Protein 7R0O (pdb70)

InterPro domains:
  IPR000863 Sulfotransferase domain [PF00685] (57-332)
  IPR027417 P-loop containing nucleoside triphosphate hydrolase [G3DSA:3.40.50.300] (1-339)
  IPR027417 P-loop containing nucleoside triphosphate hydrolase [SSF52540] (30-336)

Secondary structure (DSSP, 8-state):
---S-EEEPPHHHHHHHHHHBTT-SS-EEEETTTTEEEETHHHHHHHHHHT----TT-EEEEESTTSSHHHHHHHHHHHTTTT-HHHHHHS-HHHHS-BTTGGGG--HHHHHHHHHHTTT-HHHHHHHHHHTS-HHHHHHH--S--EEEE---GGGS-THHHHTT-EEEEEE--HHHHHHHHHHHHHHBTTT-B-S-HHHHHHHHHTT-STT--HHHHHHHHHTTTTSTTEEEEEHHHHHH-HHHHHHHHHHHTT----HHHHHHHHHHHSHHHHTT-TTT--TTTTT-B-GGGHHHHHH---TT--TT--HHHHHHHHHHHHHHHTTS-----/---S-EEE--HHHHHHHHHHBTT-SS-EEEETTTTEEEETHHHHHHHHHHT----TT-EEEEESTTSSHHHHHHHHHHHTTTT-HHHHHHS-HHHHS-BTTGGGG--HHHHHHHHHHTTT-HHHHHHHHHHTS-THHHHHH--S--EEEE---GGGS-THHHHTT-EEEEEE--HHHHHHHHHHHHHHBTTT-B-S-HHHHHHHHHTT-STT--HHHHHHHHHTTTTSTTEEEEEHHHHHH-HHHHHHHHHHHTT----HHHHHHHHHHHSHHHHTT-TT--HHHHHTT-B-GGGHHHHHH---TT--TT--HHHHHHHHHHHHHHHTTS------

B-factor: mean 28.05, std 10.21, range [8.68, 83.03]

Solvent-accessible surface area: 29909 Å² total; per-residue (Å²): 154,30,79,84,64,38,84,89,8,106,84,138,51,19,80,79,0,48,126,27,7,80,2,9,99,82,0,8,0,38,0,17,157,72,152,7,2,0,5,15,18,3,116,123,33,2,95,66,10,38,77,20,136,8,74,90,83,3,10,0,0,0,0,0,0,61,0,10,9,48,9,0,6,2,0,0,20,0,1,27,42,157,16,54,59,134,42,6,116,83,67,52,12,77,124,18,1,22,34,2,0,27,4,1,12,0,18,81,100,4,30,54,35,0,39,38,12,8,47,66,70,91,110,20,54,119,64,0,71,87,30,4,89,39,25,12,148,121,1,60,104,61,203,89,72,2,14,0,36,0,7,1,0,19,35,5,8,1,57,18,0,45,126,71,121,0,69,0,0,0,0,0,33,31,8,42,20,0,0,0,6,1,19,26,26,0,64,7,51,30,7,17,16,8,93,25,83,8,95,49,0,0,47,13,0,35,130,39,13,0,4,13,0,14,0,5,55,0,0,60,18,0,44,70,32,95,122,100,130,6,7,23,21,6,24,31,44,47,3,52,166,69,27,64,74,4,0,109,87,0,5,74,35,10,66,86,109,40,57,96,107,72,5,84,66,0,26,81,40,1,39,130,149,54,20,91,72,24,88,29,41,46,89,18,22,52,7,1,0,14,22,4,33,34,6,32,36,36,33,114,38,48,101,209,62,81,4,163,45,24,63,120,78,3,71,111,56,4,92,70,12,17,120,155,34,11,129,85,55,105,8,142,19,89,147,29,77,83,62,34,83,92,8,97,87,150,54,19,100,82,0,49,127,30,6,84,2,7,100,82,0,9,0,26,0,15,174,82,137,7,2,0,5,15,19,3,116,123,32,2,95,66,9,37,68,20,137,7,74,91,82,2,10,0,0,0,0,0,0,60,0,11,9,47,9,0,6,2,0,0,19,0,1,28,45,157,17,54,64,147,42,5,130,81,63,57,13,60,124,18,1,23,38,2,0,28,4,1,12,0,15,82,102,4,30,55,35,0,39,25,6,14,45,70,71,86,121,20,48,126,58,0,71,94,30,3,81,22,26,13,139,127,1,59,132,66,201,87,72,2,15,0,37,0,8,1,0,20,36,5,9,1,57,17,1,45,126,71,122,0,71,0,0,0,0,0,33,30,7,41,23,0,0,0,6,1,17,24,28,0,62,9,39,30,7,18,15,8,94,25,81,7,88,50,0,0,50,15,0,35,130,39,12,0,3,14,0,12,0,4,51,0,1,59,17,0,42,71,34,93,122,101,132,5,7,22,21,6,23,32,38,48,3,51,167,68,28,65,74,5,0,111,86,0,4,71,35,10,64,84,109,33,60,92,108,73,5,84,67,0,25,81,42,1,39,128,150,55,19,93,75,27,73,17,61,29,72,41,10,12,47,6,2,0,14,23,4,32,32,13,33,35,43,36,112,39,48,100,185,64,84,3,165,51,25,66,127,74,2,68,106,48,3,92,76,13,35,118,151,34,20,119,86,55,103,10,158,27,27,146

Radius of gyration: 28.56 Å; Cα contacts (8 Å, |Δi|>4): 1018; chains: 2; bounding box: 80×78×49 Å

Sequence (670 aa):
PFPYSIDFVESKQNEQLLKDFHGERTGFVQVGEKRWFFPSRFKQYAESLYSFEARPDDTWIVTYPRSGTTWSQEMVWLLCNELDFETAKSIPLTQRFPFLEFHLFVHDEVKAEFLKENEHDVESMKFIEQLSQPAGFMLAEMKTPRFIKTHLPISLLPPSVFEQKAKIIYVARNPSDVAVSYYHLNRLYRTQGYVGDFETFYNYFEKDLTPWSPYWEHIKEGWAERDRENVLFMYYEDMKRNLPDTIRKTAAFLGKSFSDDQIDTMCTHLDIRNFRHNKSVTELKAVGILNSGEQGFVRNGQVRGNAEEMTDDIKRRLNEWTERNLNGTDIRFPPFPYSIDFVESKQNEQLLKDFHGERTGFVQVGEKRWFFPSRFKQYAESLYSFEARPDDTWIVTYPRSGTTWSQEMVWLLCNELDFETAKSIPLTQRFPFLEFHLFVHDEVKAEFLKENEHDVESMKFIEQLSQPAGFMLAEMKTPRFIKTHLPISLLPPSVFEQKAKIIYVARNPSDVAVSYYHLNRLYRTQGYVGDFETFYNYFEKDLTPWSPYWEHIKEGWAERDRENVLFMYYEDMKRNLPDTIRKTAAFLGKSFSDDQIDTMCTHLDIRNFRHNKSVCEELKAVGILNSGEQGFVRNGQVRGNAEEMTDDIKRRLNEWTERNLNGTDIRFPD

Organism: Anopheles gambiae (NCBI:txid7165)

Foldseek 3Di:
DQPKDKAFDPDVVQVVLCVFFVLADPGWIFIHPQGFIAGPCCVVCLVVQQQQADALLAEEEEEAPPLCQLLVLLLLLCLVVVNPVVVPQPDASCVQAPEQCQLSLHYPVVLVVLCVLVVVPPVLNVLSVVSNDGPSVVVVVDPDHHHYYYNAAPVSHHPNCVVSLHAYEYEAEQVVQCLVVVVLVCVFAVSRPGDDASVVSLVCQLVQNDHRDPSLVRVVSLVVCCPPLRYPYYYSCVCLVDVLCNSVVSSVSSVGDDDPVSSVVSCVCSNPVNVLVRVNLPSCVVSCSTPPVSCVCSNPPADVPCRVSDDPVSVVVSVVSCCVSCPPHPDDHD/DQPKDKAFDDDVVQVVLCVFFVLADPTWIFIHPQGFIAGPCCVVCLVVQQQQADALLAEEEEEAPPLCQLLVLLLLLCLVVVNPVVVPQPDASCVQAPEQCQLRLRYPVVLVVLCVLVVPPVVLNVVSVVSNDGPSVVQVVDPDHHHYYYHAAPVSHRPNCVVSLHAYEYEYEQVVQCLVVVVLVCVFAVSRPGDDASVVSLVCQLVQNDHRDPSLVRVVSLVVCCPPLRYPYYYSCVCLVDVLCNSCVSSVSSVGDDDPVSSVVSCVCSNPVNVLVRPNLDVSCVVSPSTPPVSCVCSNPPADVPDGPSDDPVSVVVSVVSCCVSCPPHPDDHDD

Nearest PDB structures (foldseek):
  7r0o-assembly1_A  TM=1.003E+00  e=1.823E-62  Anopheles gambiae
  7r0o-assembly2_B  TM=1.002E+00  e=5.978E-62  Anopheles gambiae
  7r0u-assembly2_B  TM=9.869E-01  e=5.665E-56  Anopheles gambiae
  1aqy-assembly1_B  TM=9.182E-01  e=1.582E-19  Mus musculus
  5x2b-assembly8_H  TM=7.947E-01  e=2.227E-15  Mus musculus

Structure (mmCIF, N/CA/C/O backbone):
data_7R0O
#
_entry.id   7R0O
#
_cell.length_a   78.773
_cell.length_b   92.147
_cell.length_c   101.761
_cell.angle_alpha   90.000
_cell.angle_beta   90.000
_cell.angle_gamma   90.000
#
_symmetry.space_group_name_H-M   'P 21 21 21'
#
loop_
_entity.id
_entity.type
_entity.pdbx_description
1 polymer AGAP001425-PA
2 non-polymer GLYCEROL
3 non-polymer 'CHLORIDE ION'
4 water water
#
loop_
_atom_site.group_PDB
_atom_site.id
_atom_site.type_symbol
_atom_site.label_atom_id
_atom_site.label_alt_id
_atom_site.label_comp_id
_atom_site.label_asym_id
_atom_site.label_entity_id
_atom_site.label_seq_id
_atom_site.pdbx_PDB_ins_code
_atom_site.Cartn_x
_atom_site.Cartn_y
_atom_site.Cartn_z
_atom_site.occupancy
_atom_site.B_iso_or_equiv
_atom_site.auth_seq_id
_atom_site.auth_comp_id
_atom_site.auth_asym_id
_atom_site.auth_atom_id
_atom_site.pdbx_PDB_model_num
ATOM 1 N N . PRO A 1 23 ? -19.882 -7.365 29.133 1.00 55.76 2 PRO A N 1
ATOM 2 C CA . PRO A 1 23 ? -20.084 -7.980 27.792 1.00 54.51 2 PRO A CA 1
ATOM 3 C C . PRO A 1 23 ? -19.184 -7.327 26.716 1.00 50.20 2 PRO A C 1
ATOM 4 O O . PRO A 1 23 ? -19.419 -6.158 26.378 1.00 46.90 2 PRO A O 1
ATOM 8 N N . PHE A 1 24 ? -18.148 -8.040 26.234 1.00 44.72 3 PHE A N 1
ATOM 9 C CA . PHE A 1 24 ? -17.122 -7.471 25.309 1.00 37.67 3 PHE A CA 1
ATOM 10 C C . PHE A 1 24 ? -17.794 -7.152 23.976 1.00 33.81 3 PHE A C 1
ATOM 11 O O . PHE A 1 24 ? -18.228 -8.055 23.275 1.00 35.49 3 PHE A O 1
ATOM 19 N N . PRO A 1 25 ? -17.890 -5.871 23.569 1.00 32.23 4 PRO A N 1
ATOM 20 C CA . PRO A 1 25 ? -18.737 -5.491 22.433 1.00 33.56 4 PRO A CA 1
ATOM 21 C C . PRO A 1 25 ? -18.238 -5.781 21.012 1.00 31.15 4 PRO A C 1
ATOM 22 O O . PRO A 1 25 ? -19.013 -5.594 20.111 1.00 29.76 4 PRO A O 1
ATOM 26 N N . TYR A 1 26 ? -16.984 -6.205 20.825 1.00 28.36 5 TYR A N 1
ATOM 27 C CA . TYR A 1 26 ? -16.349 -6.278 19.486 1.00 28.35 5 TYR A CA 1
ATOM 28 C C . TYR A 1 26 ? -16.076 -7.731 19.105 1.00 27.26 5 TYR A C 1
ATOM 29 O O . TYR A 1 26 ? -15.783 -8.571 19.972 1.00 27.19 5 TYR A O 1
ATOM 38 N N . SER A 1 27 ? -16.154 -8.009 17.812 1.00 26.16 6 SER A N 1
ATOM 39 C CA . SER A 1 27 ? -15.795 -9.317 17.231 1.00 27.15 6 SER A CA 1
ATOM 40 C C . SER A 1 27 ? -14.323 -9.591 17.532 1.00 26.58 6 SER A C 1
ATOM 41 O O . SER A 1 27 ? -13.520 -8.638 17.512 1.00 23.54 6 SER A O 1
ATOM 44 N N . ILE A 1 28 ? -13.997 -10.854 17.786 1.00 26.20 7 ILE A N 1
ATOM 45 C CA . ILE A 1 28 ? -12.602 -11.357 17.895 1.00 27.55 7 ILE A CA 1
ATOM 46 C C . ILE A 1 28 ? -12.502 -12.521 16.922 1.00 27.32 7 ILE A C 1
ATOM 47 O O . ILE A 1 28 ? -13.198 -13.502 17.160 1.00 30.31 7 ILE A O 1
ATOM 52 N N . ASP A 1 29 ? -11.766 -12.366 15.833 1.00 25.79 8 ASP A N 1
ATOM 53 C CA . ASP A 1 29 ? -11.662 -13.383 14.754 1.00 26.43 8 ASP A CA 1
ATOM 54 C C . ASP A 1 29 ? -10.187 -13.717 14.556 1.00 27.05 8 ASP A C 1
ATOM 55 O O . ASP A 1 29 ? -9.354 -12.783 14.578 1.00 26.23 8 ASP A O 1
ATOM 60 N N . PHE A 1 30 ? -9.883 -15.000 14.405 1.00 25.92 9 PHE A N 1
ATOM 61 C CA . PHE A 1 30 ? -8.520 -15.484 14.071 1.00 25.42 9 PHE A CA 1
ATOM 62 C C . PHE A 1 30 ? -8.153 -14.904 12.712 1.00 25.00 9 PHE A C 1
ATOM 63 O O . PHE A 1 30 ? -9.051 -14.710 11.882 1.00 23.03 9 PHE A O 1
ATOM 71 N N . VAL A 1 31 ? -6.883 -14.528 12.569 1.00 22.93 10 VAL A N 1
ATOM 72 C CA . VAL A 1 31 ? -6.300 -14.037 11.297 1.00 23.94 10 VAL A CA 1
ATOM 73 C C . VAL A 1 31 ? -6.516 -15.153 10.277 1.00 26.70 10 VAL A C 1
ATOM 74 O O . VAL A 1 31 ? -6.374 -16.326 10.649 1.00 23.44 10 VAL A O 1
ATOM 78 N N . GLU A 1 32 ? -6.819 -14.782 9.039 1.00 26.82 11 GLU A N 1
ATOM 79 C CA . GLU A 1 32 ? -7.012 -15.734 7.921 1.00 28.35 11 GLU A CA 1
ATOM 80 C C . GLU A 1 32 ? -5.868 -16.760 7.923 1.00 30.98 11 GLU A C 1
ATOM 81 O O . GLU A 1 32 ? -4.692 -16.345 8.141 1.00 26.26 11 GLU A O 1
ATOM 87 N N . SER A 1 33 ? -6.217 -18.028 7.641 1.00 29.82 12 SER A N 1
ATOM 88 C CA . SER A 1 33 ? -5.445 -19.283 7.864 1.00 30.83 12 SER A CA 1
ATOM 89 C C . SER A 1 33 ? -3.998 -19.171 7.422 1.00 26.99 12 SER A C 1
ATOM 90 O O . SER A 1 33 ? -3.112 -19.571 8.183 1.00 27.53 12 SER A O 1
ATOM 93 N N . LYS A 1 34 ? -3.786 -18.749 6.185 1.00 28.05 13 LYS A N 1
ATOM 94 C CA . LYS A 1 34 ? -2.440 -18.764 5.551 1.00 29.17 13 LYS A CA 1
ATOM 95 C C . LYS A 1 34 ? -1.574 -17.633 6.134 1.00 28.73 13 LYS A C 1
ATOM 96 O O . LYS A 1 34 ? -0.388 -17.867 6.361 1.00 28.19 13 LYS A O 1
ATOM 102 N N . GLN A 1 35 ? -2.130 -16.435 6.321 1.00 26.24 14 GLN A N 1
ATOM 103 C CA . GLN A 1 35 ? -1.397 -15.304 6.951 1.00 25.54 14 GLN A CA 1
ATOM 104 C C . GLN A 1 35 ? -1.052 -15.701 8.387 1.00 24.39 14 GLN A C 1
ATOM 105 O O . GLN A 1 35 ? 0.080 -15.453 8.818 1.00 25.79 14 GLN A O 1
ATOM 111 N N . ASN A 1 36 ? -1.991 -16.349 9.075 1.00 24.84 15 ASN A N 1
ATOM 112 C CA . ASN A 1 36 ? -1.811 -16.825 10.467 1.00 26.00 15 ASN A CA 1
ATOM 113 C C . ASN A 1 36 ? -0.666 -17.837 10.503 1.00 27.06 15 ASN A C 1
ATOM 114 O O . ASN A 1 36 ? 0.198 -17.715 11.366 1.00 24.47 15 ASN A O 1
ATOM 119 N N . GLU A 1 37 ? -0.664 -18.798 9.583 1.00 28.15 16 GLU A N 1
ATOM 120 C CA . GLU A 1 37 ? 0.443 -19.786 9.446 1.00 30.57 16 GLU A CA 1
ATOM 121 C C . GLU A 1 37 ? 1.785 -19.062 9.263 1.00 27.24 16 GLU A C 1
ATOM 122 O O . GLU A 1 37 ? 2.750 -19.426 9.962 1.00 26.33 16 GLU A O 1
ATOM 128 N N . GLN A 1 38 ? 1.873 -18.084 8.361 1.00 25.43 17 GLN A N 1
ATOM 129 C CA . GLN A 1 38 ? 3.153 -17.359 8.112 1.00 28.76 17 GLN A CA 1
ATOM 130 C C . GLN A 1 38 ? 3.571 -16.584 9.382 1.00 27.16 17 GLN A C 1
ATOM 131 O O . GLN A 1 38 ? 4.761 -16.583 9.724 1.00 26.77 17 GLN A O 1
ATOM 137 N N . LEU A 1 39 ? 2.621 -15.979 10.088 1.00 24.19 18 LEU A N 1
ATOM 138 C CA . LEU A 1 39 ? 2.926 -15.172 11.300 1.00 24.18 18 LEU A CA 1
ATOM 139 C C . LEU A 1 39 ? 3.548 -16.097 12.357 1.00 21.84 18 LEU A C 1
ATOM 140 O O . LEU A 1 39 ? 4.542 -15.693 12.967 1.00 22.60 18 LEU A O 1
ATOM 145 N N . LEU A 1 40 ? 3.003 -17.299 12.540 1.00 20.58 19 LEU A N 1
ATOM 146 C CA . LEU A 1 40 ? 3.519 -18.315 13.496 1.00 21.68 19 LEU A CA 1
ATOM 147 C C . LEU A 1 40 ? 4.940 -18.759 13.107 1.00 23.92 19 LEU A C 1
ATOM 148 O O . LEU A 1 40 ? 5.721 -19.063 14.024 1.00 24.31 19 LEU A O 1
ATOM 153 N N . LYS A 1 41 ? 5.296 -18.776 11.817 1.00 24.09 20 LYS A N 1
ATOM 154 C CA . LYS A 1 41 ? 6.680 -19.088 11.378 1.00 24.45 20 LYS A CA 1
ATOM 155 C C . LYS A 1 41 ? 7.640 -18.002 11.838 1.00 24.23 20 LYS A C 1
ATOM 156 O O . LYS A 1 41 ? 8.756 -18.363 12.251 1.00 21.23 20 LYS A O 1
ATOM 162 N N . ASP A 1 42 ? 7.201 -16.739 11.847 1.00 21.65 21 ASP A N 1
ATOM 163 C CA . ASP A 1 42 ? 8.095 -15.578 12.090 1.00 22.60 21 ASP A CA 1
ATOM 164 C C . ASP A 1 42 ? 8.024 -15.106 13.551 1.00 21.43 21 ASP A C 1
ATOM 165 O O . ASP A 1 42 ? 8.974 -14.472 13.977 1.00 20.45 21 ASP A O 1
ATOM 170 N N . PHE A 1 43 ? 6.955 -15.433 14.285 1.00 20.87 22 PHE A N 1
ATOM 171 C CA . PHE A 1 43 ? 6.714 -14.959 15.670 1.00 20.34 22 PHE A CA 1
ATOM 172 C C . PHE A 1 43 ? 6.595 -16.182 16.586 1.00 20.93 22 PHE A C 1
ATOM 173 O O . PHE A 1 43 ? 5.480 -16.678 16.793 1.00 22.37 22 PHE A O 1
ATOM 181 N N . HIS A 1 44 ? 7.729 -16.647 17.125 1.00 22.45 23 HIS A N 1
ATOM 182 C CA . HIS A 1 44 ? 7.845 -17.892 17.935 1.00 24.34 23 HIS A CA 1
ATOM 183 C C . HIS A 1 44 ? 7.305 -17.697 19.354 1.00 23.54 23 HIS A C 1
ATOM 184 O O . HIS A 1 44 ? 7.160 -18.715 20.072 1.00 27.01 23 HIS A O 1
ATOM 191 N N . GLY A 1 45 ? 6.984 -16.465 19.757 1.00 22.03 24 GLY A N 1
ATOM 192 C CA . GLY A 1 45 ? 6.382 -16.182 21.072 1.00 20.95 24 GLY A CA 1
ATOM 193 C C . GLY A 1 45 ? 4.912 -16.592 21.154 1.00 19.37 24 GLY A C 1
ATOM 194 O O . GLY A 1 45 ? 4.372 -16.618 22.258 1.00 20.40 24 GLY A O 1
ATOM 195 N N . GLU A 1 46 ? 4.275 -16.835 20.015 1.00 18.37 25 GLU A N 1
ATOM 196 C CA . GLU A 1 46 ? 2.874 -17.285 19.944 1.00 20.54 25 GLU A CA 1
ATOM 197 C C . GLU A 1 46 ? 2.840 -18.669 19.292 1.00 22.11 25 GLU A C 1
ATOM 198 O O . GLU A 1 46 ? 3.583 -18.860 18.334 1.00 23.41 25 GLU A O 1
ATOM 204 N N . ARG A 1 47 ? 1.990 -19.582 19.773 1.00 24.27 26 ARG A N 1
ATOM 205 C CA . ARG A 1 47 ? 1.991 -20.989 19.284 1.00 25.61 26 ARG A CA 1
ATOM 206 C C . ARG A 1 47 ? 0.589 -21.450 18.885 1.00 27.63 26 ARG A C 1
ATOM 207 O O . ARG A 1 47 ? 0.498 -22.583 18.403 1.00 33.25 26 ARG A O 1
ATOM 215 N N . THR A 1 48 ? -0.456 -20.633 19.037 1.00 26.27 27 THR A N 1
ATOM 216 C CA . THR A 1 48 ? -1.824 -21.002 18.591 1.00 23.24 27 THR A CA 1
ATOM 217 C C . THR A 1 48 ? -2.223 -20.148 17.391 1.00 25.11 27 THR A C 1
ATOM 218 O O . THR A 1 48 ? -2.620 -20.740 16.389 1.00 25.00 27 THR A O 1
ATOM 222 N N . GLY A 1 49 ? -2.137 -18.817 17.501 1.00 22.70 28 GLY A N 1
ATOM 223 C CA . GLY A 1 49 ? -2.416 -17.902 16.387 1.00 20.35 28 GLY A CA 1
ATOM 224 C C . GLY A 1 49 ? -2.705 -16.472 16.826 1.00 21.35 28 GLY A C 1
ATOM 225 O O . GLY A 1 49 ? -2.582 -16.137 18.026 1.00 21.59 28 GLY A O 1
ATOM 226 N N . PHE A 1 50 ? -3.132 -15.647 15.877 1.00 19.73 29 PHE A N 1
ATOM 227 C CA . PHE A 1 50 ? -3.348 -14.193 16.081 1.00 19.71 29 PHE A CA 1
ATOM 228 C C . PHE A 1 50 ? -4.793 -13.854 15.744 1.00 20.49 29 PHE A C 1
ATOM 229 O O . PHE A 1 50 ? -5.402 -14.555 14.903 1.00 18.50 29 PHE A O 1
ATOM 237 N N . VAL A 1 51 ? -5.310 -12.820 16.404 1.00 19.32 30 VAL A N 1
ATOM 238 C CA . VAL A 1 51 ? -6.728 -12.390 16.282 1.00 20.29 30 VAL A CA 1
ATOM 239 C C . VAL A 1 51 ? -6.745 -10.918 15.858 1.00 22.70 30 VAL A C 1
ATOM 240 O O . VAL A 1 51 ? -5.762 -10.167 16.164 1.00 20.22 30 VAL A O 1
ATOM 244 N N . GLN A 1 52 ? -7.818 -10.555 15.156 1.00 21.73 31 GLN A N 1
ATOM 245 C CA . GLN A 1 52 ? -8.182 -9.167 14.798 1.00 24.35 31 GLN A CA 1
ATOM 246 C C . GLN A 1 52 ? -9.513 -8.806 15.473 1.00 24.93 31 GLN A C 1
ATOM 247 O O . GLN A 1 52 ? -10.456 -9.616 15.433 1.00 22.85 31 GLN A O 1
ATOM 253 N N . VAL A 1 53 ? -9.555 -7.626 16.090 1.00 23.17 32 VAL A N 1
ATOM 254 C CA . VAL A 1 53 ? -10.648 -7.205 17.005 1.00 25.45 32 VAL A CA 1
ATOM 255 C C . VAL A 1 53 ? -11.434 -6.085 16.342 1.00 23.57 32 VAL A C 1
ATOM 256 O O . VAL A 1 53 ? -10.837 -5.058 16.044 1.00 21.15 32 VAL A O 1
ATOM 260 N N . GLY A 1 54 ? -12.725 -6.323 16.106 1.00 26.97 33 GLY A N 1
ATOM 261 C CA . GLY A 1 54 ? -13.688 -5.299 15.655 1.00 26.25 33 GLY A CA 1
ATOM 262 C C . GLY A 1 54 ? -13.363 -4.792 14.262 1.00 25.14 33 GLY A C 1
ATOM 263 O O . GLY A 1 54 ? -12.540 -5.397 13.581 1.00 25.21 33 GLY A O 1
ATOM 264 N N . GLU A 1 55 ? -13.994 -3.688 13.868 1.00 28.25 34 GLU A N 1
ATOM 265 C CA . GLU A 1 55 ? -13.955 -3.127 12.498 1.00 30.90 34 GLU A CA 1
ATOM 266 C C . GLU A 1 55 ? -12.528 -2.668 12.173 1.00 27.76 34 GLU A C 1
ATOM 267 O O . GLU A 1 55 ? -12.079 -2.842 11.052 1.00 27.04 34 GLU A O 1
ATOM 273 N N . LYS A 1 56 ? -11.798 -2.145 13.150 1.00 24.87 35 LYS A N 1
ATOM 274 C CA . LYS A 1 56 ? -10.424 -1.620 12.932 1.00 25.45 35 LYS A CA 1
ATOM 275 C C . LYS A 1 56 ? -9.388 -2.743 12.937 1.00 23.94 35 LYS A C 1
ATOM 276 O O . LYS A 1 56 ? -8.227 -2.439 12.616 1.00 22.43 35 LYS A O 1
ATOM 282 N N . ARG A 1 57 ? -9.768 -3.969 13.310 1.00 23.38 36 ARG A N 1
ATOM 283 C CA . ARG A 1 57 ? -8.890 -5.165 13.186 1.00 26.26 36 ARG A CA 1
ATOM 284 C C . ARG A 1 57 ? -7.639 -5.000 14.061 1.00 22.20 36 ARG A C 1
ATOM 285 O O . ARG A 1 57 ? -6.532 -5.303 13.616 1.00 18.52 36 ARG A O 1
ATOM 293 N N . TRP A 1 58 ? -7.836 -4.551 15.298 1.00 20.79 37 TRP A N 1
ATOM 294 C CA . TRP A 1 58 ? -6.753 -4.494 16.297 1.00 19.29 37 TRP A CA 1
ATOM 295 C C . TRP A 1 58 ? -6.156 -5.890 16.429 1.00 20.25 37 TRP A C 1
ATOM 296 O O . TRP A 1 58 ? -6.910 -6.882 16.584 1.00 19.01 37 TRP A O 1
ATOM 307 N N . PHE A 1 59 ? -4.838 -5.964 16.320 1.00 18.01 38 PHE A N 1
ATOM 308 C CA . PHE A 1 59 ? -4.091 -7.230 16.197 1.00 17.92 38 PHE A CA 1
ATOM 309 C C . PHE A 1 59 ? -3.547 -7.656 17.566 1.00 17.83 38 PHE A C 1
ATOM 310 O O . PHE A 1 59 ? -2.876 -6.849 18.252 1.00 18.30 38 PHE A O 1
ATOM 318 N N . PHE A 1 60 ? -3.780 -8.913 17.939 1.00 17.88 39 PHE A N 1
ATOM 319 C CA . PHE A 1 60 ? -3.294 -9.488 19.219 1.00 18.71 39 PHE A CA 1
ATOM 320 C C . PHE A 1 60 ? -2.963 -10.960 19.072 1.00 19.08 39 PHE A C 1
ATOM 321 O O . PHE A 1 60 ? -3.477 -11.647 18.194 1.00 22.83 39 PHE A O 1
ATOM 329 N N . PRO A 1 61 ? -2.144 -11.534 19.967 1.00 19.74 40 PRO A N 1
ATOM 330 C CA . PRO A 1 61 ? -2.017 -12.992 19.999 1.00 20.43 40 PRO A CA 1
ATOM 331 C C . PRO A 1 61 ? -3.275 -13.611 20.646 1.00 21.44 40 PRO A C 1
ATOM 332 O O . PRO A 1 61 ? -4.042 -12.910 21.309 1.00 21.19 40 PRO A O 1
ATOM 336 N N . SER A 1 62 ? -3.373 -14.936 20.557 1.00 19.78 41 SER A N 1
ATOM 337 C CA . SER A 1 62 ? -4.591 -15.734 20.802 1.00 19.62 41 SER A CA 1
ATOM 338 C C . SER A 1 62 ? -5.183 -15.451 22.177 1.00 19.48 41 SER A C 1
ATOM 339 O O . SER A 1 62 ? -6.393 -15.563 22.326 1.00 19.60 41 SER A O 1
ATOM 342 N N . ARG A 1 63 ? -4.368 -15.181 23.185 1.00 18.47 42 ARG A N 1
ATOM 343 C CA . ARG A 1 63 ? -4.863 -15.049 24.573 1.00 19.26 42 ARG A CA 1
ATOM 344 C C . ARG A 1 63 ? -5.778 -13.832 24.701 1.00 19.55 42 ARG A C 1
ATOM 345 O O . ARG A 1 63 ? -6.529 -13.779 25.687 1.00 20.48 42 ARG A O 1
ATOM 353 N N . PHE A 1 64 ? -5.747 -12.885 23.770 1.00 20.17 43 PHE A N 1
ATOM 354 C CA . PHE A 1 64 ? -6.687 -11.743 23.827 1.00 22.78 43 PHE A CA 1
ATOM 355 C C . PHE A 1 64 ? -8.112 -12.310 23.909 1.00 23.85 43 PHE A C 1
ATOM 356 O O . PHE A 1 64 ? -8.917 -11.856 24.733 1.00 22.33 43 PHE A O 1
ATOM 364 N N . LYS A 1 65 ? -8.404 -13.315 23.093 1.00 25.14 44 LYS A N 1
ATOM 365 C CA . LYS A 1 65 ? -9.729 -13.979 23.067 1.00 25.40 44 LYS A CA 1
ATOM 366 C C . LYS A 1 65 ? -10.075 -14.506 24.463 1.00 25.23 44 LYS A C 1
ATOM 367 O O . LYS A 1 65 ? -11.193 -14.323 24.902 1.00 26.55 44 LYS A O 1
ATOM 373 N N . GLN A 1 66 ? -9.115 -15.042 25.197 1.00 23.95 45 GLN A N 1
ATOM 374 C CA . GLN A 1 66 ? -9.339 -15.626 26.542 1.00 22.95 45 GLN A CA 1
ATOM 375 C C . GLN A 1 66 ? -9.583 -14.493 27.535 1.00 23.29 45 GLN A C 1
ATOM 376 O O . GLN A 1 66 ? -10.407 -14.685 28.443 1.00 22.79 45 GLN A O 1
ATOM 382 N N . TYR A 1 67 ? -8.899 -13.358 27.411 1.00 22.85 46 TYR A N 1
ATOM 383 C CA . TYR A 1 67 ? -8.906 -12.331 28.485 1.00 23.69 46 TYR A CA 1
ATOM 384 C C . TYR A 1 67 ? -9.677 -11.072 28.075 1.00 24.69 46 TYR A C 1
ATOM 385 O O . TYR A 1 67 ? -9.743 -10.177 28.918 1.00 24.13 46 TYR A O 1
ATOM 394 N N . ALA A 1 68 ? -10.253 -10.998 26.872 1.00 24.73 47 ALA A N 1
ATOM 395 C CA . ALA A 1 68 ? -10.944 -9.778 26.371 1.00 25.91 47 ALA A CA 1
ATOM 396 C C . ALA A 1 68 ? -11.947 -9.260 27.409 1.00 26.66 47 ALA A C 1
ATOM 397 O O . ALA A 1 68 ? -11.890 -8.052 27.737 1.00 26.14 47 ALA A O 1
ATOM 399 N N . GLU A 1 69 ? -12.797 -10.129 27.970 1.00 29.74 48 GLU A N 1
ATOM 400 C CA . GLU A 1 69 ? -13.895 -9.701 28.894 1.00 31.40 48 GLU A CA 1
ATOM 401 C C . GLU A 1 69 ? -13.298 -9.107 30.172 1.00 28.53 48 GLU A C 1
ATOM 402 O O . GLU A 1 69 ? -13.777 -8.050 30.599 1.00 26.16 48 GLU A O 1
ATOM 408 N N . SER A 1 70 ? -12.320 -9.780 30.781 1.00 27.14 49 SER A N 1
ATOM 409 C CA . SER A 1 70 ? -11.725 -9.366 32.079 1.00 27.97 49 SER A CA 1
ATOM 410 C C . SER A 1 70 ? -10.903 -8.086 31.872 1.00 29.86 49 SER A C 1
ATOM 411 O O . SER A 1 70 ? -10.834 -7.278 32.802 1.00 31.79 49 SER A O 1
ATOM 414 N N . LEU A 1 71 ? -10.308 -7.890 30.693 1.00 27.86 50 LEU A N 1
ATOM 415 C CA . LEU A 1 71 ? -9.542 -6.653 30.390 1.00 26.81 50 LEU A CA 1
ATOM 416 C C . LEU A 1 71 ? -10.527 -5.487 30.323 1.00 28.61 50 LEU A C 1
ATOM 417 O O . LEU A 1 71 ? -10.292 -4.468 30.999 1.00 25.29 50 LEU A O 1
ATOM 422 N N . TYR A 1 72 ? -11.581 -5.659 29.521 1.00 25.97 51 TYR A N 1
ATOM 423 C CA . TYR A 1 72 ? -12.588 -4.620 29.231 1.00 27.96 51 TYR A CA 1
ATOM 424 C C . TYR A 1 72 ? -13.373 -4.255 30.493 1.00 26.29 51 TYR A C 1
ATOM 425 O O . TYR A 1 72 ? -13.676 -3.077 30.660 1.00 27.30 51 TYR A O 1
ATOM 434 N N . SER A 1 73 ? -13.668 -5.205 31.372 1.00 26.51 52 SER A N 1
ATOM 435 C CA . SER A 1 73 ? -14.457 -4.915 32.594 1.00 29.64 52 SER A CA 1
ATOM 436 C C . SER A 1 73 ? -13.534 -4.561 33.766 1.00 27.56 52 SER A C 1
ATOM 437 O O . SER A 1 73 ? -14.051 -4.352 34.849 1.00 28.52 52 SER A O 1
ATOM 440 N N . PHE A 1 74 ? -12.218 -4.418 33.560 1.00 26.14 53 PHE A N 1
ATOM 441 C CA . PHE A 1 74 ? -11.304 -3.864 34.594 1.00 24.49 53 PHE A CA 1
ATOM 442 C C . PHE A 1 74 ? -11.856 -2.514 35.091 1.00 22.80 53 PHE A C 1
ATOM 443 O O . PHE A 1 74 ? -12.251 -1.692 34.266 1.00 21.48 53 PHE A O 1
ATOM 451 N N . GLU A 1 75 ? -11.867 -2.295 36.406 1.00 24.23 54 GLU A N 1
ATOM 452 C CA . GLU A 1 75 ? -12.464 -1.100 37.049 1.00 26.77 54 GLU A CA 1
ATOM 453 C C . GLU A 1 75 ? -11.381 -0.077 37.360 1.00 22.54 54 GLU A C 1
ATOM 454 O O . GLU A 1 75 ? -10.644 -0.254 38.350 1.00 21.82 54 GLU A O 1
ATOM 460 N N . ALA A 1 76 ? -11.343 0.987 36.566 1.00 22.87 55 ALA A N 1
ATOM 461 C CA . ALA A 1 76 ? -10.484 2.169 36.778 1.00 23.11 55 ALA A CA 1
ATOM 462 C C . ALA A 1 76 ? -10.974 2.915 38.010 1.00 23.14 55 ALA A C 1
ATOM 463 O O . ALA A 1 76 ? -12.151 2.748 38.388 1.00 24.52 55 ALA A O 1
ATOM 465 N N . ARG A 1 77 ? -10.100 3.713 38.594 1.00 22.35 56 ARG A N 1
ATOM 466 C CA . ARG A 1 77 ? -10.439 4.617 39.706 1.00 26.75 56 ARG A CA 1
ATOM 467 C C . ARG A 1 77 ? -10.148 6.048 39.292 1.00 27.98 56 ARG A C 1
ATOM 468 O O . ARG A 1 77 ? -9.258 6.275 38.466 1.00 24.82 56 ARG A O 1
ATOM 476 N N . PRO A 1 78 ? -10.910 7.031 39.840 1.00 28.00 57 PRO A N 1
ATOM 477 C CA . PRO A 1 78 ? -10.728 8.433 39.470 1.00 28.20 57 PRO A CA 1
ATOM 478 C C . PRO A 1 78 ? -9.316 8.949 39.788 1.00 26.32 57 PRO A C 1
ATOM 479 O O . PRO A 1 78 ? -8.903 9.876 39.137 1.00 23.83 57 PRO A O 1
ATOM 483 N N . ASP A 1 79 ? -8.573 8.326 40.713 1.00 25.43 58 ASP A N 1
ATOM 484 C CA . ASP A 1 79 ? -7.195 8.789 41.025 1.00 24.26 58 ASP A CA 1
ATOM 485 C C . ASP A 1 79 ? -6.125 7.898 40.364 1.00 23.67 58 ASP A C 1
ATOM 486 O O . ASP A 1 79 ? -4.968 8.006 40.766 1.00 25.94 58 ASP A O 1
ATOM 491 N N . ASP A 1 80 ? -6.485 7.049 39.397 1.00 22.75 59 ASP A N 1
ATOM 492 C CA . ASP A 1 80 ? -5.505 6.268 38.602 1.00 21.86 59 ASP A CA 1
ATOM 493 C C . ASP A 1 80 ? -4.751 7.226 37.693 1.00 22.37 59 ASP A C 1
ATOM 494 O O . ASP A 1 80 ? -5.379 8.179 37.233 1.00 22.98 59 ASP A O 1
ATOM 499 N N . THR A 1 81 ? -3.473 6.954 37.402 1.00 21.87 60 THR A N 1
ATOM 500 C CA . THR A 1 81 ? -2.751 7.615 36.286 1.00 20.24 60 THR A CA 1
ATOM 501 C C . THR A 1 81 ? -2.442 6.532 35.250 1.00 19.56 60 THR A C 1
ATOM 502 O O . THR A 1 81 ? -1.733 5.580 35.625 1.00 16.80 60 THR A O 1
ATOM 506 N N . TRP A 1 82 ? -3.002 6.667 34.040 1.00 17.70 61 TRP A N 1
ATOM 507 C CA . TRP A 1 82 ? -2.807 5.742 32.896 1.00 18.44 61 TRP A CA 1
ATOM 508 C C . TRP A 1 82 ? -1.830 6.356 31.897 1.00 17.67 61 TRP A C 1
ATOM 509 O O . TRP A 1 82 ? -1.986 7.546 31.532 1.00 18.40 61 TRP A O 1
ATOM 520 N N . ILE A 1 83 ? -0.851 5.583 31.456 1.00 16.29 62 ILE A N 1
ATOM 521 C CA . ILE A 1 83 ? -0.058 5.966 30.259 1.00 17.65 62 ILE A CA 1
ATOM 522 C C . ILE A 1 83 ? -0.465 5.026 29.138 1.00 16.82 62 ILE A C 1
ATOM 523 O O . ILE A 1 83 ? -0.349 3.789 29.298 1.00 18.28 62 ILE A O 1
ATOM 528 N N . VAL A 1 84 ? -0.907 5.610 28.035 1.00 18.01 63 VAL A N 1
ATOM 529 C CA . VAL A 1 84 ? -1.416 4.878 26.851 1.00 18.90 63 VAL A CA 1
ATOM 530 C C . VAL A 1 84 ? -0.533 5.283 25.674 1.00 19.25 63 VAL A C 1
ATOM 531 O O . VAL A 1 84 ? -0.471 6.492 25.378 1.00 18.95 63 VAL A O 1
ATOM 535 N N . THR A 1 85 ? 0.155 4.320 25.073 1.00 20.36 64 THR A N 1
ATOM 536 C CA . THR A 1 85 ? 1.045 4.547 23.903 1.00 20.68 64 THR A CA 1
ATOM 537 C C . THR A 1 85 ? 0.971 3.382 22.933 1.00 18.99 64 THR A C 1
ATOM 538 O O . THR A 1 85 ? 0.660 2.264 23.359 1.00 17.18 64 THR A O 1
ATOM 542 N N . TYR A 1 86 ? 1.283 3.629 21.671 1.00 17.97 65 TYR A N 1
ATOM 543 C CA . TYR A 1 86 ? 1.725 2.534 20.796 1.00 17.16 65 TYR A CA 1
ATOM 544 C C . TYR A 1 86 ? 3.059 2.071 21.371 1.00 17.29 65 TYR A C 1
ATOM 545 O O . TYR A 1 86 ? 3.781 2.859 21.967 1.00 17.38 65 TYR A O 1
ATOM 554 N N . PRO A 1 87 ? 3.435 0.783 21.272 1.00 18.24 66 PRO A N 1
ATOM 555 C CA . PRO A 1 87 ? 4.747 0.355 21.760 1.00 18.69 66 PRO A CA 1
ATOM 556 C C . PRO A 1 87 ? 5.941 1.166 21.224 1.00 19.76 66 PRO A C 1
ATOM 557 O O . PRO A 1 87 ? 5.905 1.639 20.091 1.00 17.20 66 PRO A O 1
ATOM 561 N N . ARG A 1 88 ? 6.953 1.339 22.088 1.00 19.61 67 ARG A N 1
ATOM 562 C CA . ARG A 1 88 ? 8.233 2.042 21.818 1.00 20.79 67 ARG A CA 1
ATOM 563 C C . ARG A 1 88 ? 7.960 3.468 21.356 1.00 20.82 67 ARG A C 1
ATOM 564 O O . ARG A 1 88 ? 8.648 3.959 20.424 1.00 24.57 67 ARG A O 1
ATOM 572 N N . SER A 1 89 ? 7.027 4.120 22.031 1.00 20.44 68 SER A N 1
ATOM 573 C CA . SER A 1 89 ? 6.627 5.531 21.825 1.00 21.31 68 SER A CA 1
ATOM 574 C C . SER A 1 89 ? 6.911 6.328 23.108 1.00 22.14 68 SER A C 1
ATOM 575 O O . SER A 1 89 ? 6.214 7.273 23.374 1.00 23.11 68 SER A O 1
ATOM 578 N N . GLY A 1 90 ? 7.971 5.969 23.828 1.00 21.36 69 GLY A N 1
ATOM 579 C CA . GLY A 1 90 ? 8.514 6.748 24.960 1.00 22.12 69 GLY A CA 1
ATOM 580 C C . GLY A 1 90 ? 7.883 6.339 26.272 1.00 21.60 69 GLY A C 1
ATOM 581 O O . GLY A 1 90 ? 7.875 7.126 27.205 1.00 20.91 69 GLY A O 1
ATOM 582 N N . THR A 1 91 ? 7.383 5.112 26.320 1.00 24.66 70 THR A N 1
ATOM 583 C CA . THR A 1 91 ? 6.538 4.588 27.412 1.00 25.23 70 THR A CA 1
ATOM 584 C C . THR A 1 91 ? 7.340 4.543 28.729 1.00 23.42 70 THR A C 1
ATOM 585 O O . THR A 1 91 ? 6.868 5.114 29.740 1.00 22.13 70 THR A O 1
ATOM 589 N N . THR A 1 92 ? 8.507 3.903 28.732 1.00 22.67 71 THR A N 1
ATOM 590 C CA . THR A 1 92 ? 9.321 3.651 29.961 1.00 23.46 71 THR A CA 1
ATOM 591 C C . THR A 1 92 ? 9.789 4.983 30.556 1.00 22.89 71 THR A C 1
ATOM 592 O O . THR A 1 92 ? 9.662 5.185 31.807 1.00 19.68 71 THR A O 1
ATOM 596 N N . TRP A 1 93 ? 10.303 5.858 29.692 1.00 22.39 72 TRP A N 1
ATOM 597 C CA . TRP A 1 93 ? 10.811 7.186 30.100 1.00 22.82 72 TRP A CA 1
ATOM 598 C C . TRP A 1 93 ? 9.658 7.990 30.709 1.00 20.81 72 TRP A C 1
ATOM 599 O O . TRP A 1 93 ? 9.857 8.579 31.807 1.00 18.51 72 TRP A O 1
ATOM 610 N N . SER A 1 94 ? 8.485 7.985 30.058 1.00 18.02 73 SER A N 1
ATOM 611 C CA . SER A 1 94 ? 7.274 8.707 30.546 1.00 18.58 73 SER A CA 1
ATOM 612 C C . SER A 1 94 ? 6.829 8.147 31.897 1.00 17.97 73 SER A C 1
ATOM 613 O O . SER A 1 94 ? 6.384 8.954 32.759 1.00 17.50 73 SER A O 1
ATOM 616 N N . GLN A 1 95 ? 6.875 6.821 32.056 1.00 18.10 74 GLN A N 1
ATOM 617 C CA . GLN A 1 95 ? 6.397 6.138 33.286 1.00 19.22 74 GLN A CA 1
ATOM 618 C C . GLN A 1 95 ? 7.279 6.594 34.423 1.00 19.27 74 GLN A C 1
ATOM 619 O O . GLN A 1 95 ? 6.752 6.869 35.499 1.00 19.99 74 GLN A O 1
ATOM 625 N N . GLU A 1 96 ? 8.582 6.626 34.171 1.00 20.50 75 GLU A N 1
ATOM 626 C CA . GLU A 1 96 ? 9.573 7.025 35.196 1.00 23.02 75 GLU A CA 1
ATOM 627 C C . GLU A 1 96 ? 9.285 8.480 35.561 1.00 21.18 75 GLU A C 1
ATOM 628 O O . GLU A 1 96 ? 9.153 8.761 36.733 1.00 21.06 75 GLU A O 1
ATOM 634 N N . MET A 1 97 ? 9.156 9.364 34.571 1.00 18.85 76 MET A N 1
ATOM 635 C CA . MET A 1 97 ? 8.850 10.801 34.823 1.00 20.92 76 MET A CA 1
ATOM 636 C C . MET A 1 97 ? 7.554 10.904 35.648 1.00 20.49 76 MET A C 1
ATOM 637 O O . MET A 1 97 ? 7.581 11.572 36.705 1.00 21.74 76 MET A O 1
ATOM 642 N N . VAL A 1 98 ? 6.481 10.236 35.221 1.00 20.05 77 VAL A N 1
ATOM 643 C CA . VAL A 1 98 ? 5.132 10.380 35.845 1.00 21.23 77 VAL A CA 1
ATOM 644 C C . VAL A 1 98 ? 5.136 9.824 37.282 1.00 22.54 77 VAL A C 1
ATOM 645 O O . VAL A 1 98 ? 4.590 10.522 38.201 1.00 21.93 77 VAL A O 1
ATOM 649 N N . TRP A 1 99 ? 5.741 8.656 37.499 1.00 21.84 78 TRP A N 1
ATOM 650 C CA . TRP A 1 99 ? 5.741 8.013 38.839 1.00 21.77 78 TRP A CA 1
ATOM 651 C C . TRP A 1 99 ? 6.389 8.985 39.824 1.00 21.68 78 TRP A C 1
ATOM 652 O O . TRP A 1 99 ? 5.772 9.293 40.883 1.00 21.90 78 TRP A O 1
ATOM 663 N N . LEU A 1 100 ? 7.553 9.526 39.457 1.00 22.30 79 LEU A N 1
ATOM 664 C CA . LEU A 1 100 ? 8.285 10.493 40.310 1.00 21.85 79 LEU A CA 1
ATOM 665 C C . LEU A 1 100 ? 7.430 11.755 40.560 1.00 20.81 79 LEU A C 1
ATOM 666 O O . LEU A 1 100 ? 7.314 12.134 41.712 1.00 21.99 79 LEU A O 1
ATOM 671 N N . LEU A 1 101 ? 6.812 12.367 39.547 1.00 21.14 80 LEU A N 1
ATOM 672 C CA . LEU A 1 101 ? 5.989 13.595 39.737 1.00 22.82 80 LEU A CA 1
ATOM 673 C C . LEU A 1 101 ? 4.837 13.304 40.709 1.00 23.94 80 LEU A C 1
ATOM 674 O O . LEU A 1 101 ? 4.430 14.230 41.401 1.00 21.92 80 LEU A O 1
ATOM 679 N N . CYS A 1 102 ? 4.335 12.066 40.772 1.00 24.30 81 CYS A N 1
ATOM 680 C CA . CYS A 1 102 ? 3.122 11.756 41.563 1.00 25.39 81 CYS A CA 1
ATOM 681 C C . CYS A 1 102 ? 3.502 11.188 42.928 1.00 25.86 81 CYS A C 1
ATOM 682 O O . CYS A 1 102 ? 2.585 10.791 43.646 1.00 22.55 81 CYS A O 1
ATOM 685 N N . ASN A 1 103 ? 4.797 11.134 43.249 1.00 27.51 82 ASN A N 1
ATOM 686 C CA . ASN A 1 103 ? 5.312 10.463 44.476 1.00 27.85 82 ASN A CA 1
ATOM 687 C C . ASN A 1 103 ? 6.404 11.345 45.090 1.00 29.29 82 ASN A C 1
ATOM 688 O O . ASN A 1 103 ? 7.405 10.783 45.576 1.00 26.37 82 ASN A O 1
ATOM 693 N N . GLU A 1 104 ? 6.226 12.672 45.023 1.00 32.77 83 GLU A N 1
ATOM 694 C CA . GLU A 1 104 ? 7.115 13.704 45.636 1.00 35.00 83 GLU A CA 1
ATOM 695 C C . GLU A 1 104 ? 8.580 13.448 45.278 1.00 31.98 83 GLU A C 1
ATOM 696 O O . GLU A 1 104 ? 9.429 13.617 46.149 1.00 28.87 83 GLU A O 1
ATOM 702 N N . LEU A 1 105 ? 8.866 13.080 44.026 1.00 30.76 84 LEU A N 1
ATOM 703 C CA . LEU A 1 105 ? 10.242 12.946 43.484 1.00 30.56 84 LEU A CA 1
ATOM 704 C C . LEU A 1 105 ? 11.032 11.989 44.375 1.00 30.70 84 LEU A C 1
ATOM 705 O O . LEU A 1 105 ? 12.214 12.259 44.631 1.00 30.28 84 LEU A O 1
ATOM 710 N N . ASP A 1 106 ? 10.405 10.900 44.812 1.00 29.25 85 ASP A N 1
ATOM 711 C CA . ASP A 1 106 ? 11.051 9.908 45.706 1.00 29.47 85 ASP A CA 1
ATOM 712 C C . ASP A 1 106 ? 11.982 9.009 44.876 1.00 28.34 85 ASP A C 1
ATOM 713 O O . ASP A 1 106 ? 11.599 7.853 44.562 1.00 29.80 85 ASP A O 1
ATOM 718 N N . PHE A 1 107 ? 13.167 9.524 44.550 1.00 29.76 86 PHE A N 1
ATOM 719 C CA . PHE A 1 107 ? 14.222 8.846 43.750 1.00 31.19 86 PHE A CA 1
ATOM 720 C C . PHE A 1 107 ? 14.609 7.534 44.418 1.00 31.37 86 PHE A C 1
ATOM 721 O O . PHE A 1 107 ? 14.832 6.528 43.700 1.00 27.17 86 PHE A O 1
ATOM 729 N N . GLU A 1 108 ? 14.664 7.527 45.752 1.00 34.81 87 GLU A N 1
ATOM 730 C CA . GLU A 1 108 ? 15.141 6.350 46.521 1.00 35.85 87 GLU A CA 1
ATOM 731 C C . GLU A 1 108 ? 14.155 5.197 46.330 1.00 33.84 87 GLU A C 1
ATOM 732 O O . GLU A 1 108 ? 14.605 4.082 46.015 1.00 32.84 87 GLU A O 1
ATOM 738 N N . THR A 1 109 ? 12.851 5.444 46.479 1.00 30.36 88 THR A N 1
ATOM 739 C CA . THR A 1 109 ? 11.833 4.391 46.248 1.00 29.23 88 THR A CA 1
ATOM 740 C C . THR A 1 109 ? 11.842 3.986 44.771 1.00 28.11 88 THR A C 1
ATOM 741 O O . THR A 1 109 ? 11.775 2.768 44.514 1.00 26.21 88 THR A O 1
ATOM 745 N N . ALA A 1 110 ? 11.910 4.941 43.832 1.00 27.85 89 ALA A N 1
ATOM 746 C CA . ALA A 1 110 ? 11.922 4.624 42.385 1.00 29.54 89 ALA A CA 1
ATOM 747 C C . ALA A 1 110 ? 13.080 3.658 42.073 1.00 29.74 89 ALA A C 1
ATOM 748 O O . ALA A 1 110 ? 12.898 2.720 41.291 1.00 31.55 89 ALA A O 1
ATOM 750 N N . LYS A 1 111 ? 14.235 3.847 42.696 1.00 33.32 90 LYS A N 1
ATOM 751 C CA . LYS A 1 111 ? 15.462 3.040 42.445 1.00 37.08 90 LYS A CA 1
ATOM 752 C C . LYS A 1 111 ? 15.283 1.619 43.007 1.00 35.31 90 LYS A C 1
ATOM 753 O O . LYS A 1 111 ? 15.739 0.665 42.360 1.00 36.22 90 LYS A O 1
ATOM 759 N N . SER A 1 112 ? 14.663 1.476 44.183 1.00 34.68 91 SER A N 1
ATOM 760 C CA . SER A 1 112 ? 14.655 0.210 44.957 1.00 35.01 91 SER A CA 1
ATOM 761 C C . SER A 1 112 ? 13.524 -0.708 44.488 1.00 32.29 91 SER A C 1
ATOM 762 O O . SER A 1 112 ? 13.665 -1.910 44.655 1.00 33.83 91 SER A O 1
ATOM 765 N N . ILE A 1 113 ? 12.443 -0.171 43.934 1.00 29.28 92 ILE A N 1
ATOM 766 C CA . ILE A 1 113 ? 11.289 -0.989 43.468 1.00 28.32 92 ILE A CA 1
ATOM 767 C C . ILE A 1 113 ? 11.292 -0.945 41.945 1.00 27.33 92 ILE A C 1
ATOM 768 O O . ILE A 1 113 ? 11.289 0.129 41.349 1.00 28.52 92 ILE A O 1
ATOM 773 N N . PRO A 1 114 ? 11.275 -2.099 41.257 1.00 26.72 93 PRO A N 1
ATOM 774 C CA . PRO A 1 114 ? 11.207 -2.096 39.799 1.00 26.61 93 PRO A CA 1
ATOM 775 C C . PRO A 1 114 ? 9.966 -1.365 39.278 1.00 26.81 93 PRO A C 1
ATOM 776 O O . PRO A 1 114 ? 8.878 -1.485 39.867 1.00 23.11 93 PRO A O 1
ATOM 780 N N . LEU A 1 115 ? 10.158 -0.645 38.174 1.00 26.56 94 LEU A N 1
ATOM 781 C CA . LEU A 1 115 ? 9.094 0.097 37.461 1.00 26.59 94 LEU A CA 1
ATOM 782 C C . LEU A 1 115 ? 7.910 -0.825 37.140 1.00 26.44 94 LEU A C 1
ATOM 783 O O . LEU A 1 115 ? 6.754 -0.347 37.201 1.00 24.97 94 LEU A O 1
ATOM 788 N N . THR A 1 116 ? 8.162 -2.089 36.795 1.00 29.53 95 THR A N 1
ATOM 789 C CA . THR A 1 116 ? 7.080 -3.047 36.444 1.00 30.27 95 THR A CA 1
ATOM 790 C C . THR A 1 116 ? 6.202 -3.326 37.668 1.00 29.55 95 THR A C 1
ATOM 791 O O . THR A 1 116 ? 5.038 -3.720 37.465 1.00 29.16 95 THR A O 1
ATOM 795 N N . GLN A 1 117 ? 6.717 -3.159 38.892 1.00 30.50 96 GLN A N 1
ATOM 796 C CA . GLN A 1 117 ? 5.889 -3.279 40.125 1.00 30.88 96 GLN A CA 1
ATOM 797 C C . GLN A 1 117 ? 5.249 -1.924 40.444 1.00 27.28 96 GLN A C 1
ATOM 798 O O . GLN A 1 117 ? 4.089 -1.900 40.865 1.00 25.74 96 GLN A O 1
ATOM 804 N N . ARG A 1 118 ? 5.980 -0.821 40.275 1.00 28.11 97 ARG A N 1
ATOM 805 C CA . ARG A 1 118 ? 5.454 0.532 40.597 1.00 24.72 97 ARG A CA 1
ATOM 806 C C . ARG A 1 118 ? 4.391 0.937 39.575 1.00 22.50 97 ARG A C 1
ATOM 807 O O . ARG A 1 118 ? 3.541 1.773 39.924 1.00 21.96 97 ARG A O 1
ATOM 815 N N . PHE A 1 119 ? 4.487 0.423 38.347 1.00 21.33 98 PHE A N 1
ATOM 816 C CA . PHE A 1 119 ? 3.723 0.933 37.174 1.00 22.32 98 PHE A CA 1
ATOM 817 C C . PHE A 1 119 ? 3.291 -0.245 36.307 1.00 22.45 98 PHE A C 1
ATOM 818 O O . PHE A 1 119 ? 3.720 -0.364 35.154 1.00 20.81 98 PHE A O 1
ATOM 826 N N . PRO A 1 120 ? 2.413 -1.142 36.819 1.00 22.21 99 PRO A N 1
ATOM 827 C CA . PRO A 1 120 ? 2.177 -2.418 36.149 1.00 20.84 99 PRO A CA 1
ATOM 828 C C . PRO A 1 120 ? 1.556 -2.281 34.744 1.00 20.65 99 PRO A C 1
ATOM 829 O O . PRO A 1 120 ? 0.851 -1.334 34.444 1.00 19.35 99 PRO A O 1
ATOM 833 N N . PHE A 1 121 ? 1.845 -3.272 33.917 1.00 19.87 100 PHE A N 1
ATOM 834 C CA . PHE A 1 121 ? 1.477 -3.338 32.480 1.00 19.85 100 PHE A CA 1
ATOM 835 C C . PHE A 1 121 ? 0.216 -4.188 32.387 1.00 17.97 100 PHE A C 1
ATOM 836 O O . PHE A 1 121 ? 0.283 -5.404 32.527 1.00 17.98 100 PHE A O 1
ATOM 844 N N . LEU A 1 122 ? -0.920 -3.540 32.194 1.00 17.26 101 LEU A N 1
ATOM 845 C CA . LEU A 1 122 ? -2.256 -4.178 32.287 1.00 17.45 101 LEU A CA 1
ATOM 846 C C . LEU A 1 122 ? -2.331 -5.487 31.491 1.00 20.22 101 LEU A C 1
ATOM 847 O O . LEU A 1 122 ? -2.838 -6.482 32.056 1.00 18.34 101 LEU A O 1
ATOM 852 N N . GLU A 1 123 ? -1.898 -5.499 30.225 1.00 19.64 102 GLU A N 1
ATOM 853 C CA . GLU A 1 123 ? -2.207 -6.625 29.309 1.00 19.39 102 GLU A CA 1
ATOM 854 C C . GLU A 1 123 ? -0.940 -7.440 28.979 1.00 19.94 102 GLU A C 1
ATOM 855 O O . GLU A 1 123 ? -0.996 -8.224 28.021 1.00 18.64 102 GLU A O 1
ATOM 861 N N . PHE A 1 124 ? 0.135 -7.367 29.771 1.00 20.05 103 PHE A N 1
ATOM 862 C CA . PHE A 1 124 ? 1.371 -8.137 29.456 1.00 21.94 103 PHE A CA 1
ATOM 863 C C . PHE A 1 124 ? 1.059 -9.641 29.370 1.00 20.66 103 PHE A C 1
ATOM 864 O O . PHE A 1 124 ? 1.625 -10.330 28.533 1.00 19.76 103 PHE A O 1
ATOM 872 N N . HIS A 1 125 ? 0.199 -10.137 30.252 1.00 20.39 104 HIS A N 1
ATOM 873 C CA . HIS A 1 125 ? -0.160 -11.571 30.383 1.00 20.07 104 HIS A CA 1
ATOM 874 C C . HIS A 1 125 ? -0.685 -12.136 29.062 1.00 20.86 104 HIS A C 1
ATOM 875 O O . HIS A 1 125 ? -0.580 -13.336 28.907 1.00 22.10 104 HIS A O 1
ATOM 882 N N . LEU A 1 126 ? -1.197 -11.317 28.142 1.00 20.00 105 LEU A N 1
ATOM 883 C CA . LEU A 1 126 ? -1.631 -11.778 26.798 1.00 20.78 105 LEU A CA 1
ATOM 884 C C . LEU A 1 126 ? -0.470 -12.443 26.067 1.00 20.22 105 LEU A C 1
ATOM 885 O O . LEU A 1 126 ? -0.729 -13.232 25.158 1.00 22.49 105 LEU A O 1
ATOM 890 N N . PHE A 1 127 ? 0.767 -12.069 26.373 1.00 20.66 106 PHE A N 1
ATOM 891 C CA . PHE A 1 127 ? 1.940 -12.382 25.518 1.00 21.06 106 PHE A CA 1
ATOM 892 C C . PHE A 1 127 ? 2.762 -13.511 26.135 1.00 19.81 106 PHE A C 1
ATOM 893 O O . PHE A 1 127 ? 3.892 -13.802 25.632 1.00 18.84 106 PHE A O 1
ATOM 901 N N . VAL A 1 128 ? 2.205 -14.160 27.158 1.00 19.11 107 VAL A N 1
ATOM 902 C CA . VAL A 1 128 ? 2.825 -15.372 27.763 1.00 19.08 107 VAL A CA 1
ATOM 903 C C . VAL A 1 128 ? 1.986 -16.600 27.406 1.00 19.42 107 VAL A C 1
ATOM 904 O O . VAL A 1 128 ? 1.057 -16.993 28.174 1.00 18.72 107 VAL A O 1
ATOM 908 N N . HIS A 1 129 ? 2.354 -17.227 26.293 1.00 18.52 108 HIS A N 1
ATOM 909 C CA . HIS A 1 129 ? 1.667 -18.431 25.767 1.00 21.64 108 HIS A CA 1
ATOM 910 C C . HIS A 1 129 ? 2.054 -19.632 26.643 1.00 21.22 108 HIS A C 1
ATOM 911 O O . HIS A 1 129 ? 3.207 -19.702 27.054 1.00 17.34 108 HIS A O 1
ATOM 918 N N . ASP A 1 130 ? 1.111 -20.527 26.942 1.00 23.41 109 ASP A N 1
ATOM 919 C CA . ASP A 1 130 ? 1.351 -21.678 27.860 1.00 22.71 109 ASP A CA 1
ATOM 920 C C . ASP A 1 130 ? 2.555 -22.486 27.365 1.00 22.45 109 ASP A C 1
ATOM 921 O O . ASP A 1 130 ? 3.354 -22.923 28.209 1.00 20.58 109 ASP A O 1
ATOM 926 N N . GLU A 1 131 ? 2.670 -22.729 26.061 1.00 21.36 110 GLU A N 1
ATOM 927 C CA . GLU A 1 131 ? 3.760 -23.583 25.522 1.00 25.21 110 GLU A CA 1
ATOM 928 C C . GLU A 1 131 ? 5.118 -22.855 25.631 1.00 23.55 110 GLU A C 1
ATOM 929 O O . GLU A 1 131 ? 6.144 -23.537 25.822 1.00 23.27 110 GLU A O 1
ATOM 935 N N . VAL A 1 132 ? 5.148 -21.518 25.493 1.00 21.70 111 VAL A N 1
ATOM 936 C CA . VAL A 1 132 ? 6.410 -20.733 25.645 1.00 19.01 111 VAL A CA 1
ATOM 937 C C . VAL A 1 132 ? 6.731 -20.665 27.136 1.00 20.66 111 VAL A C 1
ATOM 938 O O . VAL A 1 132 ? 7.920 -20.896 27.507 1.00 19.82 111 VAL A O 1
ATOM 942 N N . LYS A 1 133 ? 5.711 -20.457 27.976 1.00 19.30 112 LYS A N 1
ATOM 943 C CA . LYS A 1 133 ? 5.929 -20.415 29.446 1.00 20.40 112 LYS A CA 1
ATOM 944 C C . LYS A 1 133 ? 6.654 -21.701 29.895 1.00 21.31 112 LYS A C 1
ATOM 945 O O . LYS A 1 133 ? 7.531 -21.620 30.810 1.00 21.34 112 LYS A O 1
ATOM 951 N N . ALA A 1 134 ? 6.267 -22.853 29.329 1.00 22.29 113 ALA A N 1
ATOM 952 C CA . ALA A 1 134 ? 6.837 -24.177 29.677 1.00 20.88 113 ALA A CA 1
ATOM 953 C C . ALA A 1 134 ? 8.355 -24.212 29.392 1.00 19.76 113 ALA A C 1
ATOM 954 O O . ALA A 1 134 ? 9.121 -24.769 30.213 1.00 19.66 113 ALA A O 1
ATOM 956 N N . GLU A 1 135 ? 8.784 -23.645 28.261 1.00 20.09 114 GLU A N 1
ATOM 957 C CA . GLU A 1 135 ? 10.215 -23.452 27.903 1.00 21.22 114 GLU A CA 1
ATOM 958 C C . GLU A 1 135 ? 10.903 -22.587 28.975 1.00 21.54 114 GLU A C 1
ATOM 959 O O . GLU A 1 135 ? 11.966 -23.017 29.497 1.00 20.02 114 GLU A O 1
ATOM 965 N N . PHE A 1 136 ? 10.316 -21.444 29.343 1.00 20.40 115 PHE A N 1
ATOM 966 C CA . PHE A 1 136 ? 10.908 -20.547 30.363 1.00 19.58 115 PHE A CA 1
ATOM 967 C C . PHE A 1 136 ? 11.083 -21.318 31.673 1.00 20.03 115 PHE A C 1
ATOM 968 O O . PHE A 1 136 ? 12.099 -21.156 32.354 1.00 20.28 115 PHE A O 1
ATOM 976 N N . LEU A 1 137 ? 10.093 -22.117 32.047 1.00 21.15 116 LEU A N 1
ATOM 977 C CA . LEU A 1 137 ? 10.098 -22.859 33.326 1.00 21.82 116 LEU A CA 1
ATOM 978 C C . LEU A 1 137 ? 11.196 -23.928 33.237 1.00 21.64 116 LEU A C 1
ATOM 979 O O . LEU A 1 137 ? 11.980 -24.071 34.191 1.00 20.99 116 LEU A O 1
ATOM 984 N N . LYS A 1 138 ? 11.284 -24.650 32.129 1.00 22.38 117 LYS A N 1
ATOM 985 C CA . LYS A 1 138 ? 12.343 -25.676 31.949 1.00 23.60 117 LYS A CA 1
ATOM 986 C C . LYS A 1 138 ? 13.710 -24.995 32.175 1.00 24.95 117 LYS A C 1
ATOM 987 O O . LYS A 1 138 ? 14.557 -25.580 32.886 1.00 23.00 117 LYS A O 1
ATOM 993 N N . GLU A 1 139 ? 13.920 -23.811 31.595 1.00 22.17 118 GLU A N 1
ATOM 994 C CA . GLU A 1 139 ? 15.236 -23.123 31.618 1.00 23.65 118 GLU A CA 1
ATOM 995 C C . GLU A 1 139 ? 15.510 -22.589 33.025 1.00 22.38 118 GLU A C 1
ATOM 996 O O . GLU A 1 139 ? 16.631 -22.169 33.274 1.00 23.10 118 GLU A O 1
ATOM 1002 N N . ASN A 1 140 ? 14.495 -22.527 33.882 1.00 20.63 119 ASN A N 1
ATOM 1003 C CA . ASN A 1 140 ? 14.653 -21.988 35.250 1.00 21.25 119 ASN A CA 1
ATOM 1004 C C . ASN A 1 140 ? 14.215 -23.051 36.261 1.00 20.40 119 ASN A C 1
ATOM 1005 O O . ASN A 1 140 ? 13.890 -22.662 37.361 1.00 23.36 119 ASN A O 1
ATOM 1010 N N . GLU A 1 141 ? 14.181 -24.333 35.895 1.00 21.23 120 GLU A N 1
ATOM 1011 C CA . GLU A 1 141 ? 13.533 -25.398 36.710 1.00 24.03 120 GLU A CA 1
ATOM 1012 C C . GLU A 1 141 ? 14.219 -25.571 38.077 1.00 27.53 120 GLU A C 1
ATOM 1013 O O . GLU A 1 141 ? 13.559 -26.118 38.971 1.00 28.54 120 GLU A O 1
ATOM 1019 N N . HIS A 1 142 ? 15.465 -25.137 38.263 1.00 27.87 121 HIS A N 1
ATOM 1020 C CA . HIS A 1 142 ? 16.190 -25.352 39.547 1.00 32.63 121 HIS A CA 1
ATOM 1021 C C . HIS A 1 142 ? 16.038 -24.169 40.511 1.00 35.76 121 HIS A C 1
ATOM 1022 O O . HIS A 1 142 ? 16.676 -24.225 41.560 1.00 38.23 121 HIS A O 1
ATOM 1029 N N . ASP A 1 143 ? 15.243 -23.145 40.187 1.00 34.70 122 ASP A N 1
ATOM 1030 C CA . ASP A 1 143 ? 15.053 -21.958 41.064 1.00 36.12 122 ASP A CA 1
ATOM 1031 C C . ASP A 1 143 ? 13.556 -21.689 41.239 1.00 37.01 122 ASP A C 1
ATOM 1032 O O . ASP A 1 143 ? 12.936 -21.093 40.317 1.00 33.05 122 ASP A O 1
ATOM 1037 N N . VAL A 1 144 ? 13.004 -22.091 42.386 1.00 37.48 123 VAL A N 1
ATOM 1038 C CA . VAL A 1 144 ? 11.550 -21.955 42.716 1.00 41.54 123 VAL A CA 1
ATOM 1039 C C . VAL A 1 144 ? 11.112 -20.487 42.578 1.00 36.03 123 VAL A C 1
ATOM 1040 O O . VAL A 1 144 ? 9.988 -20.274 42.116 1.00 34.55 123 VAL A O 1
ATOM 1044 N N . GLU A 1 145 ? 11.948 -19.518 42.957 1.00 36.80 124 GLU A N 1
ATOM 1045 C CA . GLU A 1 145 ? 11.540 -18.090 42.957 1.00 37.77 124 GLU A CA 1
ATOM 1046 C C . GLU A 1 145 ? 11.411 -17.629 41.503 1.00 34.96 124 GLU A C 1
ATOM 1047 O O . GLU A 1 145 ? 10.411 -16.986 41.185 1.00 30.10 124 GLU A O 1
ATOM 1053 N N . SER A 1 146 ? 12.361 -17.996 40.644 1.00 31.26 125 SER A N 1
ATOM 1054 C CA . SER A 1 146 ? 12.283 -17.729 39.187 1.00 29.32 125 SER A CA 1
ATOM 1055 C C . SER A 1 146 ? 10.975 -18.294 38.625 1.00 29.41 125 SER A C 1
ATOM 1056 O O . SER A 1 146 ? 10.326 -17.605 37.804 1.00 25.98 125 SER A O 1
ATOM 1059 N N . MET A 1 147 ? 10.610 -19.512 39.036 1.00 28.48 126 MET A N 1
ATOM 1060 C CA . MET A 1 147 ? 9.436 -20.224 38.483 1.00 29.77 126 MET A CA 1
ATOM 1061 C C . MET A 1 147 ? 8.151 -19.520 38.928 1.00 27.80 126 MET A C 1
ATOM 1062 O O . MET A 1 147 ? 7.271 -19.362 38.055 1.00 23.47 126 MET A O 1
ATOM 1067 N N . LYS A 1 148 ? 8.060 -19.070 40.191 1.00 30.15 127 LYS A N 1
ATOM 1068 C CA . LYS A 1 148 ? 6.898 -18.277 40.697 1.00 33.18 127 LYS A CA 1
ATOM 1069 C C . LYS A 1 148 ? 6.780 -16.980 39.891 1.00 32.47 127 LYS A C 1
ATOM 1070 O O . LYS A 1 148 ? 5.667 -16.647 39.482 1.00 33.60 127 LYS A O 1
ATOM 1076 N N . PHE A 1 149 ? 7.897 -16.278 39.694 1.00 28.24 128 PHE A N 1
ATOM 1077 C CA . PHE A 1 149 ? 7.962 -15.030 38.901 1.00 28.64 128 PHE A CA 1
ATOM 1078 C C . PHE A 1 149 ? 7.361 -15.273 37.508 1.00 28.85 128 PHE A C 1
ATOM 1079 O O . PHE A 1 149 ? 6.471 -14.508 37.058 1.00 29.96 128 PHE A O 1
ATOM 1087 N N . ILE A 1 150 ? 7.800 -16.330 36.834 1.00 27.29 129 ILE A N 1
ATOM 1088 C CA . ILE A 1 150 ? 7.351 -16.643 35.447 1.00 26.19 129 ILE A CA 1
ATOM 1089 C C . ILE A 1 150 ? 5.849 -16.903 35.462 1.00 25.11 129 ILE A C 1
ATOM 1090 O O . ILE A 1 150 ? 5.164 -16.337 34.602 1.00 24.38 129 ILE A O 1
ATOM 1095 N N . GLU A 1 151 ? 5.356 -17.705 36.420 1.00 27.68 130 GLU A N 1
ATOM 1096 C CA . GLU A 1 151 ? 3.911 -18.038 36.564 1.00 29.84 130 GLU A CA 1
ATOM 1097 C C . GLU A 1 151 ? 3.100 -16.739 36.727 1.00 30.82 130 GLU A C 1
ATOM 1098 O O . GLU A 1 151 ? 2.045 -16.608 36.055 1.00 27.72 130 GLU A O 1
ATOM 1104 N N . GLN A 1 152 ? 3.580 -15.817 37.564 1.00 31.28 131 GLN A N 1
ATOM 1105 C CA . GLN A 1 152 ? 2.924 -14.502 37.836 1.00 35.49 131 GLN A CA 1
ATOM 1106 C C . GLN A 1 152 ? 2.842 -13.660 36.551 1.00 31.54 131 GLN A C 1
ATOM 1107 O O . GLN A 1 152 ? 1.833 -12.957 36.361 1.00 31.20 131 GLN A O 1
ATOM 1113 N N . LEU A 1 153 ? 3.851 -13.722 35.694 1.00 31.09 132 LEU A N 1
ATOM 1114 C CA . LEU A 1 153 ? 3.830 -12.989 34.397 1.00 32.36 132 LEU A CA 1
ATOM 1115 C C . LEU A 1 153 ? 2.571 -13.368 33.625 1.00 28.69 132 LEU A C 1
ATOM 1116 O O . LEU A 1 153 ? 2.009 -12.484 32.971 1.00 28.13 132 LEU A O 1
ATOM 1121 N N . SER A 1 154 ? 2.144 -14.628 33.705 1.00 28.83 133 SER A N 1
ATOM 1122 C CA . SER A 1 154 ? 0.990 -15.156 32.938 1.00 29.17 133 SER A CA 1
ATOM 1123 C C . SER A 1 154 ? -0.343 -14.782 33.608 1.00 27.93 133 SER A C 1
ATOM 1124 O O . SER A 1 154 ? -1.374 -15.012 32.982 1.00 29.35 133 SER A O 1
ATOM 1127 N N . GLN A 1 155 ? -0.332 -14.218 34.819 1.00 27.93 134 GLN A N 1
ATOM 1128 C CA . GLN A 1 155 ? -1.563 -13.791 35.542 1.00 28.27 134 GLN A CA 1
ATOM 1129 C C . GLN A 1 155 ? -1.857 -12.319 35.241 1.00 26.87 134 GLN A C 1
ATOM 1130 O O . GLN A 1 155 ? -0.956 -11.485 35.220 1.00 23.38 134 GLN A O 1
ATOM 1136 N N . PRO A 1 156 ? -3.139 -11.932 35.088 1.00 26.71 135 PRO A N 1
ATOM 1137 C CA . PRO A 1 156 ? -3.499 -10.525 34.918 1.00 25.62 135 PRO A CA 1
ATOM 1138 C C . PRO A 1 156 ? -2.981 -9.613 36.038 1.00 25.11 135 PRO A C 1
ATOM 1139 O O . PRO A 1 156 ? -3.223 -9.918 37.190 1.00 22.36 135 PRO A O 1
ATOM 1143 N N . ALA A 1 157 ? -2.261 -8.542 35.677 1.00 24.84 136 ALA A N 1
ATOM 1144 C CA . ALA A 1 157 ? -1.871 -7.456 36.613 1.00 25.25 136 ALA A CA 1
ATOM 1145 C C . ALA A 1 157 ? -3.127 -6.906 37.330 1.00 24.60 136 ALA A C 1
ATOM 1146 O O . ALA A 1 157 ? -3.003 -6.381 38.476 1.00 22.11 136 ALA A O 1
ATOM 1148 N N . GLY A 1 158 ? -4.284 -6.978 36.669 1.00 25.09 137 GLY A N 1
ATOM 1149 C CA . GLY A 1 158 ? -5.568 -6.458 37.195 1.00 27.05 137 GLY A CA 1
ATOM 1150 C C . GLY A 1 158 ? -5.900 -6.971 38.593 1.00 29.08 137 GLY A C 1
ATOM 1151 O O . GLY A 1 158 ? -6.480 -6.204 39.380 1.00 28.79 137 GLY A O 1
ATOM 1152 N N . PHE A 1 159 ? -5.583 -8.234 38.903 1.00 31.20 138 PHE A N 1
ATOM 1153 C CA . PHE A 1 159 ? -5.859 -8.848 40.225 1.00 32.70 138 PHE A CA 1
ATOM 1154 C C . PHE A 1 159 ? -5.103 -8.046 41.299 1.00 31.05 138 PHE A C 1
ATOM 1155 O O . PHE A 1 159 ? -5.744 -7.576 42.231 1.00 31.64 138 PHE A O 1
ATOM 1163 N N . MET A 1 160 ? -3.788 -7.856 41.178 1.00 29.49 139 MET A N 1
ATOM 1164 C CA . MET A 1 160 ? -3.010 -7.118 42.199 1.00 33.38 139 MET A CA 1
ATOM 1165 C C . MET A 1 160 ? -3.394 -5.633 42.155 1.00 30.33 139 MET A C 1
ATOM 1166 O O . MET A 1 160 ? -3.394 -4.972 43.224 1.00 28.33 139 MET A O 1
ATOM 1171 N N . LEU A 1 161 ? -3.720 -5.092 40.981 1.00 26.66 140 LEU A N 1
ATOM 1172 C CA . LEU A 1 161 ? -4.150 -3.661 40.875 1.00 24.53 140 LEU A CA 1
ATOM 1173 C C . LEU A 1 161 ? -5.439 -3.438 41.684 1.00 22.63 140 LEU A C 1
ATOM 1174 O O . LEU A 1 161 ? -5.500 -2.447 42.425 1.00 23.54 140 LEU A O 1
ATOM 1179 N N . ALA A 1 162 ? -6.422 -4.320 41.534 1.00 23.87 141 ALA A N 1
ATOM 1180 C CA . ALA A 1 162 ? -7.715 -4.285 42.248 1.00 24.96 141 ALA A CA 1
ATOM 1181 C C . ALA A 1 162 ? -7.471 -4.304 43.761 1.00 30.24 141 ALA A C 1
ATOM 1182 O O . ALA A 1 162 ? -8.204 -3.639 44.471 1.00 31.50 141 ALA A O 1
ATOM 1184 N N . GLU A 1 163 ? -6.422 -4.964 44.239 1.00 33.92 142 GLU A N 1
ATOM 1185 C CA . GLU A 1 163 ? -6.131 -5.080 45.692 1.00 39.94 142 GLU A CA 1
ATOM 1186 C C . GLU A 1 163 ? -5.474 -3.810 46.236 1.00 37.24 142 GLU A C 1
ATOM 1187 O O . GLU A 1 163 ? -5.453 -3.690 47.449 1.00 41.24 142 GLU A O 1
ATOM 1193 N N . MET A 1 164 ? -4.945 -2.910 45.398 1.00 33.78 143 MET A N 1
ATOM 1194 C CA . MET A 1 164 ? -4.199 -1.727 45.893 1.00 32.80 143 MET A CA 1
ATOM 1195 C C . MET A 1 164 ? -5.178 -0.795 46.599 1.00 34.62 143 MET A C 1
ATOM 1196 O O . MET A 1 164 ? -6.317 -0.669 46.157 1.00 32.23 143 MET A O 1
ATOM 1201 N N . LYS A 1 165 ? -4.717 -0.153 47.661 1.00 37.46 144 LYS A N 1
ATOM 1202 C CA . LYS A 1 165 ? -5.533 0.798 48.447 1.00 41.88 144 LYS A CA 1
ATOM 1203 C C . LYS A 1 165 ? -4.892 2.183 48.325 1.00 41.83 144 LYS A C 1
ATOM 1204 O O . LYS A 1 165 ? -5.361 3.090 49.003 1.00 43.33 144 LYS A O 1
ATOM 1210 N N . THR A 1 166 ? -3.873 2.334 47.472 1.00 37.54 145 THR A N 1
ATOM 1211 C CA . THR A 1 166 ? -3.185 3.625 47.213 1.00 37.58 145 THR A CA 1
ATOM 1212 C C . THR A 1 166 ? -3.378 3.972 45.744 1.00 34.34 145 THR A C 1
ATOM 1213 O O . THR A 1 166 ? -3.881 3.142 44.992 1.00 31.83 145 THR A O 1
ATOM 1217 N N . PRO A 1 167 ? -3.096 5.226 45.320 1.00 32.57 146 PRO A N 1
ATOM 1218 C CA . PRO A 1 167 ? -3.241 5.608 43.915 1.00 30.92 146 PRO A CA 1
ATOM 1219 C C . PRO A 1 167 ? -2.390 4.722 42.987 1.00 26.72 146 PRO A C 1
ATOM 1220 O O . PRO A 1 167 ? -1.294 4.377 43.330 1.00 23.85 146 PRO A O 1
ATOM 1224 N N . ARG A 1 168 ? -2.962 4.351 41.852 1.00 21.58 147 ARG A N 1
ATOM 1225 C CA . ARG A 1 168 ? -2.407 3.335 40.929 1.00 23.03 147 ARG A CA 1
ATOM 1226 C C . ARG A 1 168 ? -1.787 4.011 39.710 1.00 21.44 147 ARG A C 1
ATOM 1227 O O . ARG A 1 168 ? -2.234 5.094 39.312 1.00 20.90 147 ARG A O 1
ATOM 1235 N N . PHE A 1 169 ? -0.808 3.336 39.120 1.00 20.80 148 PHE A N 1
ATOM 1236 C CA . PHE A 1 169 ? -0.067 3.801 37.925 1.00 21.45 148 PHE A CA 1
ATOM 1237 C C . PHE A 1 169 ? -0.147 2.654 36.939 1.00 20.11 148 PHE A C 1
ATOM 1238 O O . PHE A 1 169 ? 0.368 1.586 37.278 1.00 21.18 148 PHE A O 1
ATOM 1246 N N . ILE A 1 170 ? -0.878 2.834 35.838 1.00 19.44 149 ILE A N 1
ATOM 1247 C CA . ILE A 1 170 ? -1.169 1.707 34.910 1.00 19.50 149 ILE A CA 1
ATOM 1248 C C . ILE A 1 170 ? -0.620 2.056 33.527 1.00 19.95 149 ILE A C 1
ATOM 1249 O O . ILE A 1 170 ? -0.941 3.151 33.017 1.00 18.66 149 ILE A O 1
ATOM 1254 N N . LYS A 1 171 ? 0.221 1.173 32.990 1.00 18.58 150 LYS A N 1
ATOM 1255 C CA . LYS A 1 171 ? 0.729 1.241 31.592 1.00 20.01 150 LYS A CA 1
ATOM 1256 C C . LYS A 1 171 ? -0.154 0.352 30.725 1.00 17.73 150 LYS A C 1
ATOM 1257 O O . LYS A 1 171 ? -0.422 -0.797 31.115 1.00 16.50 150 LYS A O 1
ATOM 1263 N N . THR A 1 172 ? -0.497 0.817 29.528 1.00 17.66 151 THR A N 1
ATOM 1264 C CA . THR A 1 172 ? -1.186 -0.016 28.515 1.00 16.83 151 THR A CA 1
ATOM 1265 C C . THR A 1 172 ? -0.779 0.457 27.128 1.00 16.09 151 THR A C 1
ATOM 1266 O O . THR A 1 172 ? -0.431 1.634 26.978 1.00 14.69 151 THR A O 1
ATOM 1270 N N . HIS A 1 173 ? -0.794 -0.454 26.167 1.00 16.02 152 HIS A N 1
ATOM 1271 C CA . HIS A 1 173 ? -0.748 -0.111 24.722 1.00 15.51 152 HIS A CA 1
ATOM 1272 C C . HIS A 1 173 ? -2.136 -0.288 24.097 1.00 15.85 152 HIS A C 1
ATOM 1273 O O . HIS A 1 173 ? -2.255 -0.109 22.866 1.00 16.07 152 HIS A O 1
ATOM 1280 N N . LEU A 1 174 ? -3.152 -0.636 24.883 1.00 16.79 153 LEU A N 1
ATOM 1281 C CA . LEU A 1 174 ? -4.529 -0.759 24.336 1.00 18.64 153 LEU A CA 1
ATOM 1282 C C . LEU A 1 174 ? -4.930 0.598 23.764 1.00 18.39 153 LEU A C 1
ATOM 1283 O O . LEU A 1 174 ? -4.768 1.619 24.434 1.00 18.16 153 LEU A O 1
ATOM 1288 N N . PRO A 1 175 ? -5.478 0.653 22.531 1.00 18.05 154 PRO A N 1
ATOM 1289 C CA . PRO A 1 175 ? -5.963 1.907 21.978 1.00 18.76 154 PRO A CA 1
ATOM 1290 C C . PRO A 1 175 ? -7.182 2.409 22.772 1.00 19.65 154 PRO A C 1
ATOM 1291 O O . PRO A 1 175 ? -7.771 1.644 23.513 1.00 17.44 154 PRO A O 1
ATOM 1295 N N . ILE A 1 176 ? -7.521 3.683 22.598 1.00 19.05 155 ILE A N 1
ATOM 1296 C CA . ILE A 1 176 ? -8.662 4.344 23.293 1.00 21.57 155 ILE A CA 1
ATOM 1297 C C . ILE A 1 176 ? -9.884 3.429 23.213 1.00 21.77 155 ILE A C 1
ATOM 1298 O O . ILE A 1 176 ? -10.486 3.189 24.259 1.00 23.39 155 ILE A O 1
ATOM 1303 N N . SER A 1 177 ? -10.217 2.925 22.026 1.00 21.37 156 SER A N 1
ATOM 1304 C CA . SER A 1 177 ? -11.481 2.189 21.793 1.00 23.71 156 SER A CA 1
ATOM 1305 C C . SER A 1 177 ? -11.470 0.818 22.486 1.00 23.47 156 SER A C 1
ATOM 1306 O O . SER A 1 177 ? -12.542 0.218 22.518 1.00 24.69 156 SER A O 1
ATOM 1309 N N . LEU A 1 178 ? -10.326 0.328 22.992 1.00 21.21 157 LEU A N 1
ATOM 1310 C CA . LEU A 1 178 ? -10.256 -0.968 23.721 1.00 20.84 157 LEU A CA 1
ATOM 1311 C C . LEU A 1 178 ? -9.930 -0.768 25.203 1.00 20.80 157 LEU A C 1
ATOM 1312 O O . LEU A 1 178 ? -9.768 -1.799 25.874 1.00 20.17 157 LEU A O 1
ATOM 1317 N N . LEU A 1 179 ? -9.783 0.470 25.674 1.00 19.46 158 LEU A N 1
ATOM 1318 C CA . LEU A 1 179 ? -9.578 0.752 27.112 1.00 23.02 158 LEU A CA 1
ATOM 1319 C C . LEU A 1 179 ? -10.818 0.269 27.856 1.00 24.15 158 LEU A C 1
ATOM 1320 O O . LEU A 1 179 ? -11.915 0.350 27.325 1.00 22.08 158 LEU A O 1
ATOM 1325 N N . PRO A 1 180 ? -10.714 -0.166 29.126 1.00 25.05 159 PRO A N 1
ATOM 1326 C CA . PRO A 1 180 ? -11.910 -0.321 29.952 1.00 25.80 159 PRO A CA 1
ATOM 1327 C C . PRO A 1 180 ? -12.718 0.980 29.923 1.00 23.84 159 PRO A C 1
ATOM 1328 O O . PRO A 1 180 ? -12.180 2.055 30.149 1.00 24.46 159 PRO A O 1
ATOM 1332 N N . PRO A 1 181 ? -14.020 0.943 29.588 1.00 22.49 160 PRO A N 1
ATOM 1333 C CA . PRO A 1 181 ? -14.849 2.141 29.614 1.00 23.13 160 PRO A CA 1
ATOM 1334 C C . PRO A 1 181 ? -14.793 2.883 30.957 1.00 21.04 160 PRO A C 1
ATOM 1335 O O . PRO A 1 181 ? -14.990 4.069 30.958 1.00 22.66 160 PRO A O 1
ATOM 1339 N N . SER A 1 182 ? -14.491 2.185 32.047 1.00 20.56 161 SER A N 1
ATOM 1340 C CA . SER A 1 182 ? -14.358 2.773 33.397 1.00 24.21 161 SER A CA 1
ATOM 1341 C C . SER A 1 182 ? -13.262 3.859 33.426 1.00 23.10 161 SER A C 1
ATOM 1342 O O . SER A 1 182 ? -13.349 4.759 34.269 1.00 24.07 161 SER A O 1
ATOM 1345 N N . VAL A 1 183 ? -12.269 3.823 32.533 1.00 23.67 162 VAL A N 1
ATOM 1346 C CA . VAL A 1 183 ? -11.197 4.867 32.509 1.00 23.17 162 VAL A CA 1
ATOM 1347 C C . VAL A 1 183 ? -11.825 6.248 32.241 1.00 22.47 162 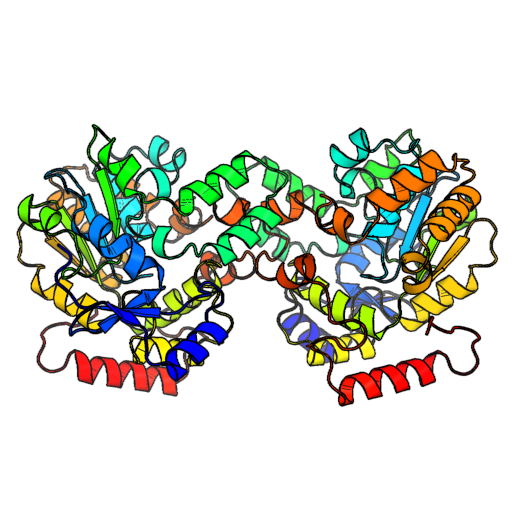VAL A C 1
ATOM 1348 O O . VAL A 1 183 ? -11.618 7.150 33.064 1.00 22.83 162 VAL A O 1
ATOM 1352 N N . PHE A 1 184 ? -12.572 6.424 31.151 1.00 22.69 163 PHE A N 1
ATOM 1353 C CA . PHE A 1 184 ? -13.255 7.710 30.807 1.00 24.87 163 PHE A CA 1
ATOM 1354 C C . PHE A 1 184 ? -14.444 7.981 31.750 1.00 23.83 163 PHE A C 1
ATOM 1355 O O . PHE A 1 184 ? -14.600 9.129 32.172 1.00 26.47 163 PHE A O 1
ATOM 1363 N N . GLU A 1 185 ? -15.203 6.963 32.140 1.00 22.59 164 GLU A N 1
ATOM 1364 C CA . GLU A 1 185 ? -16.310 7.109 33.122 1.00 25.62 164 GLU A CA 1
ATOM 1365 C C . GLU A 1 185 ? -15.809 7.749 34.415 1.00 24.54 164 GLU A C 1
ATOM 1366 O O . GLU A 1 185 ? -16.555 8.500 35.002 1.00 25.43 164 GLU A O 1
ATOM 1372 N N . GLN A 1 186 ? -14.621 7.375 34.890 1.00 27.08 165 GLN A N 1
ATOM 1373 C CA . GLN A 1 186 ? -14.076 7.825 36.206 1.00 25.98 165 GLN A CA 1
ATOM 1374 C C . GLN A 1 186 ? -13.227 9.079 35.971 1.00 24.50 165 GLN A C 1
ATOM 1375 O O . GLN A 1 186 ? -12.762 9.667 36.952 1.00 26.48 165 GLN A O 1
ATOM 1381 N N . LYS A 1 187 ? -13.068 9.483 34.713 1.00 23.96 166 LYS A N 1
ATOM 1382 C CA . LYS A 1 187 ? -12.155 10.581 34.293 1.00 29.99 166 LYS A CA 1
ATOM 1383 C C . LYS A 1 187 ? -10.752 10.393 34.898 1.00 26.13 166 LYS A C 1
ATOM 1384 O O . LYS A 1 187 ? -10.137 11.375 35.312 1.00 25.55 166 LYS A O 1
ATOM 1390 N N . ALA A 1 188 ? -10.237 9.166 34.902 1.00 25.12 167 ALA A N 1
ATOM 1391 C CA . ALA A 1 188 ? -8.831 8.879 35.244 1.00 25.73 167 ALA A CA 1
ATOM 1392 C C . ALA A 1 188 ? -7.947 9.676 34.282 1.00 24.41 167 ALA A C 1
ATOM 1393 O O . ALA A 1 188 ? -8.327 9.872 33.093 1.00 25.50 167 ALA A O 1
ATOM 1395 N N . LYS A 1 189 ? -6.844 10.204 34.789 1.00 23.94 168 LYS A N 1
ATOM 1396 C CA . LYS A 1 189 ? -5.911 10.989 33.958 1.00 23.54 168 LYS A CA 1
ATOM 1397 C C . LYS A 1 189 ? -5.166 10.042 33.028 1.00 24.45 168 LYS A C 1
ATOM 1398 O O . LYS A 1 189 ? -4.667 8.990 33.508 1.00 24.84 168 LYS A O 1
ATOM 1404 N N . ILE A 1 190 ? -5.108 10.406 31.744 1.00 23.17 169 ILE A N 1
ATOM 1405 C CA . ILE A 1 190 ? -4.426 9.633 30.672 1.00 22.18 169 ILE A CA 1
ATOM 1406 C C . ILE A 1 190 ? -3.313 10.490 30.081 1.00 20.34 169 ILE A C 1
ATOM 1407 O O . ILE A 1 190 ? -3.608 11.601 29.634 1.00 20.70 169 ILE A O 1
ATOM 1412 N N . ILE A 1 191 ? -2.100 9.965 30.015 1.00 18.70 170 ILE A N 1
ATOM 1413 C CA . ILE A 1 191 ? -1.033 10.577 29.179 1.00 18.56 170 ILE A CA 1
ATOM 1414 C C . ILE A 1 191 ? -0.881 9.715 27.929 1.00 16.90 170 ILE A C 1
ATOM 1415 O O . ILE A 1 191 ? -0.608 8.510 28.079 1.00 19.65 170 ILE A O 1
ATOM 1420 N N . TYR A 1 192 ? -1.159 10.289 26.769 1.00 17.17 171 TYR A N 1
ATOM 1421 C CA . TYR A 1 192 ? -1.013 9.654 25.439 1.00 16.68 171 TYR A CA 1
ATOM 1422 C C . TYR A 1 192 ? 0.245 10.222 24.772 1.00 16.63 171 TYR A C 1
ATOM 1423 O O . TYR A 1 192 ? 0.336 11.443 24.563 1.00 15.51 171 TYR A O 1
ATOM 1432 N N . VAL A 1 193 ? 1.184 9.341 24.419 1.00 15.88 172 VAL A N 1
ATOM 1433 C CA . VAL A 1 193 ? 2.412 9.744 23.702 1.00 15.74 172 VAL A CA 1
ATOM 1434 C C . VAL A 1 193 ? 2.401 9.122 22.313 1.00 16.36 172 VAL A C 1
ATOM 1435 O O . VAL A 1 193 ? 2.206 7.902 22.202 1.00 19.34 172 VAL A O 1
ATOM 1439 N N . ALA A 1 194 ? 2.595 9.972 21.311 1.00 17.21 173 ALA A N 1
ATOM 1440 C CA . ALA A 1 194 ? 2.698 9.614 19.889 1.00 17.82 173 ALA A CA 1
ATOM 1441 C C . ALA A 1 194 ? 4.153 9.750 19.485 1.00 18.68 173 ALA A C 1
ATOM 1442 O O . ALA A 1 194 ? 4.788 10.763 19.895 1.00 20.26 173 ALA A O 1
ATOM 1444 N N . ARG A 1 195 ? 4.647 8.819 18.670 1.00 18.50 174 ARG A N 1
ATOM 1445 C CA . ARG A 1 195 ? 6.029 8.875 18.129 1.00 18.63 174 ARG A CA 1
ATOM 1446 C C . ARG A 1 195 ? 5.973 8.588 16.630 1.00 18.39 174 ARG A C 1
ATOM 1447 O O . ARG A 1 195 ? 5.104 7.770 16.196 1.00 18.26 174 ARG A O 1
ATOM 1455 N N . ASN A 1 196 ? 6.829 9.278 15.867 1.00 18.87 175 ASN A N 1
ATOM 1456 C CA . ASN A 1 196 ? 6.885 9.201 14.382 1.00 18.17 175 ASN A CA 1
ATOM 1457 C C . ASN A 1 196 ? 7.083 7.742 13.963 1.00 18.57 175 ASN A C 1
ATOM 1458 O O . ASN A 1 196 ? 7.824 6.994 14.592 1.00 16.42 175 ASN A O 1
ATOM 1463 N N . PRO A 1 197 ? 6.438 7.299 12.863 1.00 19.55 176 PRO A N 1
ATOM 1464 C CA . PRO A 1 197 ? 6.458 5.894 12.479 1.00 19.90 176 PRO A CA 1
ATOM 1465 C C . PRO A 1 197 ? 7.839 5.336 12.086 1.00 19.91 176 PRO A C 1
ATOM 1466 O O . PRO A 1 197 ? 8.009 4.134 12.239 1.00 19.53 176 PRO A O 1
ATOM 1470 N N . SER A 1 198 ? 8.780 6.163 11.610 1.00 20.06 177 SER A N 1
ATOM 1471 C CA . SER A 1 198 ? 10.153 5.697 11.261 1.00 21.92 177 SER A CA 1
ATOM 1472 C C . SER A 1 198 ? 10.874 5.173 12.505 1.00 19.26 177 SER A C 1
ATOM 1473 O O . SER A 1 198 ? 11.418 4.050 12.462 1.00 18.89 177 SER A O 1
ATOM 1476 N N . ASP A 1 199 ? 10.845 5.964 13.563 1.00 18.56 178 ASP A N 1
ATOM 1477 C CA . ASP A 1 199 ? 11.537 5.612 14.824 1.00 19.57 178 ASP A CA 1
ATOM 1478 C C . ASP A 1 199 ? 10.776 4.477 15.507 1.00 18.29 178 ASP A C 1
ATOM 1479 O O . ASP A 1 199 ? 11.448 3.589 16.048 1.00 17.80 178 ASP A O 1
ATOM 1484 N N . VAL A 1 200 ? 9.441 4.477 15.444 1.00 18.92 179 VAL A N 1
ATOM 1485 C CA . VAL A 1 200 ? 8.624 3.380 16.029 1.00 17.72 179 VAL A CA 1
ATOM 1486 C C . VAL A 1 200 ? 8.951 2.061 15.311 1.00 17.42 179 VAL A C 1
ATOM 1487 O O . VAL A 1 200 ? 9.205 1.075 15.993 1.00 16.67 179 VAL A O 1
ATOM 1491 N N . ALA A 1 201 ? 8.935 2.040 13.987 1.00 17.10 180 ALA A N 1
ATOM 1492 C CA . ALA A 1 201 ? 9.207 0.829 13.184 1.00 18.75 180 ALA A CA 1
ATOM 1493 C C . ALA A 1 201 ? 10.514 0.190 13.655 1.00 17.49 180 ALA A C 1
ATOM 1494 O O . ALA A 1 201 ? 10.524 -1.041 13.927 1.00 16.88 180 ALA A O 1
ATOM 1496 N N . VAL A 1 202 ? 11.579 0.980 13.743 1.00 18.37 181 VAL A N 1
ATOM 1497 C CA . VAL A 1 202 ? 12.937 0.439 14.044 1.00 20.73 181 VAL A CA 1
ATOM 1498 C C . VAL A 1 202 ? 12.977 -0.019 15.515 1.00 19.50 181 VAL A C 1
ATOM 1499 O O . VAL A 1 202 ? 13.444 -1.128 15.776 1.00 17.60 181 VAL A O 1
ATOM 1503 N N . SER A 1 203 ? 12.458 0.788 16.435 1.00 19.95 182 SER A N 1
ATOM 1504 C CA . SER A 1 203 ? 12.472 0.449 17.882 1.00 19.75 182 SER A CA 1
ATOM 1505 C C . SER A 1 203 ? 11.588 -0.777 18.146 1.00 19.30 182 SER A C 1
ATOM 1506 O O . SER A 1 203 ? 11.974 -1.643 18.963 1.00 18.90 182 SER A O 1
ATOM 1509 N N . TYR A 1 204 ? 10.412 -0.833 17.520 1.00 17.85 183 TYR A N 1
ATOM 1510 C CA . TYR A 1 204 ? 9.449 -1.931 17.729 1.00 17.78 183 TYR A CA 1
ATOM 1511 C C . TYR A 1 204 ? 10.034 -3.225 17.143 1.00 17.42 183 TYR A C 1
ATOM 1512 O O . TYR A 1 204 ? 9.837 -4.291 17.710 1.00 16.03 183 TYR A O 1
ATOM 1521 N N . TYR A 1 205 ? 10.714 -3.144 15.994 1.00 20.36 184 TYR A N 1
ATOM 1522 C CA . TYR A 1 205 ? 11.519 -4.269 15.440 1.00 19.36 184 TYR A CA 1
ATOM 1523 C C . TYR A 1 205 ? 12.485 -4.823 16.509 1.00 18.81 184 TYR A C 1
ATOM 1524 O O . TYR A 1 205 ? 12.547 -6.068 16.781 1.00 18.59 184 TYR A O 1
ATOM 1533 N N . HIS A 1 206 ? 13.250 -3.943 17.146 1.00 19.42 185 HIS A N 1
ATOM 1534 C CA . HIS A 1 206 ? 14.216 -4.345 18.209 1.00 19.53 185 HIS A CA 1
ATOM 1535 C C . HIS A 1 206 ? 13.455 -4.907 19.413 1.00 20.45 185 HIS A C 1
ATOM 1536 O O . HIS A 1 206 ? 13.899 -5.944 19.962 1.00 20.12 185 HIS A O 1
ATOM 1543 N N . LEU A 1 207 ? 12.322 -4.310 19.793 1.00 21.38 186 LEU A N 1
ATOM 1544 C CA . LEU A 1 207 ? 11.494 -4.873 20.899 1.00 21.93 186 LEU A CA 1
ATOM 1545 C C . LEU A 1 207 ? 11.120 -6.326 20.559 1.00 21.14 186 LEU A C 1
ATOM 1546 O O . LEU A 1 207 ? 11.176 -7.197 21.444 1.00 19.58 186 LEU A O 1
ATOM 1551 N N . ASN A 1 208 ? 10.750 -6.594 19.315 1.00 19.83 187 ASN A N 1
ATOM 1552 C CA . ASN A 1 208 ? 10.240 -7.919 18.897 1.00 20.21 187 ASN A CA 1
ATOM 1553 C C . ASN A 1 208 ? 11.377 -8.950 18.956 1.00 22.03 187 ASN A C 1
ATOM 1554 O O . ASN A 1 208 ? 11.097 -10.144 19.203 1.00 20.39 187 ASN A O 1
ATOM 1559 N N . ARG A 1 209 ? 12.620 -8.510 18.764 1.00 23.58 188 ARG A N 1
ATOM 1560 C CA . ARG A 1 209 ? 13.817 -9.378 18.849 1.00 22.40 188 ARG A CA 1
ATOM 1561 C C . ARG A 1 209 ? 14.237 -9.533 20.314 1.00 23.55 188 ARG A C 1
ATOM 1562 O O . ARG A 1 209 ? 14.736 -10.594 20.638 1.00 21.81 188 ARG A O 1
ATOM 1570 N N . LEU A 1 210 ? 14.056 -8.503 21.150 1.00 22.71 189 LEU A N 1
ATOM 1571 C CA . LEU A 1 210 ? 14.507 -8.498 22.566 1.00 20.60 189 LEU A CA 1
ATOM 1572 C C . LEU A 1 210 ? 13.611 -9.390 23.428 1.00 21.48 189 LEU A C 1
ATOM 1573 O O . LEU A 1 210 ? 14.123 -10.076 24.336 1.00 21.31 189 LEU A O 1
ATOM 1578 N N . TYR A 1 211 ? 12.305 -9.347 23.224 1.00 21.48 190 TYR A N 1
ATOM 1579 C CA . TYR A 1 211 ? 11.328 -10.075 24.057 1.00 21.38 190 TYR A CA 1
ATOM 1580 C C . TYR A 1 211 ? 11.041 -11.452 23.464 1.00 20.32 190 TYR A C 1
ATOM 1581 O O . TYR A 1 211 ? 10.475 -11.546 22.381 1.00 18.88 190 TYR A O 1
ATOM 1590 N N . ARG A 1 212 ? 11.386 -12.517 24.168 1.00 19.22 191 ARG A N 1
ATOM 1591 C CA . ARG A 1 212 ? 11.120 -13.895 23.683 1.00 19.61 191 ARG A CA 1
ATOM 1592 C C . ARG A 1 212 ? 9.611 -14.177 23.724 1.00 20.81 191 ARG A C 1
ATOM 1593 O O . ARG A 1 212 ? 9.188 -15.099 23.015 1.00 22.74 191 ARG A O 1
ATOM 1601 N N . THR A 1 213 ? 8.824 -13.407 24.471 1.00 18.68 192 THR A N 1
ATOM 1602 C CA . THR A 1 213 ? 7.333 -13.418 24.434 1.00 19.56 192 THR A CA 1
ATOM 1603 C C . THR A 1 213 ? 6.826 -13.011 23.043 1.00 20.18 192 THR A C 1
ATOM 1604 O O . THR A 1 213 ? 5.696 -13.419 22.672 1.00 22.46 192 THR A O 1
ATOM 1608 N N . GLN A 1 214 ? 7.600 -12.227 22.303 1.00 20.21 193 GLN A N 1
ATOM 1609 C CA . GLN A 1 214 ? 7.331 -11.914 20.874 1.00 20.88 193 GLN A CA 1
ATOM 1610 C C . GLN A 1 214 ? 7.996 -12.982 20.016 1.00 21.50 193 GLN A C 1
ATOM 1611 O O . GLN A 1 214 ? 7.298 -13.553 19.151 1.00 21.24 193 GLN A O 1
ATOM 1617 N N . GLY A 1 215 ? 9.309 -13.195 20.213 1.00 21.37 194 GLY A N 1
ATOM 1618 C CA . GLY A 1 215 ? 10.083 -14.275 19.565 1.00 20.65 194 GLY A CA 1
ATOM 1619 C C . GLY A 1 215 ? 10.230 -14.066 18.062 1.00 21.42 194 GLY A C 1
ATOM 1620 O O . GLY A 1 215 ? 10.211 -15.069 17.333 1.00 21.26 194 GLY A O 1
ATOM 1621 N N . TYR A 1 216 ? 10.372 -12.821 17.609 1.00 21.58 195 TYR A N 1
ATOM 1622 C CA . TYR A 1 216 ? 10.559 -12.490 16.176 1.00 22.42 195 TYR A CA 1
ATOM 1623 C C . TYR A 1 216 ? 11.998 -12.818 15.762 1.00 24.83 195 TYR A C 1
ATOM 1624 O O . TYR A 1 216 ? 12.915 -12.373 16.459 1.00 25.02 195 TYR A O 1
ATOM 1633 N N . VAL A 1 217 ? 12.175 -13.533 14.657 1.00 27.22 196 VAL A N 1
ATOM 1634 C CA . VAL A 1 217 ? 13.478 -14.115 14.214 1.00 32.56 196 VAL A CA 1
ATOM 1635 C C . VAL A 1 217 ? 14.025 -13.383 12.973 1.00 35.39 196 VAL A C 1
ATOM 1636 O O . VAL A 1 217 ? 15.253 -13.452 12.752 1.00 39.46 196 VAL A O 1
ATOM 1640 N N . GLY A 1 218 ? 13.186 -12.656 12.227 1.00 33.98 197 GLY A N 1
ATOM 1641 C CA . GLY A 1 218 ? 13.542 -12.144 10.889 1.00 32.72 197 GLY A CA 1
ATOM 1642 C C . GLY A 1 218 ? 14.327 -10.845 10.903 1.00 28.93 197 GLY A C 1
ATOM 1643 O O . GLY A 1 218 ? 14.793 -10.404 11.960 1.00 26.74 197 GLY A O 1
ATOM 1644 N N . ASP A 1 219 ? 14.432 -10.220 9.738 1.00 26.46 198 ASP A N 1
ATOM 1645 C CA . ASP A 1 219 ? 15.193 -8.962 9.556 1.00 26.89 198 ASP A CA 1
ATOM 1646 C C . ASP A 1 219 ? 14.236 -7.767 9.644 1.00 26.41 198 ASP A C 1
ATOM 1647 O O . ASP A 1 219 ? 13.008 -7.963 9.800 1.00 26.42 198 ASP A O 1
ATOM 1652 N N . PHE A 1 220 ? 14.773 -6.555 9.538 1.00 25.88 199 PHE A N 1
ATOM 1653 C CA . PHE A 1 220 ? 13.978 -5.315 9.686 1.00 26.04 199 PHE A CA 1
ATOM 1654 C C . PHE A 1 220 ? 12.951 -5.205 8.551 1.00 25.73 199 PHE A C 1
ATOM 1655 O O . PHE A 1 220 ? 11.790 -4.876 8.815 1.00 22.47 199 PHE A O 1
ATOM 1663 N N . GLU A 1 221 ? 13.364 -5.464 7.312 1.00 26.42 200 GLU A N 1
ATOM 1664 C CA . GLU A 1 221 ? 12.466 -5.312 6.145 1.00 27.21 200 GLU A CA 1
ATOM 1665 C C . GLU A 1 221 ? 11.240 -6.224 6.293 1.00 23.77 200 GLU A C 1
ATOM 1666 O O . GLU A 1 221 ? 10.120 -5.752 5.988 1.00 22.54 200 GLU A O 1
ATOM 1672 N N . THR A 1 222 ? 11.409 -7.484 6.705 1.00 22.69 201 THR A N 1
ATOM 1673 C CA . THR A 1 222 ? 10.253 -8.400 6.871 1.00 23.86 201 THR A CA 1
ATOM 1674 C C . THR A 1 222 ? 9.348 -7.850 7.981 1.00 24.10 201 THR A C 1
ATOM 1675 O O . THR A 1 222 ? 8.096 -7.956 7.867 1.00 21.51 201 THR A O 1
ATOM 1679 N N . PHE A 1 223 ? 9.949 -7.274 9.023 1.00 22.07 202 PHE A N 1
ATOM 1680 C CA . PHE A 1 223 ? 9.167 -6.742 10.158 1.00 21.98 202 PHE A CA 1
ATOM 1681 C C . PHE A 1 223 ? 8.363 -5.529 9.673 1.00 21.88 202 PHE A C 1
ATOM 1682 O O . PHE A 1 223 ? 7.151 -5.452 9.947 1.00 19.79 202 PHE A O 1
ATOM 1690 N N . TYR A 1 224 ? 9.013 -4.606 8.967 1.00 20.91 203 TYR A N 1
ATOM 1691 C CA . TYR A 1 224 ? 8.349 -3.400 8.416 1.00 21.61 203 TYR A CA 1
ATOM 1692 C C . TYR A 1 224 ? 7.143 -3.837 7.580 1.00 21.26 203 TYR A C 1
ATOM 1693 O O . TYR A 1 224 ? 6.105 -3.157 7.668 1.00 22.37 203 TYR A O 1
ATOM 1702 N N . ASN A 1 225 ? 7.256 -4.939 6.836 1.00 21.84 204 ASN A N 1
ATOM 1703 C CA . ASN A 1 225 ? 6.169 -5.427 5.942 1.00 23.55 204 ASN A CA 1
ATOM 1704 C C . ASN A 1 225 ? 4.953 -5.783 6.804 1.00 22.92 204 ASN A C 1
ATOM 1705 O O . ASN A 1 225 ? 3.807 -5.424 6.427 1.00 21.26 204 ASN A O 1
ATOM 1710 N N . TYR A 1 226 ? 5.194 -6.461 7.930 1.00 21.96 205 TYR A N 1
ATOM 1711 C CA . TYR A 1 226 ? 4.142 -6.844 8.901 1.00 21.12 205 TYR A CA 1
ATOM 1712 C C . TYR A 1 226 ? 3.518 -5.583 9.503 1.00 20.31 205 TYR A C 1
ATOM 1713 O O . TYR A 1 226 ? 2.281 -5.454 9.518 1.00 20.96 205 TYR A O 1
ATOM 1722 N N . PHE A 1 227 ? 4.371 -4.671 9.975 1.00 20.68 206 PHE A N 1
ATOM 1723 C CA . PHE A 1 227 ? 3.992 -3.397 10.638 1.00 20.20 206 PHE A CA 1
ATOM 1724 C C . PHE A 1 227 ? 3.122 -2.559 9.689 1.00 20.92 206 PHE A C 1
ATOM 1725 O O . PHE A 1 227 ? 2.063 -2.079 10.111 1.00 19.41 206 PHE A O 1
ATOM 1733 N N . GLU A 1 228 ? 3.541 -2.416 8.428 1.00 20.87 207 GLU A N 1
ATOM 1734 C CA . GLU A 1 228 ? 2.801 -1.600 7.434 1.00 23.12 207 GLU A CA 1
ATOM 1735 C C . GLU A 1 228 ? 1.431 -2.243 7.154 1.00 23.18 207 GLU A C 1
ATOM 1736 O O . GLU A 1 228 ? 0.487 -1.488 6.816 1.00 22.70 207 GLU A O 1
ATOM 1742 N N . LYS A 1 229 ? 1.299 -3.562 7.321 1.00 22.53 208 LYS A N 1
ATOM 1743 C CA . LYS A 1 229 ? 0.024 -4.286 7.081 1.00 24.83 208 LYS A CA 1
ATOM 1744 C C . LYS A 1 229 ? -0.803 -4.385 8.365 1.00 23.67 208 LYS A C 1
ATOM 1745 O O . LYS A 1 229 ? -1.860 -5.077 8.352 1.00 21.50 208 LYS A O 1
ATOM 1751 N N . ASP A 1 230 ? -0.352 -3.766 9.454 1.00 19.82 209 ASP A N 1
ATOM 1752 C CA . ASP A 1 230 ? -1.105 -3.794 10.722 1.00 20.86 209 ASP A CA 1
ATOM 1753 C C . ASP A 1 230 ? -1.203 -5.241 11.250 1.00 20.30 209 ASP A C 1
ATOM 1754 O O . ASP A 1 230 ? -2.208 -5.552 11.953 1.00 19.08 209 ASP A O 1
ATOM 1759 N N . LEU A 1 231 ? -0.164 -6.048 11.016 1.00 19.47 210 LEU A N 1
ATOM 1760 C CA . LEU A 1 231 ? -0.047 -7.446 11.504 1.00 19.71 210 LEU A CA 1
ATOM 1761 C C . LEU A 1 231 ? 1.034 -7.520 12.598 1.00 19.80 210 LEU A C 1
ATOM 1762 O O . LEU A 1 231 ? 1.777 -8.520 12.663 1.00 18.76 210 LEU A O 1
ATOM 1767 N N . THR A 1 232 ? 1.083 -6.494 13.447 1.00 19.76 211 THR A N 1
ATOM 1768 C CA . THR A 1 232 ? 1.913 -6.459 14.677 1.00 19.90 211 THR A CA 1
ATOM 1769 C C . THR A 1 232 ? 1.008 -6.075 15.838 1.00 19.12 211 THR A C 1
ATOM 1770 O O . THR A 1 232 ? 0.031 -5.339 15.674 1.00 18.33 211 THR A O 1
ATOM 1774 N N . PRO A 1 233 ? 1.289 -6.553 17.069 1.00 18.45 212 PRO A N 1
ATOM 1775 C CA . PRO A 1 233 ? 0.411 -6.236 18.191 1.00 17.19 212 PRO A CA 1
ATOM 1776 C C . PRO A 1 233 ? 0.158 -4.742 18.370 1.00 17.55 212 PRO A C 1
ATOM 1777 O O . PRO A 1 233 ? 1.082 -3.918 18.237 1.00 17.36 212 PRO A O 1
ATOM 1781 N N . TRP A 1 234 ? -1.121 -4.447 18.664 1.00 17.23 213 TRP A N 1
ATOM 1782 C CA . TRP A 1 234 ? -1.707 -3.125 18.976 1.00 16.42 213 TRP A CA 1
ATOM 1783 C C . TRP A 1 234 ? -1.842 -2.280 17.712 1.00 16.32 213 TRP A C 1
ATOM 1784 O O . TRP A 1 234 ? -2.289 -1.131 17.839 1.00 16.43 213 TRP A O 1
ATOM 1795 N N . SER A 1 235 ? -1.463 -2.798 16.539 1.00 16.75 214 SER A N 1
ATOM 1796 C CA . SER A 1 235 ? -1.780 -2.149 15.239 1.00 17.35 214 SER A CA 1
ATOM 1797 C C . SER A 1 235 ? -3.287 -2.290 15.023 1.00 18.72 214 SER A C 1
ATOM 1798 O O . SER A 1 235 ? -3.902 -3.196 15.604 1.00 18.58 214 SER A O 1
ATOM 1801 N N . PRO A 1 236 ? -3.946 -1.471 14.164 1.00 19.89 215 PRO A N 1
ATOM 1802 C CA . PRO A 1 236 ? -3.297 -0.449 13.339 1.00 20.48 215 PRO A CA 1
ATOM 1803 C C . PRO A 1 236 ? -2.676 0.748 14.072 1.00 19.87 215 PRO A C 1
ATOM 1804 O O . PRO A 1 236 ? -3.353 1.443 14.770 1.00 17.09 215 PRO A O 1
ATOM 1808 N N . TYR A 1 237 ? -1.394 0.973 13.819 1.00 18.60 216 TYR A N 1
ATOM 1809 C CA . TYR A 1 237 ? -0.621 2.128 14.313 1.00 19.47 216 TYR A CA 1
ATOM 1810 C C . TYR A 1 237 ? -1.385 3.432 14.049 1.00 19.91 216 TYR A C 1
ATOM 1811 O O . TYR A 1 237 ? -1.526 4.243 14.974 1.00 19.36 216 TYR A O 1
ATOM 1820 N N . TRP A 1 238 ? -1.814 3.687 12.815 1.00 19.42 217 TRP A N 1
ATOM 1821 C CA . TRP A 1 238 ? -2.391 5.011 12.471 1.00 19.78 217 TRP A CA 1
ATOM 1822 C C . TRP A 1 238 ? -3.720 5.195 13.216 1.00 19.40 217 TRP A C 1
ATOM 1823 O O . TRP A 1 238 ? -3.977 6.338 13.678 1.00 19.96 217 TRP A O 1
ATOM 1834 N N . GLU A 1 239 ? -4.502 4.136 13.394 1.00 18.49 218 GLU A N 1
ATOM 1835 C CA . GLU A 1 239 ? -5.786 4.253 14.136 1.00 20.31 218 GLU A CA 1
ATOM 1836 C C . GLU A 1 239 ? -5.484 4.550 15.613 1.00 20.06 218 GLU A C 1
ATOM 1837 O O . GLU A 1 239 ? -6.227 5.354 16.232 1.00 21.26 218 GLU A O 1
ATOM 1843 N N . HIS A 1 240 ? -4.410 3.969 16.155 1.00 17.81 219 HIS A N 1
ATOM 1844 C CA . HIS A 1 240 ? -3.952 4.209 17.546 1.00 18.00 219 HIS A CA 1
ATOM 1845 C C . HIS A 1 240 ? -3.711 5.717 17.736 1.00 18.90 219 HIS A C 1
ATOM 1846 O O . HIS A 1 240 ? -4.282 6.318 18.678 1.00 19.29 219 HIS A O 1
ATOM 1853 N N . ILE A 1 241 ? -2.896 6.299 16.866 1.00 19.61 220 ILE A N 1
ATOM 1854 C CA . ILE A 1 241 ? -2.515 7.739 16.891 1.00 21.61 220 ILE A CA 1
ATOM 1855 C C . ILE A 1 241 ? -3.773 8.595 16.742 1.00 20.27 220 ILE A C 1
ATOM 1856 O O . ILE A 1 241 ? -3.956 9.518 17.528 1.00 22.79 220 ILE A O 1
ATOM 1861 N N . LYS A 1 242 ? -4.596 8.339 15.740 1.00 21.45 221 LYS A N 1
ATOM 1862 C CA . LYS A 1 242 ? -5.814 9.166 15.473 1.00 21.88 221 LYS A CA 1
ATOM 1863 C C . LYS A 1 242 ? -6.783 9.133 16.651 1.00 19.98 221 LYS A C 1
ATOM 1864 O O . LYS A 1 242 ? -7.343 10.224 16.951 1.00 21.41 221 LYS A O 1
ATOM 1870 N N . GLU A 1 243 ? -6.962 7.980 17.300 1.00 19.14 222 GLU A N 1
ATOM 1871 C CA . GLU A 1 243 ? -7.842 7.878 18.497 1.00 21.15 222 GLU A CA 1
ATOM 1872 C C . GLU A 1 243 ? -7.286 8.749 19.631 1.00 20.60 222 GLU A C 1
ATOM 1873 O O . GLU A 1 243 ? -8.079 9.497 20.221 1.00 21.93 222 GLU A O 1
ATOM 1879 N N . GLY A 1 244 ? -5.975 8.677 19.897 1.00 21.36 223 GLY A N 1
ATOM 1880 C CA . GLY A 1 244 ? -5.271 9.526 20.886 1.00 20.14 223 GLY A CA 1
ATOM 1881 C C . GLY A 1 244 ? -5.470 11.011 20.564 1.00 20.30 223 GLY A C 1
ATOM 1882 O O . GLY A 1 244 ? -5.872 11.791 21.448 1.00 19.11 223 GLY A O 1
ATOM 1883 N N . TRP A 1 245 ? -5.272 11.395 19.299 1.00 20.16 224 TRP A N 1
ATOM 1884 C CA . TRP A 1 245 ? -5.445 12.790 18.834 1.00 20.54 224 TRP A CA 1
ATOM 1885 C C . TRP A 1 245 ? -6.905 13.229 19.037 1.00 21.38 224 TRP A C 1
ATOM 1886 O O . TRP A 1 245 ? -7.107 14.364 19.497 1.00 19.65 224 TRP A O 1
ATOM 1897 N N . ALA A 1 246 ? -7.881 12.345 18.776 1.00 22.52 225 ALA A N 1
ATOM 1898 C CA . ALA A 1 246 ? -9.329 12.638 18.880 1.00 21.97 225 ALA A CA 1
ATOM 1899 C C . ALA A 1 246 ? -9.777 12.759 20.352 1.00 23.65 225 ALA A C 1
ATOM 1900 O O . ALA A 1 246 ? -10.943 13.137 20.582 1.00 27.11 225 ALA A O 1
ATOM 1902 N N . GLU A 1 247 ? -8.923 12.490 21.332 1.00 21.09 226 GLU A N 1
ATOM 1903 C CA . GLU A 1 247 ? -9.318 12.678 22.749 1.00 21.22 226 GLU A CA 1
ATOM 1904 C C . GLU A 1 247 ? -8.512 13.783 23.436 1.00 19.85 226 GLU A C 1
ATOM 1905 O O . GLU A 1 247 ? -8.775 14.009 24.631 1.00 18.18 226 GLU A O 1
ATOM 1911 N N . ARG A 1 248 ? -7.509 14.384 22.785 1.00 20.16 227 ARG A N 1
ATOM 1912 C CA . ARG A 1 248 ? -6.512 15.253 23.500 1.00 19.23 227 ARG A CA 1
ATOM 1913 C C . ARG A 1 248 ? -7.149 16.490 24.162 1.00 20.33 227 ARG A C 1
ATOM 1914 O O . ARG A 1 248 ? -6.558 17.033 25.142 1.00 19.79 227 ARG A O 1
ATOM 1922 N N . ASP A 1 249 ? -8.325 16.912 23.689 1.00 21.32 228 ASP A N 1
ATOM 1923 C CA . ASP A 1 249 ? -9.085 18.086 24.209 1.00 23.35 228 ASP A CA 1
ATOM 1924 C C . ASP A 1 249 ? -9.778 17.752 25.533 1.00 22.67 228 ASP A C 1
ATOM 1925 O O . ASP A 1 249 ? -10.223 18.678 26.228 1.00 22.22 228 ASP A O 1
ATOM 1930 N N . ARG A 1 250 ? -9.918 16.485 25.890 1.00 21.94 229 ARG A N 1
ATOM 1931 C CA . ARG A 1 250 ? -10.589 16.149 27.172 1.00 23.83 229 ARG A CA 1
ATOM 1932 C C . ARG A 1 250 ? -9.696 16.660 28.308 1.00 24.24 229 ARG A C 1
ATOM 1933 O O . ARG A 1 250 ? -8.462 16.750 28.128 1.00 23.88 229 ARG A O 1
ATOM 1941 N N . GLU A 1 251 ? -10.308 16.996 29.439 1.00 23.44 230 GLU A N 1
ATOM 1942 C CA . GLU A 1 251 ? -9.610 17.629 30.581 1.00 25.15 230 GLU A CA 1
ATOM 1943 C C . GLU A 1 251 ? -8.683 16.596 31.239 1.00 21.53 230 GLU A C 1
ATOM 1944 O O . GLU A 1 251 ? -7.701 17.025 31.832 1.00 22.15 230 GLU A O 1
ATOM 1950 N N . ASN A 1 252 ? -8.988 15.305 31.120 1.00 21.40 231 ASN A N 1
ATOM 1951 C CA . ASN A 1 252 ? -8.245 14.175 31.737 1.00 20.79 231 ASN A CA 1
ATOM 1952 C C . ASN A 1 252 ? -7.318 13.497 30.707 1.00 20.90 231 ASN A C 1
ATOM 1953 O O . ASN A 1 252 ? -6.793 12.401 31.012 1.00 20.10 231 ASN A O 1
ATOM 1958 N N . VAL A 1 253 ? -7.078 14.100 29.530 1.00 19.96 232 VAL A N 1
ATOM 1959 C CA . VAL A 1 253 ? -6.100 13.558 28.541 1.00 19.91 232 VAL A CA 1
ATOM 1960 C C . VAL A 1 253 ? -5.001 14.591 28.250 1.00 19.36 232 VAL A C 1
ATOM 1961 O O . VAL A 1 253 ? -5.332 15.734 27.937 1.00 17.83 232 VAL A O 1
ATOM 1965 N N . LEU A 1 254 ? -3.732 14.179 28.346 1.00 18.48 233 LEU A N 1
ATOM 1966 C CA . LEU A 1 254 ? -2.583 14.991 27.893 1.00 17.88 233 LEU A CA 1
ATOM 1967 C C . LEU A 1 254 ? -1.914 14.249 26.748 1.00 18.47 233 LEU A C 1
ATOM 1968 O O . LEU A 1 254 ? -1.355 13.163 26.998 1.00 19.41 233 LEU A O 1
ATOM 1973 N N . PHE A 1 255 ? -1.971 14.798 25.538 1.00 18.74 234 PHE A N 1
ATOM 1974 C CA . PHE A 1 255 ? -1.339 14.214 24.335 1.00 18.21 234 PHE A CA 1
ATOM 1975 C C . PHE A 1 255 ? 0.001 14.908 24.097 1.00 19.15 234 PHE A C 1
ATOM 1976 O O . PHE A 1 255 ? 0.015 16.117 24.052 1.00 18.03 234 PHE A O 1
ATOM 1984 N N . MET A 1 256 ? 1.095 14.169 23.953 1.00 18.01 235 MET A N 1
ATOM 1985 C CA . MET A 1 256 ? 2.392 14.767 23.555 1.00 20.20 235 MET A CA 1
ATOM 1986 C C . MET A 1 256 ? 3.052 13.902 22.475 1.00 19.79 235 MET A C 1
ATOM 1987 O O . MET A 1 256 ? 2.876 12.657 22.471 1.00 17.28 235 MET A O 1
ATOM 1992 N N . TYR A 1 257 ? 3.823 14.563 21.618 1.00 18.31 236 TYR A N 1
ATOM 1993 C CA . TYR A 1 257 ? 4.741 13.941 20.635 1.00 19.93 236 TYR A CA 1
ATOM 1994 C C . TYR A 1 257 ? 6.089 13.690 21.318 1.00 19.86 236 TYR A C 1
ATOM 1995 O O . TYR A 1 257 ? 6.612 14.583 22.012 1.00 19.99 236 TYR A O 1
ATOM 2004 N N . TYR A 1 258 ? 6.599 12.479 21.150 1.00 19.39 237 TYR A N 1
ATOM 2005 C CA . TYR A 1 258 ? 7.856 11.966 21.744 1.00 21.15 237 TYR A CA 1
ATOM 2006 C C . TYR A 1 258 ? 8.991 12.965 21.513 1.00 20.23 237 TYR A C 1
ATOM 2007 O O . TYR A 1 258 ? 9.703 13.345 22.485 1.00 20.09 237 TYR A O 1
ATOM 2016 N N . GLU A 1 259 ? 9.156 13.412 20.268 1.00 22.10 238 GLU A N 1
ATOM 2017 C CA . GLU A 1 259 ? 10.291 14.301 19.908 1.00 23.54 238 GLU A CA 1
ATOM 2018 C C . GLU A 1 259 ? 10.125 15.663 20.618 1.00 25.88 238 GLU A C 1
ATOM 2019 O O . GLU A 1 259 ? 11.162 16.219 21.013 1.00 24.97 238 GLU A O 1
ATOM 2025 N N . ASP A 1 260 ? 8.899 16.161 20.844 1.00 24.24 239 ASP A N 1
ATOM 2026 C CA . ASP A 1 260 ? 8.688 17.422 21.606 1.00 25.56 239 ASP A CA 1
ATOM 2027 C C . ASP A 1 260 ? 9.105 17.183 23.061 1.00 26.05 239 ASP A C 1
ATOM 2028 O O . ASP A 1 260 ? 9.795 18.035 23.643 1.00 25.60 239 ASP A O 1
ATOM 2033 N N . MET A 1 261 ? 8.735 16.050 23.635 1.00 25.49 240 MET A N 1
ATOM 2034 C CA . MET A 1 261 ? 9.024 15.793 25.066 1.00 26.60 240 MET A CA 1
ATOM 2035 C C . MET A 1 261 ? 10.529 15.776 25.298 1.00 28.27 240 MET A C 1
ATOM 2036 O O . MET A 1 261 ? 10.967 16.337 26.314 1.00 28.92 240 MET A O 1
ATOM 2041 N N . LYS A 1 262 ? 11.265 15.093 24.419 1.00 27.42 241 LYS A N 1
ATOM 2042 C CA . LYS A 1 262 ? 12.721 14.889 24.563 1.00 31.25 241 LYS A CA 1
ATO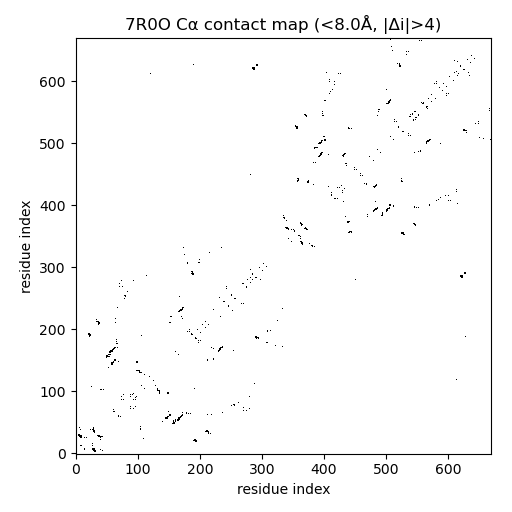M 2043 C C . LYS A 1 262 ? 13.460 16.199 24.244 1.00 30.94 241 LYS A C 1
ATOM 2044 O O . LYS A 1 262 ? 14.561 16.350 24.774 1.00 28.72 241 LYS A O 1
ATOM 2050 N N . ARG A 1 263 ? 12.892 17.089 23.419 1.00 29.71 242 ARG A N 1
ATOM 2051 C CA . ARG A 1 263 ? 13.583 18.324 22.965 1.00 33.65 242 ARG A CA 1
ATOM 2052 C C . ARG A 1 263 ? 13.630 19.355 24.098 1.00 32.19 242 ARG A C 1
ATOM 2053 O O . ARG A 1 263 ? 14.486 20.216 24.066 1.00 30.37 242 ARG A O 1
ATOM 2061 N N . ASN A 1 264 ? 12.716 19.326 25.056 1.00 29.13 243 ASN A N 1
ATOM 2062 C CA . ASN A 1 264 ? 12.660 20.397 26.089 1.00 28.32 243 ASN A CA 1
ATOM 2063 C C . ASN A 1 264 ? 12.190 19.769 27.391 1.00 25.29 243 ASN A C 1
ATOM 2064 O O . ASN A 1 264 ? 10.987 19.844 27.679 1.00 23.94 243 ASN A O 1
ATOM 2069 N N . LEU A 1 265 ? 13.104 19.146 28.126 1.00 26.12 244 LEU A N 1
ATOM 2070 C CA . LEU A 1 265 ? 12.748 18.443 29.380 1.00 27.10 244 LEU A CA 1
ATOM 2071 C C . LEU A 1 265 ? 12.081 19.399 30.357 1.00 24.55 244 LEU A C 1
ATOM 2072 O O . LEU A 1 265 ? 11.093 18.999 30.948 1.00 24.68 244 LEU A O 1
ATOM 2077 N N . PRO A 1 266 ? 12.600 20.628 30.623 1.00 24.23 245 PRO A N 1
ATOM 2078 C CA . PRO A 1 266 ? 11.985 21.508 31.618 1.00 22.76 245 PRO A CA 1
ATOM 2079 C C . PRO A 1 266 ? 10.511 21.772 31.300 1.00 21.31 245 PRO A C 1
ATOM 2080 O O . PRO A 1 266 ? 9.703 21.674 32.202 1.00 19.20 245 PRO A O 1
ATOM 2084 N N . ASP A 1 267 ? 10.188 22.081 30.050 1.00 21.10 246 ASP A N 1
ATOM 2085 C CA . ASP A 1 267 ? 8.785 22.334 29.641 1.00 21.83 246 ASP A CA 1
ATOM 2086 C C . ASP A 1 267 ? 7.974 21.034 29.795 1.00 22.91 246 ASP A C 1
ATOM 2087 O O . ASP A 1 267 ? 6.849 21.063 30.356 1.00 21.96 246 ASP A O 1
ATOM 2092 N N . THR A 1 268 ? 8.532 19.903 29.371 1.00 22.95 247 THR A N 1
ATOM 2093 C CA . THR A 1 268 ? 7.823 18.604 29.433 1.00 21.22 247 THR A CA 1
ATOM 2094 C C . THR A 1 268 ? 7.469 18.320 30.889 1.00 20.22 247 THR A C 1
ATOM 2095 O O . THR A 1 268 ? 6.293 17.980 31.192 1.00 20.32 247 THR A O 1
ATOM 2099 N N . ILE A 1 269 ? 8.439 18.466 31.771 1.00 20.33 248 ILE A N 1
ATOM 2100 C CA . ILE A 1 269 ? 8.256 18.112 33.203 1.00 19.79 248 ILE A CA 1
ATOM 2101 C C . ILE A 1 269 ? 7.193 19.042 33.808 1.00 20.60 248 ILE A C 1
ATOM 2102 O O . ILE A 1 269 ? 6.304 18.515 34.513 1.00 20.96 248 ILE A O 1
ATOM 2107 N N . ARG A 1 270 ? 7.262 20.356 33.548 1.00 20.03 249 ARG A N 1
ATOM 2108 C CA . ARG A 1 270 ? 6.352 21.350 34.156 1.00 22.45 249 ARG A CA 1
ATOM 2109 C C . ARG A 1 270 ? 4.933 21.099 33.672 1.00 21.34 249 ARG A C 1
ATOM 2110 O O . ARG A 1 270 ? 3.994 21.111 34.482 1.00 20.86 249 ARG A O 1
ATOM 2118 N N . LYS A 1 271 ? 4.805 20.923 32.371 1.00 21.59 250 LYS A N 1
ATOM 2119 C CA . LYS A 1 271 ? 3.511 20.724 31.681 1.00 23.54 250 LYS A CA 1
ATOM 2120 C C . LYS A 1 271 ? 2.842 19.451 32.232 1.00 22.19 250 LYS A C 1
ATOM 2121 O O . LYS A 1 271 ? 1.617 19.476 32.518 1.00 20.17 250 LYS A O 1
ATOM 2127 N N . THR A 1 272 ? 3.618 18.372 32.367 1.00 19.97 251 THR A N 1
ATOM 2128 C CA . THR A 1 272 ? 3.110 17.070 32.829 1.00 19.42 251 THR A CA 1
ATOM 2129 C C . THR A 1 272 ? 2.689 17.243 34.289 1.00 18.37 251 THR A C 1
ATOM 2130 O O . THR A 1 272 ? 1.588 16.825 34.631 1.00 15.58 251 THR A O 1
ATOM 2134 N N . ALA A 1 273 ? 3.546 17.870 35.090 1.00 18.24 252 ALA A N 1
ATOM 2135 C CA . ALA A 1 273 ? 3.302 18.130 36.531 1.00 21.58 252 ALA A CA 1
ATOM 2136 C C . ALA A 1 273 ? 1.983 18.896 36.689 1.00 22.88 252 ALA A C 1
ATOM 2137 O O . ALA A 1 273 ? 1.148 18.489 37.525 1.00 22.76 252 ALA A O 1
ATOM 2139 N N . ALA A 1 274 ? 1.803 19.964 35.897 1.00 21.99 253 ALA A N 1
ATOM 2140 C CA . ALA A 1 274 ? 0.600 20.822 35.930 1.00 22.40 253 ALA A CA 1
ATOM 2141 C C . ALA A 1 274 ? -0.612 19.982 35.552 1.00 20.54 253 ALA A C 1
ATOM 2142 O O . ALA A 1 274 ? -1.632 20.077 36.227 1.00 19.75 253 ALA A O 1
ATOM 2144 N N . PHE A 1 275 ? -0.507 19.148 34.521 1.00 21.20 254 PHE A N 1
ATOM 2145 C CA . PHE A 1 275 ? -1.653 18.301 34.107 1.00 22.07 254 PHE A CA 1
ATOM 2146 C C . PHE A 1 275 ? -2.048 17.388 35.266 1.00 21.63 254 PHE A C 1
ATOM 2147 O O . PHE A 1 275 ? -3.251 17.117 35.455 1.00 19.46 254 PHE A O 1
ATOM 2155 N N . LEU A 1 276 ? -1.062 16.895 36.011 1.00 22.66 255 LEU A N 1
ATOM 2156 C CA . LEU A 1 276 ? -1.297 15.922 37.111 1.00 24.95 255 LEU A CA 1
ATOM 2157 C C . LEU A 1 276 ? -1.682 16.625 38.428 1.00 27.35 255 LEU A C 1
ATOM 2158 O O . LEU A 1 276 ? -1.887 15.911 39.423 1.00 30.72 255 LEU A O 1
ATOM 2163 N N . GLY A 1 277 ? -1.757 17.954 38.464 1.00 29.09 256 GLY A N 1
ATOM 2164 C CA . GLY A 1 277 ? -2.129 18.693 39.689 1.00 28.97 256 GLY A CA 1
ATOM 2165 C C . GLY A 1 277 ? -0.987 18.679 40.702 1.00 31.73 256 GLY A C 1
ATOM 2166 O O . GLY A 1 277 ? -1.262 18.615 41.926 1.00 29.63 256 GLY A O 1
ATOM 2167 N N . LYS A 1 278 ? 0.256 18.683 40.218 1.00 30.71 257 LYS A N 1
ATOM 2168 C CA . LYS A 1 278 ? 1.448 18.727 41.094 1.00 32.53 257 LYS A CA 1
ATOM 2169 C C . LYS A 1 278 ? 2.223 20.008 40.802 1.00 32.56 257 LYS A C 1
ATOM 2170 O O . LYS A 1 278 ? 2.184 20.515 39.650 1.00 31.78 257 LYS A O 1
ATOM 2176 N N . SER A 1 279 ? 2.955 20.437 41.824 1.00 35.10 258 SER A N 1
ATOM 2177 C CA . SER A 1 279 ? 3.621 21.754 41.949 1.00 34.52 258 SER A CA 1
ATOM 2178 C C . SER A 1 279 ? 5.064 21.566 42.448 1.00 33.17 258 SER A C 1
ATOM 2179 O O . SER A 1 279 ? 5.204 21.082 43.593 1.00 32.07 258 SER A O 1
ATOM 2182 N N . PHE A 1 280 ? 6.088 21.925 41.664 1.00 30.24 259 PHE A N 1
ATOM 2183 C CA . PHE A 1 280 ? 7.519 21.712 42.029 1.00 33.44 259 PHE A CA 1
ATOM 2184 C C . PHE A 1 280 ? 8.360 22.974 41.800 1.00 32.74 259 PHE A C 1
ATOM 2185 O O . PHE A 1 280 ? 8.070 23.715 40.894 1.00 35.38 259 PHE A O 1
ATOM 2193 N N . SER A 1 281 ? 9.418 23.161 42.596 1.00 35.82 260 SER A N 1
ATOM 2194 C CA . SER A 1 281 ? 10.367 24.304 42.503 1.00 36.82 260 SER A CA 1
ATOM 2195 C C . SER A 1 281 ? 11.236 24.146 41.261 1.00 40.29 260 SER A C 1
ATOM 2196 O O . SER A 1 281 ? 11.250 23.029 40.690 1.00 33.99 260 SER A O 1
ATOM 2199 N N . ASP A 1 282 ? 11.945 25.215 40.886 1.00 36.78 261 ASP A N 1
ATOM 2200 C CA . ASP A 1 282 ? 12.981 25.192 39.829 1.00 38.67 261 ASP A CA 1
ATOM 2201 C C . ASP A 1 282 ? 14.036 24.142 40.165 1.00 36.93 261 ASP A C 1
ATOM 2202 O O . ASP A 1 282 ? 14.427 23.394 39.265 1.00 32.74 261 ASP A O 1
ATOM 2207 N N . ASP A 1 283 ? 14.488 24.110 41.412 1.00 35.51 262 ASP A N 1
ATOM 2208 C CA . ASP A 1 283 ? 15.527 23.155 41.868 1.00 38.12 262 ASP A CA 1
ATOM 2209 C C . ASP A 1 283 ? 15.020 21.730 41.658 1.00 33.72 262 ASP A C 1
ATOM 2210 O O . ASP A 1 283 ? 15.790 20.905 41.175 1.00 35.72 262 ASP A O 1
ATOM 2215 N N . GLN A 1 284 ? 13.775 21.456 42.025 1.00 30.64 263 GLN A N 1
ATOM 2216 C CA . GLN A 1 284 ? 13.185 20.109 41.854 1.00 29.57 263 GLN A CA 1
ATOM 2217 C C . GLN A 1 284 ? 13.093 19.768 40.364 1.00 30.09 263 GLN A C 1
ATOM 2218 O O . GLN A 1 284 ? 13.497 18.662 39.990 1.00 32.02 263 GLN A O 1
ATOM 2224 N N . ILE A 1 285 ? 12.647 20.707 39.536 1.00 27.66 264 ILE A N 1
ATOM 2225 C CA . ILE A 1 285 ? 12.538 20.492 38.068 1.00 27.71 264 ILE A CA 1
ATOM 2226 C C . ILE A 1 285 ? 13.922 20.139 37.528 1.00 27.86 264 ILE A C 1
ATOM 2227 O O . ILE A 1 285 ? 13.996 19.216 36.694 1.00 25.73 264 ILE A O 1
ATOM 2232 N N . ASP A 1 286 ? 14.967 20.827 38.000 1.00 26.85 265 ASP A N 1
ATOM 2233 C CA . ASP A 1 286 ? 16.378 20.580 37.584 1.00 28.48 265 ASP A CA 1
ATOM 2234 C C . ASP A 1 286 ? 16.799 19.141 37.927 1.00 25.48 265 ASP A C 1
ATOM 2235 O O . ASP A 1 286 ? 17.375 18.492 37.072 1.00 26.15 265 ASP A O 1
ATOM 2240 N N . THR A 1 287 ? 16.557 18.644 39.136 1.00 27.39 266 THR A N 1
ATOM 2241 C CA . THR A 1 287 ? 16.910 17.242 39.493 1.00 27.08 266 THR A CA 1
ATOM 2242 C C . THR A 1 287 ? 16.171 16.285 38.547 1.00 26.82 266 THR A C 1
ATOM 2243 O O . THR A 1 287 ? 16.768 15.275 38.158 1.00 25.32 266 THR A O 1
ATOM 2247 N N . MET A 1 288 ? 14.935 16.599 38.155 1.00 23.30 267 MET A N 1
ATOM 2248 C CA . MET A 1 288 ? 14.160 15.708 37.269 1.00 22.08 267 MET A CA 1
ATOM 2249 C C . MET A 1 288 ? 14.757 15.767 35.863 1.00 22.33 267 MET A C 1
ATOM 2250 O O . MET A 1 288 ? 14.812 14.708 35.225 1.00 22.37 267 MET A O 1
ATOM 2255 N N . CYS A 1 289 ? 15.239 16.924 35.406 1.00 22.91 268 CYS A N 1
ATOM 2256 C CA . CYS A 1 289 ? 15.958 17.057 34.105 1.00 24.47 268 CYS A CA 1
ATOM 2257 C C . CYS A 1 289 ? 17.201 16.164 34.091 1.00 24.09 268 CYS A C 1
ATOM 2258 O O . CYS A 1 289 ? 17.421 15.477 33.077 1.00 22.24 268 CYS A O 1
ATOM 2261 N N . THR A 1 290 ? 17.975 16.159 35.179 1.00 25.81 269 THR A N 1
ATOM 2262 C CA . THR A 1 290 ? 19.217 15.335 35.328 1.00 27.60 269 THR A CA 1
ATOM 2263 C C . THR A 1 290 ? 18.856 13.844 35.259 1.00 25.55 269 THR A C 1
ATOM 2264 O O . THR A 1 290 ? 19.498 13.106 34.489 1.00 21.89 269 THR A O 1
ATOM 2268 N N . HIS A 1 291 ? 17.834 13.443 36.015 1.00 24.72 270 HIS A N 1
ATOM 2269 C CA . HIS A 1 291 ? 17.374 12.042 36.126 1.00 24.33 270 HIS A CA 1
ATOM 2270 C C . HIS A 1 291 ? 16.953 11.548 34.747 1.00 24.69 270 HIS A C 1
ATOM 2271 O O . HIS A 1 291 ? 17.192 10.357 34.439 1.00 25.19 270 HIS A O 1
ATOM 2278 N N . LEU A 1 292 ? 16.337 12.417 33.950 1.00 22.15 271 LEU A N 1
ATOM 2279 C CA . LEU A 1 292 ? 15.662 11.992 32.704 1.00 21.19 271 LEU A CA 1
ATOM 2280 C C . LEU A 1 292 ? 16.552 12.293 31.512 1.00 22.31 271 LEU A C 1
ATOM 2281 O O . LEU A 1 292 ? 16.167 11.926 30.419 1.00 22.32 271 LEU A O 1
ATOM 2286 N N . ASP A 1 293 ? 17.715 12.885 31.729 1.00 25.28 272 ASP A N 1
ATOM 2287 C CA . ASP A 1 293 ? 18.708 13.146 30.662 1.00 28.43 272 ASP A CA 1
ATOM 2288 C C . ASP A 1 293 ? 19.069 11.799 30.024 1.00 28.99 272 ASP A C 1
ATOM 2289 O O . ASP A 1 293 ? 19.208 10.824 30.774 1.00 25.92 272 ASP A O 1
ATOM 2294 N N . ILE A 1 294 ? 19.259 11.752 28.701 1.00 32.46 273 ILE A N 1
ATOM 2295 C CA . ILE A 1 294 ? 19.590 10.497 27.947 1.00 37.25 273 ILE A CA 1
ATOM 2296 C C . ILE A 1 294 ? 20.839 9.837 28.561 1.00 35.70 273 ILE A C 1
ATOM 2297 O O . ILE A 1 294 ? 20.841 8.606 28.723 1.00 40.95 273 ILE A O 1
ATOM 2302 N N . ARG A 1 295 ? 21.837 10.633 28.955 1.00 33.48 274 ARG A N 1
ATOM 2303 C CA . ARG A 1 295 ? 23.119 10.165 29.539 1.00 35.60 274 ARG A CA 1
ATOM 2304 C C . ARG A 1 295 ? 22.850 9.381 30.837 1.00 33.71 274 ARG A C 1
ATOM 2305 O O . ARG A 1 295 ? 23.427 8.305 31.002 1.00 34.81 274 ARG A O 1
ATOM 2313 N N . ASN A 1 296 ? 22.021 9.889 31.745 1.00 29.60 275 ASN A N 1
ATOM 2314 C CA . ASN A 1 296 ? 21.772 9.225 33.056 1.00 28.85 275 ASN A CA 1
ATOM 2315 C C . ASN A 1 296 ? 20.735 8.109 32.896 1.00 26.95 275 ASN A C 1
ATOM 2316 O O . ASN A 1 296 ? 20.906 7.025 33.499 1.00 24.11 275 ASN A O 1
ATOM 2321 N N . PHE A 1 297 ? 19.703 8.351 32.088 1.00 25.71 276 PHE A N 1
ATOM 2322 C CA . PHE A 1 297 ? 18.588 7.397 31.879 1.00 25.28 276 PHE A CA 1
ATOM 2323 C C . PHE A 1 297 ? 19.120 6.077 31.269 1.00 25.71 276 PHE A C 1
ATOM 2324 O O . PHE A 1 297 ? 18.544 5.024 31.524 1.00 21.88 276 PHE A O 1
ATOM 2332 N N . ARG A 1 298 ? 20.177 6.130 30.452 1.00 23.76 277 ARG A N 1
ATOM 2333 C CA . ARG A 1 298 ? 20.797 4.909 29.876 1.00 24.78 277 ARG A CA 1
ATOM 2334 C C . ARG A 1 298 ? 21.261 3.978 31.012 1.00 22.65 277 ARG A C 1
ATOM 2335 O O . ARG A 1 298 ? 21.353 2.794 30.797 1.00 23.31 277 ARG A O 1
ATOM 2343 N N . HIS A 1 299 ? 21.574 4.489 32.191 1.00 23.02 278 HIS A N 1
ATOM 2344 C CA . HIS A 1 299 ? 22.029 3.666 33.332 1.00 22.51 278 HIS A CA 1
ATOM 2345 C C . HIS A 1 299 ? 20.888 3.446 34.321 1.00 27.59 278 HIS A C 1
ATOM 2346 O O . HIS A 1 299 ? 21.169 2.944 35.421 1.00 27.26 278 HIS A O 1
ATOM 2353 N N . ASN A 1 300 ? 19.654 3.828 33.979 1.00 30.37 279 ASN A N 1
ATOM 2354 C CA . ASN A 1 300 ? 18.489 3.638 34.892 1.00 32.08 279 ASN A CA 1
ATOM 2355 C C . ASN A 1 300 ? 18.069 2.159 34.856 1.00 29.47 279 ASN A C 1
ATOM 2356 O O . ASN A 1 300 ? 18.006 1.585 33.743 1.00 27.97 279 ASN A O 1
ATOM 2361 N N . LYS A 1 301 ? 17.788 1.569 36.023 1.00 28.64 280 LYS A N 1
ATOM 2362 C CA . LYS A 1 301 ? 17.298 0.163 36.181 1.00 30.48 280 LYS A CA 1
ATOM 2363 C C . LYS A 1 301 ? 16.098 -0.123 35.270 1.00 28.98 280 LYS A C 1
ATOM 2364 O O . LYS A 1 301 ? 16.005 -1.241 34.802 1.00 28.36 280 LYS A O 1
ATOM 2370 N N . SER A 1 302 ? 15.215 0.851 35.017 1.00 29.56 281 SER A N 1
ATOM 2371 C CA . SER A 1 302 ? 13.968 0.633 34.243 1.00 33.44 281 SER A CA 1
ATOM 2372 C C . SER A 1 302 ? 14.305 0.388 32.771 1.00 37.42 281 SER A C 1
ATOM 2373 O O . SER A 1 302 ? 13.386 -0.002 32.036 1.00 37.35 281 SER A O 1
ATOM 2376 N N . VAL A 1 303 ? 15.540 0.674 32.345 1.00 40.95 282 VAL A N 1
ATOM 2377 C CA . VAL A 1 303 ? 16.061 0.410 30.968 1.00 45.49 282 VAL A CA 1
ATOM 2378 C C . VAL A 1 303 ? 16.597 -1.038 30.862 1.00 58.86 282 VAL A C 1
ATOM 2379 O O . VAL A 1 303 ? 16.304 -1.669 29.828 1.00 62.67 282 VAL A O 1
ATOM 2383 N N . THR A 1 304 ? 17.362 -1.539 31.853 1.00 68.52 283 THR A N 1
ATOM 2384 C CA . THR A 1 304 ? 17.973 -2.912 31.895 1.00 70.54 283 THR A CA 1
ATOM 2385 C C . THR A 1 304 ? 16.985 -3.928 32.501 1.00 70.22 283 THR A C 1
ATOM 2386 O O . THR A 1 304 ? 16.030 -4.335 31.796 1.00 65.37 283 THR A O 1
ATOM 2390 N N . GLU A 1 307 ? 15.178 -8.463 36.093 1.00 48.23 286 GLU A N 1
ATOM 2391 C CA . GLU A 1 307 ? 14.144 -9.455 36.513 1.00 51.06 286 GLU A CA 1
ATOM 2392 C C . GLU A 1 307 ? 13.787 -10.317 35.294 1.00 49.22 286 GLU A C 1
ATOM 2393 O O . GLU A 1 307 ? 14.127 -11.524 35.324 1.00 45.94 286 GLU A O 1
ATOM 2399 N N . LEU A 1 308 ? 13.234 -9.716 34.227 1.00 39.04 287 LEU A N 1
ATOM 2400 C CA . LEU A 1 308 ? 13.012 -10.399 32.928 1.00 38.31 287 LEU A CA 1
ATOM 2401 C C . LEU A 1 308 ? 14.353 -10.891 32.358 1.00 34.40 287 LEU A C 1
ATOM 2402 O O . LEU A 1 308 ? 14.369 -11.972 31.727 1.00 32.51 287 LEU A O 1
ATOM 2407 N N . LYS A 1 309 ? 15.436 -10.141 32.569 1.00 32.60 288 LYS A N 1
ATOM 2408 C CA . LYS A 1 309 ? 16.790 -10.487 32.059 1.00 36.48 288 LYS A CA 1
ATOM 2409 C C . LYS A 1 309 ? 17.285 -11.738 32.805 1.00 32.73 288 LYS A C 1
ATOM 2410 O O . LYS A 1 309 ? 17.734 -12.663 32.143 1.00 26.82 288 LYS A O 1
ATOM 2416 N N . ALA A 1 310 ? 17.087 -11.781 34.126 1.00 33.54 289 ALA A N 1
ATOM 2417 C CA . ALA A 1 310 ? 17.627 -12.794 35.059 1.00 35.37 289 ALA A CA 1
ATOM 2418 C C . ALA A 1 310 ? 17.045 -14.178 34.746 1.00 31.25 289 ALA A C 1
ATOM 2419 O O . ALA A 1 310 ? 17.814 -15.128 34.862 1.00 33.17 289 ALA A O 1
ATOM 2421 N N . VAL A 1 311 ? 15.767 -14.277 34.362 1.00 28.17 290 VAL A N 1
ATOM 2422 C CA . VAL A 1 311 ? 15.101 -15.575 34.005 1.00 26.52 290 VAL A CA 1
ATOM 2423 C C . VAL A 1 311 ? 15.201 -15.817 32.493 1.00 22.81 290 VAL A C 1
ATOM 2424 O O . VAL A 1 311 ? 14.628 -16.781 32.030 1.00 24.82 290 VAL A O 1
ATOM 2428 N N . GLY A 1 312 ? 15.898 -14.956 31.748 1.00 22.84 291 GLY A N 1
ATOM 2429 C CA . GLY A 1 312 ? 16.211 -15.162 30.320 1.00 22.72 291 GLY A CA 1
ATOM 2430 C C . GLY A 1 312 ? 15.008 -14.987 29.400 1.00 22.95 291 GLY A C 1
ATOM 2431 O O . GLY A 1 312 ? 15.068 -15.454 28.264 1.00 26.00 291 GLY A O 1
ATOM 2432 N N . ILE A 1 313 ? 13.968 -14.268 29.818 1.00 23.43 292 ILE A N 1
ATOM 2433 C CA . ILE A 1 313 ? 12.812 -13.917 28.936 1.00 23.92 292 ILE A CA 1
ATOM 2434 C C . ILE A 1 313 ? 13.195 -12.777 27.987 1.00 24.44 292 ILE A C 1
ATOM 2435 O O . ILE A 1 313 ? 12.664 -12.749 26.864 1.00 23.59 292 ILE A O 1
ATOM 2440 N N . LEU A 1 314 ? 14.062 -11.848 28.406 1.00 27.37 293 LEU A N 1
ATOM 2441 C CA . LEU A 1 314 ? 14.753 -10.934 27.461 1.00 25.97 293 LEU A CA 1
ATOM 2442 C C . LEU A 1 314 ? 15.864 -11.745 26.809 1.00 26.79 293 LEU A C 1
ATOM 2443 O O . LEU A 1 314 ? 16.497 -12.574 27.491 1.00 25.07 293 LEU A O 1
ATOM 2448 N N . ASN A 1 315 ? 16.030 -11.527 25.519 1.00 26.96 294 ASN A N 1
ATOM 2449 C CA . ASN A 1 315 ? 17.105 -12.093 24.675 1.00 28.88 294 ASN A CA 1
ATOM 2450 C C . ASN A 1 315 ? 18.376 -11.250 24.905 1.00 28.77 294 ASN A C 1
ATOM 2451 O O . ASN A 1 315 ? 18.456 -10.080 24.416 1.00 26.18 294 ASN A O 1
ATOM 2456 N N . SER A 1 316 ? 19.333 -11.801 25.657 1.00 28.44 295 SER A N 1
ATOM 2457 C CA . SER A 1 316 ? 20.593 -11.124 26.085 1.00 28.26 295 SER A CA 1
ATOM 2458 C C . SER A 1 316 ? 21.470 -10.795 24.864 1.00 27.64 295 SER A C 1
ATOM 2459 O O . SER A 1 316 ? 22.273 -9.857 24.945 1.00 26.86 295 SER A O 1
ATOM 2462 N N . GLY A 1 317 ? 21.263 -11.496 23.748 1.00 29.06 296 GLY A N 1
ATOM 2463 C CA . GLY A 1 317 ? 21.937 -11.214 22.472 1.00 30.25 296 GLY A CA 1
ATOM 2464 C C . GLY A 1 317 ? 21.407 -9.963 21.776 1.00 28.86 296 GLY A C 1
ATOM 2465 O O . GLY A 1 317 ? 21.957 -9.648 20.721 1.00 26.73 296 GLY A O 1
ATOM 2466 N N . GLU A 1 318 ? 20.395 -9.265 22.308 1.00 28.65 297 GLU A N 1
ATOM 2467 C CA . GLU A 1 318 ? 19.701 -8.158 21.590 1.00 29.40 297 GLU A CA 1
ATOM 2468 C C . GLU A 1 318 ? 19.769 -6.886 22.435 1.00 32.02 297 GLU A C 1
ATOM 2469 O O . GLU A 1 318 ? 18.880 -6.010 22.305 1.00 32.46 297 GLU A O 1
ATOM 2475 N N . GLN A 1 319 ? 20.802 -6.783 23.267 1.00 32.22 298 GLN A N 1
ATOM 2476 C CA . GLN A 1 319 ? 21.013 -5.634 24.184 1.00 33.19 298 GLN A CA 1
ATOM 2477 C C . GLN A 1 319 ? 21.817 -4.533 23.474 1.00 29.87 298 GLN A C 1
ATOM 2478 O O . GLN A 1 319 ? 21.809 -3.425 23.969 1.00 28.16 298 GLN A O 1
ATOM 2484 N N . GLY A 1 320 ? 22.420 -4.822 22.317 1.00 30.03 299 GLY A N 1
ATOM 2485 C CA . GLY A 1 320 ? 22.974 -3.825 21.382 1.00 30.22 299 GLY A CA 1
ATOM 2486 C C . GLY A 1 320 ? 22.122 -2.573 21.278 1.00 29.44 299 GLY A C 1
ATOM 2487 O O . GLY A 1 320 ? 22.654 -1.473 21.547 1.00 27.44 299 GLY A O 1
ATOM 2488 N N . PHE A 1 321 ? 20.840 -2.706 20.907 1.00 30.20 300 PHE A N 1
ATOM 2489 C CA . PHE A 1 321 ? 19.969 -1.542 20.615 1.00 29.40 300 PHE A CA 1
ATOM 2490 C C . PHE A 1 321 ? 19.612 -0.808 21.910 1.00 28.87 300 PHE A C 1
ATOM 2491 O O . PHE A 1 321 ? 19.603 0.408 21.913 1.00 26.05 300 PHE A O 1
ATOM 2499 N N . VAL A 1 322 ? 19.361 -1.556 22.979 1.00 31.09 301 VAL A N 1
ATOM 2500 C CA . VAL A 1 322 ? 19.148 -1.056 24.374 1.00 31.70 301 VAL A CA 1
ATOM 2501 C C . VAL A 1 322 ? 20.332 -0.146 24.765 1.00 31.60 301 VAL A C 1
ATOM 2502 O O . VAL A 1 322 ? 20.070 0.972 25.177 1.00 32.38 301 VAL A O 1
ATOM 2506 N N . ARG A 1 323 ? 21.591 -0.592 24.585 1.00 31.42 302 ARG A N 1
ATOM 2507 C CA . ARG A 1 323 ? 22.812 0.172 24.983 1.00 34.10 302 ARG A CA 1
ATOM 2508 C C . ARG A 1 323 ? 23.011 1.391 24.063 1.00 30.15 302 ARG A C 1
ATOM 2509 O O . ARG A 1 323 ? 23.449 2.424 24.587 1.00 30.40 302 ARG A O 1
ATOM 2517 N N . ASN A 1 324 ? 22.699 1.301 22.764 1.00 30.47 303 ASN A N 1
ATOM 2518 C CA . ASN A 1 324 ? 23.200 2.255 21.728 1.00 32.08 303 ASN A CA 1
ATOM 2519 C C . ASN A 1 324 ? 22.097 3.082 21.040 1.00 36.34 303 ASN A C 1
ATOM 2520 O O . ASN A 1 324 ? 22.457 4.139 20.484 1.00 40.17 303 ASN A O 1
ATOM 2525 N N . GLY A 1 325 ? 20.841 2.620 20.993 1.00 37.98 304 GLY A N 1
ATOM 2526 C CA . GLY A 1 325 ? 19.782 3.270 20.191 1.00 40.10 304 GLY A CA 1
ATOM 2527 C C . GLY A 1 325 ? 20.106 3.266 18.692 1.00 40.78 304 GLY A C 1
ATOM 2528 O O . GLY A 1 325 ? 20.904 2.409 18.237 1.00 37.07 304 GLY A O 1
ATOM 2529 N N . GLN A 1 326 ? 19.505 4.193 17.929 1.00 44.88 305 GLN A N 1
ATOM 2530 C CA . GLN A 1 326 ? 19.657 4.305 16.450 1.00 42.76 305 GLN A CA 1
ATOM 2531 C C . GLN A 1 326 ? 20.314 5.646 16.100 1.00 43.57 305 GLN A C 1
ATOM 2532 O O . GLN A 1 326 ? 20.189 6.589 16.885 1.00 35.35 305 GLN A O 1
ATOM 2538 N N . VAL A 1 327 ? 20.979 5.718 14.942 1.00 45.92 306 VAL A N 1
ATOM 2539 C CA . VAL A 1 327 ? 21.424 7.000 14.324 1.00 44.18 306 VAL A CA 1
ATOM 2540 C C . VAL A 1 327 ? 20.163 7.821 14.042 1.00 44.32 306 VAL A C 1
ATOM 2541 O O . VAL A 1 327 ? 19.282 7.330 13.276 1.00 40.57 306 VAL A O 1
ATOM 2545 N N . ARG A 1 328 ? 20.089 8.996 14.677 1.00 44.91 307 ARG A N 1
ATOM 2546 C CA . ARG A 1 328 ? 18.935 9.935 14.670 1.00 49.98 307 ARG A CA 1
ATOM 2547 C C . ARG A 1 328 ? 18.586 10.274 13.219 1.00 49.16 307 ARG A C 1
ATOM 2548 O O . ARG A 1 328 ? 19.469 10.835 12.517 1.00 42.07 307 ARG A O 1
ATOM 2556 N N . GLY A 1 329 ? 17.366 9.925 12.792 1.00 46.38 308 GLY A N 1
ATOM 2557 C CA . GLY A 1 329 ? 16.853 10.181 11.431 1.00 45.44 308 GLY A CA 1
ATOM 2558 C C . GLY A 1 329 ? 17.566 9.383 10.342 1.00 46.51 308 GLY A C 1
ATOM 2559 O O . GLY A 1 329 ? 17.394 9.740 9.169 1.00 46.45 308 GLY A O 1
ATOM 2560 N N . ASN A 1 330 ? 18.326 8.335 10.673 1.00 45.67 309 ASN A N 1
ATOM 2561 C CA . ASN A 1 330 ? 18.925 7.433 9.650 1.00 45.50 309 ASN A CA 1
ATOM 2562 C C . ASN A 1 330 ? 19.424 6.144 10.319 1.00 45.55 309 ASN A C 1
ATOM 2563 O O . ASN A 1 330 ? 20.650 5.869 10.270 1.00 44.17 309 ASN A O 1
ATOM 2568 N N . ALA A 1 331 ? 18.498 5.366 10.892 1.00 44.22 310 ALA A N 1
ATOM 2569 C CA . ALA A 1 331 ? 18.756 4.010 11.429 1.00 43.06 310 ALA A CA 1
ATOM 2570 C C . ALA A 1 331 ? 19.520 3.200 10.370 1.00 43.34 310 ALA A C 1
ATOM 2571 O O . ALA A 1 331 ? 19.147 3.264 9.186 1.00 43.68 310 ALA A O 1
ATOM 2573 N N . GLU A 1 332 ? 20.547 2.455 10.763 1.00 41.26 311 GLU A N 1
ATOM 2574 C CA . GLU A 1 332 ? 21.309 1.614 9.800 1.00 42.48 311 GLU A CA 1
ATOM 2575 C C . GLU A 1 332 ? 20.425 0.531 9.169 1.00 40.08 311 GLU A C 1
ATOM 2576 O O . GLU A 1 332 ? 20.814 0.099 8.091 1.00 40.86 311 GLU A O 1
ATOM 2582 N N . GLU A 1 333 ? 19.323 0.097 9.802 1.00 36.21 312 GLU A N 1
ATOM 2583 C CA . GLU A 1 333 ? 18.351 -0.894 9.237 1.00 35.95 312 GLU A CA 1
ATOM 2584 C C . GLU A 1 333 ? 17.534 -0.257 8.102 1.00 31.44 312 GLU A C 1
ATOM 2585 O O . GLU A 1 333 ? 17.034 -0.976 7.207 1.00 33.38 312 GLU A O 1
ATOM 2591 N N . MET A 1 334 ? 17.396 1.059 8.141 1.00 31.32 313 MET A N 1
ATOM 2592 C CA . MET A 1 334 ? 16.573 1.806 7.179 1.00 33.60 313 MET A CA 1
ATOM 2593 C C . MET A 1 334 ? 17.206 1.665 5.788 1.00 35.05 313 MET A C 1
ATOM 2594 O O . MET A 1 334 ? 18.428 1.605 5.705 1.00 40.47 313 MET A O 1
ATOM 2599 N N . THR A 1 335 ? 16.386 1.482 4.759 1.00 36.21 314 THR A N 1
ATOM 2600 C CA . THR A 1 335 ? 16.769 1.498 3.320 1.00 33.33 314 THR A CA 1
ATOM 2601 C C . THR A 1 335 ? 15.985 2.636 2.666 1.00 34.64 314 THR A C 1
ATOM 2602 O O . THR A 1 335 ? 14.876 2.944 3.162 1.00 33.06 314 THR A O 1
ATOM 2606 N N . ASP A 1 336 ? 16.497 3.222 1.589 1.00 35.63 315 ASP A N 1
ATOM 2607 C CA . ASP A 1 336 ? 15.762 4.265 0.825 1.00 37.67 315 ASP A CA 1
ATOM 2608 C C . ASP A 1 336 ? 14.370 3.746 0.414 1.00 32.05 315 ASP A C 1
ATOM 2609 O O . ASP A 1 336 ? 13.413 4.537 0.435 1.00 32.32 315 ASP A O 1
ATOM 2614 N N . ASP A 1 337 ? 14.236 2.472 0.062 1.00 31.68 316 ASP A N 1
ATOM 2615 C CA . ASP A 1 337 ? 12.927 1.909 -0.342 1.00 31.59 316 ASP A CA 1
ATOM 2616 C C . ASP A 1 337 ? 11.957 1.940 0.851 1.00 31.38 316 ASP A C 1
ATOM 2617 O O . ASP A 1 337 ? 10.802 2.404 0.704 1.00 28.31 316 ASP A O 1
ATOM 2622 N N . ILE A 1 338 ? 12.394 1.449 2.004 1.00 28.95 317 ILE A N 1
ATOM 2623 C CA . ILE A 1 338 ? 11.537 1.476 3.223 1.00 27.71 317 ILE A CA 1
ATOM 2624 C C . ILE A 1 338 ? 11.244 2.931 3.606 1.00 26.67 317 ILE A C 1
ATOM 2625 O O . ILE A 1 338 ? 10.077 3.211 3.924 1.00 25.50 317 ILE A O 1
ATOM 2630 N N . LYS A 1 339 ? 12.231 3.834 3.562 1.00 28.42 318 LYS A N 1
ATOM 2631 C CA . LYS A 1 339 ? 12.004 5.279 3.859 1.00 34.21 318 LYS A CA 1
ATOM 2632 C C . LYS A 1 339 ? 10.859 5.798 2.984 1.00 30.68 318 LYS A C 1
ATOM 2633 O O . LYS A 1 339 ? 9.964 6.471 3.496 1.00 30.37 318 LYS A O 1
ATOM 2639 N N . ARG A 1 340 ? 10.916 5.525 1.686 1.00 31.61 319 ARG A N 1
ATOM 2640 C CA . ARG A 1 340 ? 9.907 6.010 0.721 1.00 31.00 319 ARG A CA 1
ATOM 2641 C C . ARG A 1 340 ? 8.545 5.421 1.089 1.00 28.89 319 ARG A C 1
ATOM 2642 O O . ARG A 1 340 ? 7.574 6.180 1.068 1.00 29.63 319 ARG A O 1
ATOM 2650 N N . ARG A 1 341 ? 8.472 4.121 1.403 1.00 27.28 320 ARG A N 1
ATOM 2651 C CA . ARG A 1 341 ? 7.201 3.452 1.792 1.00 27.11 320 ARG A CA 1
ATOM 2652 C C . ARG A 1 341 ? 6.648 4.076 3.091 1.00 26.02 320 ARG A C 1
ATOM 2653 O O . ARG A 1 341 ? 5.433 4.260 3.179 1.00 24.82 320 ARG A O 1
ATOM 2661 N N . LEU A 1 342 ? 7.506 4.419 4.050 1.00 27.63 321 LEU A N 1
ATOM 2662 C CA . LEU A 1 342 ? 7.076 5.079 5.320 1.00 27.64 321 LEU A CA 1
ATOM 2663 C C . LEU A 1 342 ? 6.453 6.437 4.995 1.00 27.49 321 LEU A C 1
ATOM 2664 O O . LEU A 1 342 ? 5.395 6.750 5.561 1.00 26.50 321 LEU A O 1
ATOM 2669 N N . ASN A 1 343 ? 7.086 7.202 4.102 1.00 28.87 322 ASN A N 1
ATOM 2670 C CA . ASN A 1 343 ? 6.572 8.514 3.630 1.00 27.95 322 ASN A CA 1
ATOM 2671 C C . ASN A 1 343 ? 5.198 8.343 3.016 1.00 25.48 322 ASN A C 1
ATOM 2672 O O . ASN A 1 343 ? 4.296 9.074 3.424 1.00 25.88 322 ASN A O 1
ATOM 2677 N N . GLU A 1 344 ? 5.034 7.403 2.086 1.00 28.47 323 GLU A N 1
ATOM 2678 C CA . GLU A 1 344 ? 3.748 7.225 1.344 1.00 26.87 323 GLU A CA 1
ATOM 2679 C C . GLU A 1 344 ? 2.649 6.725 2.289 1.00 25.24 323 GLU A C 1
ATOM 2680 O O . GLU A 1 344 ? 1.489 7.166 2.172 1.00 25.80 323 GLU A O 1
ATOM 2686 N N . TRP A 1 345 ? 3.000 5.802 3.179 1.00 25.17 324 TRP A N 1
ATOM 2687 C CA . TRP A 1 345 ? 2.071 5.264 4.202 1.00 26.01 324 TRP A CA 1
ATOM 2688 C C . TRP A 1 345 ? 1.576 6.405 5.110 1.00 24.47 324 TRP A C 1
ATOM 2689 O O . TRP A 1 345 ? 0.363 6.445 5.435 1.00 26.13 324 TRP A O 1
ATOM 2700 N N . THR A 1 346 ? 2.496 7.269 5.536 1.00 25.80 325 THR A N 1
ATOM 2701 C CA . THR A 1 346 ? 2.230 8.483 6.359 1.00 27.35 325 THR A CA 1
ATOM 2702 C C . THR A 1 346 ? 1.254 9.389 5.590 1.00 31.74 325 THR A C 1
ATOM 2703 O O . THR A 1 346 ? 0.233 9.800 6.186 1.00 30.61 325 THR A O 1
ATOM 2707 N N . GLU A 1 347 ? 1.540 9.666 4.307 1.00 35.41 326 GLU A N 1
ATOM 2708 C CA . GLU A 1 347 ? 0.703 10.556 3.460 1.00 37.19 326 GLU A CA 1
ATOM 2709 C C . GLU A 1 347 ? -0.708 9.980 3.356 1.00 35.82 326 GLU A C 1
ATOM 2710 O O . GLU A 1 347 ? -1.667 10.735 3.668 1.00 34.30 326 GLU A O 1
ATOM 2716 N N . ARG A 1 348 ? -0.833 8.703 2.974 1.00 33.45 327 ARG A N 1
ATOM 2717 C CA . ARG A 1 348 ? -2.162 8.051 2.823 1.00 34.55 327 ARG A CA 1
ATOM 2718 C C . ARG A 1 348 ? -2.959 8.226 4.124 1.00 31.89 327 ARG A C 1
ATOM 2719 O O . ARG A 1 348 ? -4.157 8.508 4.036 1.00 31.47 327 ARG A O 1
ATOM 2727 N N . ASN A 1 349 ? -2.325 8.035 5.284 1.00 26.93 328 ASN A N 1
ATOM 2728 C CA . ASN A 1 349 ? -3.039 7.963 6.584 1.00 27.09 328 ASN A CA 1
ATOM 2729 C C . ASN A 1 349 ? -3.247 9.348 7.216 1.00 26.21 328 ASN A C 1
ATOM 2730 O O . ASN A 1 349 ? -4.248 9.477 7.974 1.00 28.94 328 ASN A O 1
ATOM 2735 N N . LEU A 1 350 ? -2.388 10.343 6.954 1.00 29.83 329 LEU A N 1
ATOM 2736 C CA . LEU A 1 350 ? -2.496 11.677 7.615 1.00 32.95 329 LEU A CA 1
ATOM 2737 C C . LEU A 1 350 ? -3.166 12.719 6.699 1.00 38.55 329 LEU A C 1
ATOM 2738 O O . LEU A 1 350 ? -3.557 13.784 7.224 1.00 35.82 329 LEU A O 1
ATOM 2743 N N . ASN A 1 351 ? -3.294 12.437 5.401 1.00 39.13 330 ASN A N 1
ATOM 2744 C CA . ASN A 1 351 ? -4.017 13.299 4.424 1.00 41.48 330 ASN A CA 1
ATOM 2745 C C . ASN A 1 351 ? -5.374 13.709 5.010 1.00 38.46 330 ASN A C 1
ATOM 2746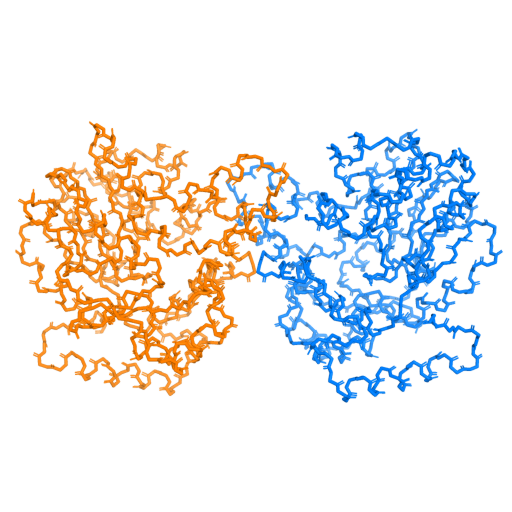 O O . ASN A 1 351 ? -6.095 12.820 5.485 1.00 37.21 330 ASN A O 1
ATOM 2751 N N . GLY A 1 352 ? -5.699 15.007 5.004 1.00 38.29 331 GLY A N 1
ATOM 2752 C CA . GLY A 1 352 ? -6.999 15.523 5.474 1.00 36.99 331 GLY A CA 1
ATOM 2753 C C . GLY A 1 352 ? -7.117 15.512 6.992 1.00 37.30 331 GLY A C 1
ATOM 2754 O O . GLY A 1 352 ? -8.251 15.585 7.483 1.00 44.00 331 GLY A O 1
ATOM 2755 N N . THR A 1 353 ? -5.998 15.422 7.721 1.00 34.20 332 THR A N 1
ATOM 2756 C CA . THR A 1 353 ? -5.934 15.553 9.202 1.00 31.78 332 THR A CA 1
ATOM 2757 C C . THR A 1 353 ? -5.004 16.716 9.514 1.00 30.16 332 THR A C 1
ATOM 2758 O O . THR A 1 353 ? -4.241 17.113 8.621 1.00 30.23 332 THR A O 1
ATOM 2762 N N . ASP A 1 354 ? -4.981 17.160 10.768 1.00 27.62 333 ASP A N 1
ATOM 2763 C CA . ASP A 1 354 ? -4.018 18.183 11.244 1.00 26.32 333 ASP A CA 1
ATOM 2764 C C . ASP A 1 354 ? -2.967 17.496 12.124 1.00 25.03 333 ASP A C 1
ATOM 2765 O O . ASP A 1 354 ? -2.369 18.157 12.951 1.00 23.99 333 ASP A O 1
ATOM 2770 N N . ILE A 1 355 ? -2.737 16.201 11.946 1.00 24.09 334 ILE A N 1
ATOM 2771 C CA . ILE A 1 355 ? -1.654 15.480 12.680 1.00 25.57 334 ILE A CA 1
ATOM 2772 C C . ILE A 1 355 ? -0.341 15.731 11.946 1.00 25.31 334 ILE A C 1
ATOM 2773 O O . ILE A 1 355 ? -0.290 15.484 10.736 1.00 27.73 334 ILE A O 1
ATOM 2778 N N . ARG A 1 356 ? 0.697 16.137 12.663 1.00 25.48 335 ARG A N 1
ATOM 2779 C CA . ARG A 1 356 ? 2.024 16.404 12.064 1.00 30.02 335 ARG A CA 1
ATOM 2780 C C . ARG A 1 356 ? 3.056 16.131 13.145 1.00 27.48 335 ARG A C 1
ATOM 2781 O O . ARG A 1 356 ? 2.944 16.716 14.219 1.00 27.85 335 ARG A O 1
ATOM 2789 N N . PHE A 1 357 ? 3.988 15.238 12.871 1.00 27.94 336 PHE A N 1
ATOM 2790 C CA . PHE A 1 357 ? 5.128 14.915 13.765 1.00 31.24 336 PHE A CA 1
ATOM 2791 C C . PHE A 1 357 ? 6.084 16.106 13.731 1.00 32.39 336 PHE A C 1
ATOM 2792 O O . PHE A 1 357 ? 6.193 16.767 12.712 1.00 34.85 336 PHE A O 1
ATOM 2800 N N . PRO A 1 358 ? 6.744 16.460 14.849 1.00 32.81 337 PRO A N 1
ATOM 2801 C CA . PRO A 1 358 ? 7.716 17.561 14.861 1.00 37.73 337 PRO A CA 1
ATOM 2802 C C . PRO A 1 358 ? 8.800 17.494 13.775 1.00 40.24 337 PRO A C 1
ATOM 2803 O O . PRO A 1 358 ? 9.244 16.357 13.591 1.00 42.42 337 PRO A O 1
ATOM 2807 N N . PRO B 1 23 ? 59.180 -20.526 29.100 1.00 58.71 2 PRO B N 1
ATOM 2808 C CA . PRO B 1 23 ? 59.431 -19.984 27.736 1.00 55.53 2 PRO B CA 1
ATOM 2809 C C . PRO B 1 23 ? 58.506 -20.617 26.667 1.00 50.05 2 PRO B C 1
ATOM 2810 O O . PRO B 1 23 ? 58.683 -21.808 26.348 1.00 41.57 2 PRO B O 1
ATOM 2814 N N . PHE B 1 24 ? 57.505 -19.868 26.169 1.00 42.46 3 PHE B N 1
ATOM 2815 C CA . PHE B 1 24 ? 56.476 -20.416 25.236 1.00 37.80 3 PHE B CA 1
ATOM 2816 C C . PHE B 1 24 ? 57.157 -20.735 23.906 1.00 32.02 3 PHE B C 1
ATOM 2817 O O . PHE B 1 24 ? 57.623 -19.838 23.225 1.00 33.04 3 PHE B O 1
ATOM 2825 N N . PRO B 1 25 ? 57.234 -22.011 23.482 1.00 31.39 4 PRO B N 1
ATOM 2826 C CA . PRO B 1 25 ? 58.096 -22.390 22.362 1.00 30.57 4 PRO B CA 1
ATOM 2827 C C . PRO B 1 25 ? 57.610 -22.098 20.934 1.00 30.98 4 PRO B C 1
ATOM 2828 O O . PRO B 1 25 ? 58.383 -22.336 20.039 1.00 27.19 4 PRO B O 1
ATOM 2832 N N . TYR B 1 26 ? 56.364 -21.651 20.734 1.00 27.60 5 TYR B N 1
ATOM 2833 C CA . TYR B 1 26 ? 55.739 -21.596 19.387 1.00 27.04 5 TYR B CA 1
ATOM 2834 C C . TYR B 1 26 ? 55.459 -20.147 18.980 1.00 26.40 5 TYR B C 1
ATOM 2835 O O . TYR B 1 26 ? 55.177 -19.276 19.832 1.00 25.00 5 TYR B O 1
ATOM 2844 N N . SER B 1 27 ? 55.515 -19.893 17.679 1.00 24.02 6 SER B N 1
ATOM 2845 C CA . SER B 1 27 ? 55.171 -18.593 17.071 1.00 23.90 6 SER B CA 1
ATOM 2846 C C . SER B 1 27 ? 53.702 -18.318 17.365 1.00 25.36 6 SER B C 1
ATOM 2847 O O . SER B 1 27 ? 52.894 -19.280 17.361 1.00 21.51 6 SER B O 1
ATOM 2850 N N . ILE B 1 28 ? 53.376 -17.054 17.603 1.00 25.31 7 ILE B N 1
ATOM 2851 C CA . ILE B 1 28 ? 51.986 -16.544 17.714 1.00 26.49 7 ILE B CA 1
ATOM 2852 C C . ILE B 1 28 ? 51.873 -15.399 16.714 1.00 26.86 7 ILE B C 1
ATOM 2853 O O . ILE B 1 28 ? 52.565 -14.423 16.925 1.00 28.27 7 ILE B O 1
ATOM 2858 N N . ASP B 1 29 ? 51.129 -15.569 15.626 1.00 27.75 8 ASP B N 1
ATOM 2859 C CA . ASP B 1 29 ? 51.031 -14.571 14.528 1.00 27.53 8 ASP B CA 1
ATOM 2860 C C . ASP B 1 29 ? 49.560 -14.236 14.317 1.00 28.67 8 ASP B C 1
ATOM 2861 O O . ASP B 1 29 ? 48.718 -15.160 14.371 1.00 25.40 8 ASP B O 1
ATOM 2866 N N . PHE B 1 30 ? 49.281 -12.959 14.087 1.00 26.35 9 PHE B N 1
ATOM 2867 C CA . PHE B 1 30 ? 47.918 -12.482 13.751 1.00 24.89 9 PHE B CA 1
ATOM 2868 C C . PHE B 1 30 ? 47.545 -13.084 12.406 1.00 25.71 9 PHE B C 1
ATOM 2869 O O . PHE B 1 30 ? 48.430 -13.323 11.581 1.00 21.31 9 PHE B O 1
ATOM 2877 N N . VAL B 1 31 ? 46.272 -13.448 12.275 1.00 23.49 10 VAL B N 1
ATOM 2878 C CA . VAL B 1 31 ? 45.686 -13.957 11.013 1.00 23.65 10 VAL B CA 1
ATOM 2879 C C . VAL B 1 31 ? 45.914 -12.868 9.963 1.00 24.74 10 VAL B C 1
ATOM 2880 O O . VAL B 1 31 ? 45.779 -11.698 10.306 1.00 21.54 10 VAL B O 1
ATOM 2884 N N . GLU B 1 32 ? 46.216 -13.258 8.733 1.00 27.14 11 GLU B N 1
ATOM 2885 C CA . GLU B 1 32 ? 46.370 -12.335 7.578 1.00 27.22 11 GLU B CA 1
ATOM 2886 C C . GLU B 1 32 ? 45.221 -11.320 7.571 1.00 27.51 11 GLU B C 1
ATOM 2887 O O . GLU B 1 32 ? 44.059 -11.721 7.813 1.00 23.44 11 GLU B O 1
ATOM 2893 N N . SER B 1 33 ? 45.544 -10.056 7.268 1.00 28.40 12 SER B N 1
ATOM 2894 C CA . SER B 1 33 ? 44.758 -8.849 7.637 1.00 28.29 12 SER B CA 1
ATOM 2895 C C . SER B 1 33 ? 43.341 -8.884 7.052 1.00 26.76 12 SER B C 1
ATOM 2896 O O . SER B 1 33 ? 42.438 -8.493 7.763 1.00 26.95 12 SER B O 1
ATOM 2899 N N . LYS B 1 34 ? 43.127 -9.356 5.829 1.00 28.95 13 LYS B N 1
ATOM 2900 C CA . LYS B 1 34 ? 41.778 -9.355 5.195 1.00 29.22 13 LYS B CA 1
ATOM 2901 C C . LYS B 1 34 ? 40.904 -10.465 5.808 1.00 27.95 13 LYS B C 1
ATOM 2902 O O . LYS B 1 34 ? 39.705 -10.212 6.050 1.00 25.59 13 LYS B O 1
ATOM 2908 N N . GLN B 1 35 ? 41.464 -11.660 6.015 1.00 25.87 14 GLN B N 1
ATOM 2909 C CA . GLN B 1 35 ? 40.737 -12.767 6.685 1.00 26.02 14 GLN B CA 1
ATOM 2910 C C . GLN B 1 35 ? 40.409 -12.339 8.124 1.00 23.31 14 GLN B C 1
ATOM 2911 O O . GLN B 1 35 ? 39.283 -12.585 8.593 1.00 22.48 14 GLN B O 1
ATOM 2917 N N . ASN B 1 36 ? 41.364 -11.693 8.783 1.00 23.79 15 ASN B N 1
ATOM 2918 C CA . ASN B 1 36 ? 41.204 -11.196 10.173 1.00 23.09 15 ASN B CA 1
ATOM 2919 C C . ASN B 1 36 ? 40.059 -1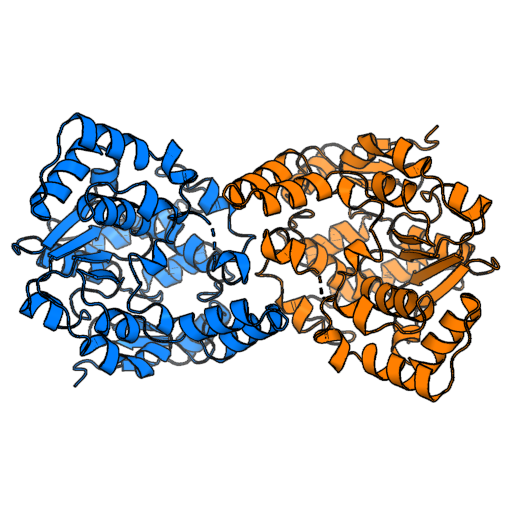0.187 10.210 1.00 23.68 15 ASN B C 1
ATOM 2920 O O . ASN B 1 36 ? 39.202 -10.266 11.114 1.00 22.32 15 ASN B O 1
ATOM 2925 N N . GLU B 1 37 ? 40.039 -9.257 9.263 1.00 24.86 16 GLU B N 1
ATOM 2926 C CA . GLU B 1 37 ? 38.942 -8.262 9.151 1.00 28.46 16 GLU B CA 1
ATOM 2927 C C . GLU B 1 37 ? 37.591 -8.970 9.006 1.00 26.42 16 GLU B C 1
ATOM 2928 O O . GLU B 1 37 ? 36.644 -8.592 9.723 1.00 25.25 16 GLU B O 1
ATOM 2934 N N . GLN B 1 38 ? 37.481 -9.947 8.105 1.00 27.47 17 GLN B N 1
ATOM 2935 C CA . GLN B 1 38 ? 36.199 -10.684 7.889 1.00 28.76 17 GLN B CA 1
ATOM 2936 C C . GLN B 1 38 ? 35.794 -11.421 9.181 1.00 25.52 17 GLN B C 1
ATOM 2937 O O . GLN B 1 38 ? 34.599 -11.413 9.517 1.00 25.59 17 GLN B O 1
ATOM 2943 N N . LEU B 1 39 ? 36.746 -12.022 9.891 1.00 24.50 18 LEU B N 1
ATOM 2944 C CA . LEU B 1 39 ? 36.461 -12.810 11.129 1.00 23.64 18 LEU B CA 1
ATOM 2945 C C . LEU B 1 39 ? 35.838 -11.881 12.175 1.00 22.25 18 LEU B C 1
ATOM 2946 O O . LEU B 1 39 ? 34.826 -12.270 12.790 1.00 21.54 18 LEU B O 1
ATOM 2951 N N . LEU B 1 40 ? 36.395 -10.679 12.331 1.00 21.51 19 LEU B N 1
ATOM 2952 C CA . LEU B 1 40 ? 35.878 -9.640 13.266 1.00 22.31 19 LEU B CA 1
ATOM 2953 C C . LEU B 1 40 ? 34.452 -9.207 12.880 1.00 22.87 19 LEU B C 1
ATOM 2954 O O . LEU B 1 40 ? 33.671 -8.912 13.788 1.00 21.83 19 LEU B O 1
ATOM 2959 N N . LYS B 1 41 ? 34.091 -9.204 11.594 1.00 23.65 20 LYS B N 1
ATOM 2960 C CA . LYS B 1 41 ? 32.709 -8.889 11.162 1.00 25.03 20 LYS B CA 1
ATOM 2961 C C . LYS B 1 41 ? 31.737 -9.964 11.635 1.00 23.90 20 LYS B C 1
ATOM 2962 O O . LYS B 1 41 ? 30.631 -9.584 12.061 1.00 21.49 20 LYS B O 1
ATOM 2968 N N . ASP B 1 42 ? 32.161 -11.233 11.659 1.00 23.04 21 ASP B N 1
ATOM 2969 C CA . ASP B 1 42 ? 31.250 -12.384 11.940 1.00 23.12 21 ASP B CA 1
ATOM 2970 C C . ASP B 1 42 ? 31.338 -12.836 13.410 1.00 20.82 21 ASP B C 1
ATOM 2971 O O . ASP B 1 42 ? 30.386 -13.482 13.873 1.00 19.95 21 ASP B O 1
ATOM 2976 N N . PHE B 1 43 ? 32.418 -12.504 14.128 1.00 20.67 22 PHE B N 1
ATOM 2977 C CA . PHE B 1 43 ? 32.656 -12.959 15.526 1.00 19.92 22 PHE B CA 1
ATOM 2978 C C . PHE B 1 43 ? 32.774 -11.729 16.438 1.00 19.89 22 PHE B C 1
ATOM 2979 O O . PHE B 1 43 ? 33.900 -11.237 16.634 1.00 21.48 22 PHE B O 1
ATOM 2987 N N . HIS B 1 44 ? 31.648 -11.253 16.978 1.00 20.35 23 HIS B N 1
ATOM 2988 C CA . HIS B 1 44 ? 31.550 -9.987 17.762 1.00 24.62 23 HIS B CA 1
ATOM 2989 C C . HIS B 1 44 ? 32.080 -10.169 19.192 1.00 22.93 23 HIS B C 1
ATOM 2990 O O . HIS B 1 44 ? 32.241 -9.146 19.874 1.00 24.18 23 HIS B O 1
ATOM 2997 N N . GLY B 1 45 ? 32.385 -11.404 19.620 1.00 20.74 24 GLY B N 1
ATOM 2998 C CA . GLY B 1 45 ? 32.998 -11.695 20.931 1.00 19.48 24 GLY B CA 1
ATOM 2999 C C . GLY B 1 45 ? 34.467 -11.285 21.001 1.00 18.25 24 GLY B C 1
ATOM 3000 O O . GLY B 1 45 ? 35.023 -11.239 22.112 1.00 16.59 24 GLY B O 1
ATOM 3001 N N . GLU B 1 46 ? 35.104 -11.045 19.856 1.00 17.95 25 GLU B N 1
ATOM 3002 C CA . GLU B 1 46 ? 36.506 -10.587 19.780 1.00 19.53 25 GLU B CA 1
ATOM 3003 C C . GLU B 1 46 ? 36.528 -9.213 19.104 1.00 20.11 25 GLU B C 1
ATOM 3004 O O . GLU B 1 46 ? 35.788 -9.040 18.133 1.00 20.34 25 GLU B O 1
ATOM 3010 N N . ARG B 1 47 ? 37.373 -8.290 19.564 1.00 21.95 26 ARG B N 1
ATOM 3011 C CA . ARG B 1 47 ? 37.371 -6.885 19.057 1.00 22.96 26 ARG B CA 1
ATOM 3012 C C . ARG B 1 47 ? 38.775 -6.424 18.650 1.00 24.37 26 ARG B C 1
ATOM 3013 O O . ARG B 1 47 ? 38.864 -5.296 18.160 1.00 27.09 26 ARG B O 1
ATOM 3021 N N . THR B 1 48 ? 39.826 -7.239 18.794 1.00 23.99 27 THR B N 1
ATOM 3022 C CA . THR B 1 48 ? 41.193 -6.871 18.355 1.00 21.72 27 THR B CA 1
ATOM 3023 C C . THR B 1 48 ? 41.595 -7.740 17.163 1.00 22.13 27 THR B C 1
ATOM 3024 O O . THR B 1 48 ? 42.000 -7.154 16.162 1.00 24.11 27 THR B O 1
ATOM 3028 N N . GLY B 1 49 ? 41.514 -9.071 17.272 1.00 20.24 28 GLY B N 1
ATOM 3029 C CA . GLY B 1 49 ? 41.820 -9.992 16.161 1.00 20.59 28 GLY B CA 1
ATOM 3030 C C . GLY B 1 49 ? 42.121 -11.413 16.617 1.00 20.99 28 GLY B C 1
ATOM 3031 O O . GLY B 1 49 ? 41.986 -11.737 17.835 1.00 20.30 28 GLY B O 1
ATOM 3032 N N . PHE B 1 50 ? 42.539 -12.256 15.670 1.00 19.54 29 PHE B N 1
ATOM 3033 C CA . PHE B 1 50 ? 42.748 -13.709 15.890 1.00 19.23 29 PHE B CA 1
ATOM 3034 C C . PHE B 1 50 ? 44.179 -14.072 15.538 1.00 19.70 29 PHE B C 1
ATOM 3035 O O . PHE B 1 50 ? 44.800 -13.383 14.670 1.00 19.75 29 PHE B O 1
ATOM 3043 N N . VAL B 1 51 ? 44.692 -15.091 16.232 1.00 19.97 30 VAL B N 1
ATOM 3044 C CA . VAL B 1 51 ? 46.105 -15.542 16.108 1.00 20.33 30 VAL B CA 1
ATOM 3045 C C . VAL B 1 51 ? 46.110 -17.015 15.693 1.00 22.27 30 VAL B C 1
ATOM 3046 O O . VAL B 1 51 ? 45.138 -17.755 16.020 1.00 20.45 30 VAL B O 1
ATOM 3050 N N . GLN B 1 52 ? 47.179 -17.391 14.994 1.00 20.84 31 GLN B N 1
ATOM 3051 C CA . GLN B 1 52 ? 47.548 -18.784 14.649 1.00 22.73 31 GLN B CA 1
ATOM 3052 C C . GLN B 1 52 ? 48.876 -19.134 15.335 1.00 22.10 31 GLN B C 1
ATOM 3053 O O . GLN B 1 52 ? 49.803 -18.307 15.315 1.00 18.53 31 GLN B O 1
ATOM 3059 N N . VAL B 1 53 ? 48.915 -20.294 15.982 1.00 20.56 32 VAL B N 1
ATOM 3060 C CA . VAL B 1 53 ? 50.032 -20.699 16.880 1.00 22.34 32 VAL B CA 1
ATOM 3061 C C . VAL B 1 53 ? 50.810 -21.834 16.225 1.00 21.83 32 VAL B C 1
ATOM 3062 O O . VAL B 1 53 ? 50.214 -22.871 15.956 1.00 19.33 32 VAL B O 1
ATOM 3066 N N . GLY B 1 54 ? 52.104 -21.617 15.985 1.00 23.83 33 GLY B N 1
ATOM 3067 C CA . GLY B 1 54 ? 53.060 -22.677 15.592 1.00 23.64 33 GLY B CA 1
ATOM 3068 C C . GLY B 1 54 ? 52.759 -23.204 14.203 1.00 23.74 33 GLY B C 1
ATOM 3069 O O . GLY B 1 54 ? 51.915 -22.602 13.511 1.00 23.54 33 GLY B O 1
ATOM 3070 N N . GLU B 1 55 ? 53.403 -24.311 13.821 1.00 25.81 34 GLU B N 1
ATOM 3071 C CA . GLU B 1 55 ? 53.348 -24.910 12.464 1.00 28.70 34 GLU B CA 1
ATOM 3072 C C . GLU B 1 55 ? 51.906 -25.335 12.138 1.00 27.22 34 GLU B C 1
ATOM 3073 O O . GLU B 1 55 ? 51.459 -25.150 11.002 1.00 26.17 34 GLU B O 1
ATOM 3079 N N . LYS B 1 56 ? 51.162 -25.832 13.118 1.00 26.59 35 LYS B N 1
ATOM 3080 C CA . LYS B 1 56 ? 49.785 -26.353 12.884 1.00 25.81 35 LYS B CA 1
ATOM 3081 C C . LYS B 1 56 ? 48.757 -25.226 12.864 1.00 22.65 35 LYS B C 1
ATOM 3082 O O . LYS B 1 56 ? 47.589 -25.517 12.547 1.00 22.77 35 LYS B O 1
ATOM 3088 N N . ARG B 1 57 ? 49.141 -24.000 13.231 1.00 22.95 36 ARG B N 1
ATOM 3089 C CA . ARG B 1 57 ? 48.266 -22.801 13.120 1.00 23.18 36 ARG B CA 1
ATOM 3090 C C . ARG B 1 57 ? 47.020 -22.973 14.005 1.00 19.95 36 ARG B C 1
ATOM 3091 O O . ARG B 1 57 ? 45.907 -22.668 13.566 1.00 18.79 36 ARG B O 1
ATOM 3099 N N . TRP B 1 58 ? 47.223 -23.404 15.250 1.00 19.51 37 TRP B N 1
ATOM 3100 C CA . TRP B 1 58 ? 46.141 -23.441 16.255 1.00 19.22 37 TRP B CA 1
ATOM 3101 C C . TRP B 1 58 ? 45.535 -22.038 16.360 1.00 19.27 37 TRP B C 1
ATOM 3102 O O . TRP B 1 58 ? 46.285 -21.042 16.506 1.00 20.78 37 TRP B O 1
ATOM 3113 N N . PHE B 1 59 ? 44.222 -21.964 16.254 1.00 18.98 38 PHE B N 1
ATOM 3114 C CA . PHE B 1 59 ? 43.472 -20.691 16.129 1.00 17.75 38 PHE B CA 1
ATOM 3115 C C . PHE B 1 59 ? 42.929 -20.250 17.485 1.00 16.89 38 PHE B C 1
ATOM 3116 O O . PHE B 1 59 ? 42.257 -21.044 18.187 1.00 16.85 38 PHE B O 1
ATOM 3124 N N . PHE B 1 60 ? 43.176 -18.997 17.843 1.00 18.67 39 PHE B N 1
ATOM 3125 C CA . PHE B 1 60 ? 42.676 -18.404 19.115 1.00 19.02 39 PHE B CA 1
ATOM 3126 C C . PHE B 1 60 ? 42.363 -16.923 18.948 1.00 19.32 39 PHE B C 1
ATOM 3127 O O . PHE B 1 60 ? 42.899 -16.245 18.060 1.00 21.75 39 PHE B O 1
ATOM 3135 N N . PRO B 1 61 ? 41.537 -16.337 19.840 1.00 18.12 40 PRO B N 1
ATOM 3136 C CA . PRO B 1 61 ? 41.408 -14.882 19.866 1.00 18.68 40 PRO B CA 1
ATOM 3137 C C . PRO B 1 61 ? 42.658 -14.251 20.487 1.00 19.06 40 PRO B C 1
ATOM 3138 O O . PRO B 1 61 ? 43.436 -14.943 21.139 1.00 19.11 40 PRO B O 1
ATOM 3142 N N . SER B 1 62 ? 42.752 -12.927 20.375 1.00 19.79 41 SER B N 1
ATOM 3143 C CA . SER B 1 62 ? 43.975 -12.131 20.600 1.00 19.37 41 SER B CA 1
ATOM 3144 C C . SER B 1 62 ? 44.557 -12.400 21.988 1.00 19.11 41 SER B C 1
ATOM 3145 O O . SER B 1 62 ? 45.776 -12.299 22.138 1.00 19.04 41 SER B O 1
ATOM 3148 N N . ARG B 1 63 ? 43.728 -12.656 22.995 1.00 18.18 42 ARG B N 1
ATOM 3149 C CA . ARG B 1 63 ? 44.238 -12.767 24.381 1.00 19.28 42 ARG B CA 1
ATOM 3150 C C . ARG B 1 63 ? 45.155 -13.984 24.529 1.00 19.83 42 ARG B C 1
ATOM 3151 O O . ARG B 1 63 ? 45.912 -14.025 25.531 1.00 21.10 42 ARG B O 1
ATOM 3159 N N . PHE B 1 64 ? 45.111 -14.956 23.623 1.00 18.57 43 PHE B N 1
ATOM 3160 C CA . PHE B 1 64 ? 46.061 -16.091 23.697 1.00 19.73 43 PHE B CA 1
ATOM 3161 C C . PHE B 1 64 ? 47.487 -15.527 23.773 1.00 22.03 43 PHE B C 1
ATOM 3162 O O . PHE B 1 64 ? 48.296 -15.982 24.607 1.00 19.72 43 PHE B O 1
ATOM 3170 N N . LYS B 1 65 ? 47.791 -14.534 22.941 1.00 24.34 44 LYS B N 1
ATOM 3171 C CA . LYS B 1 65 ? 49.124 -13.880 22.922 1.00 25.24 44 LYS B CA 1
ATOM 3172 C C . LYS B 1 65 ? 49.467 -13.328 24.315 1.00 24.92 44 LYS B C 1
ATOM 3173 O O . LYS B 1 65 ? 50.600 -13.505 24.750 1.00 28.25 44 LYS B O 1
ATOM 3179 N N . GLN B 1 66 ? 48.503 -12.803 25.055 1.00 22.60 45 GLN B N 1
ATOM 3180 C CA . GLN B 1 66 ? 48.746 -12.219 26.404 1.00 22.72 45 GLN B CA 1
ATOM 3181 C C . GLN B 1 66 ? 48.960 -13.359 27.396 1.00 23.01 45 GLN B C 1
ATOM 3182 O O . GLN B 1 66 ? 49.774 -13.200 28.323 1.00 23.38 45 GLN B O 1
ATOM 3188 N N . TYR B 1 67 ? 48.255 -14.484 27.258 1.00 22.30 46 TYR B N 1
ATOM 3189 C CA . TYR B 1 67 ? 48.257 -15.528 28.317 1.00 22.11 46 TYR B CA 1
ATOM 3190 C C . TYR B 1 67 ? 49.051 -16.777 27.930 1.00 22.38 46 TYR B C 1
ATOM 3191 O O . TYR B 1 67 ? 49.148 -17.649 28.790 1.00 21.36 46 TYR B O 1
ATOM 3200 N N . ALA B 1 68 ? 49.635 -16.856 26.731 1.00 21.80 47 ALA B N 1
ATOM 3201 C CA . ALA B 1 68 ? 50.321 -18.080 26.244 1.00 23.17 47 ALA B CA 1
ATOM 3202 C C . ALA B 1 68 ? 51.330 -18.590 27.284 1.00 25.21 47 ALA B C 1
ATOM 3203 O O . ALA B 1 68 ? 51.269 -19.793 27.606 1.00 25.29 47 ALA B O 1
ATOM 3205 N N . GLU B 1 69 ? 52.192 -17.724 27.830 1.00 28.74 48 GLU B N 1
ATOM 3206 C CA . GLU B 1 69 ? 53.292 -18.136 28.752 1.00 29.94 48 GLU B CA 1
ATOM 3207 C C . GLU B 1 69 ? 52.699 -18.711 30.037 1.00 27.94 48 GLU B C 1
ATOM 3208 O O . GLU B 1 69 ? 53.174 -19.760 30.468 1.00 26.69 48 GLU B O 1
ATOM 3214 N N . SER B 1 70 ? 51.734 -18.025 30.649 1.00 26.17 49 SER B N 1
ATOM 3215 C CA . SER B 1 70 ? 51.142 -18.428 31.949 1.00 27.10 49 SER B CA 1
ATOM 3216 C C . SER B 1 70 ? 50.315 -19.711 31.761 1.00 28.40 49 SER B C 1
ATOM 3217 O O . SER B 1 70 ? 50.254 -20.510 32.715 1.00 29.25 49 SER B O 1
ATOM 3220 N N . LEU B 1 71 ? 49.690 -19.912 30.593 1.00 24.97 50 LEU B N 1
ATOM 3221 C CA . LEU B 1 71 ? 48.933 -21.156 30.307 1.00 25.52 50 LEU B CA 1
ATOM 3222 C C . LEU B 1 71 ? 49.922 -22.325 30.247 1.00 26.42 50 LEU B C 1
ATOM 3223 O O . LEU B 1 71 ? 49.695 -23.345 30.915 1.00 24.59 50 LEU B O 1
ATOM 3228 N N . TYR B 1 72 ? 50.973 -22.163 29.448 1.00 25.86 51 TYR B N 1
ATOM 3229 C CA . TYR B 1 72 ? 51.976 -23.209 29.156 1.00 27.91 51 TYR B CA 1
ATOM 3230 C C . TYR B 1 72 ? 52.764 -23.563 30.422 1.00 26.11 51 TYR B C 1
ATOM 3231 O O . TYR B 1 72 ? 53.082 -24.741 30.600 1.00 26.44 51 TYR B O 1
ATOM 3240 N N . SER B 1 73 ? 53.043 -22.592 31.288 1.00 26.92 52 SER B N 1
ATOM 3241 C CA . SER B 1 73 ? 53.804 -22.794 32.546 1.00 29.52 52 SER B CA 1
ATOM 3242 C C . SER B 1 73 ? 52.918 -23.289 33.686 1.00 28.76 52 SER B C 1
ATOM 3243 O O . SER B 1 73 ? 53.467 -23.513 34.769 1.00 29.11 52 SER B O 1
ATOM 3246 N N . PHE B 1 74 ? 51.599 -23.427 33.495 1.00 26.68 53 PHE B N 1
ATOM 3247 C CA . PHE B 1 74 ? 50.698 -23.953 34.550 1.00 23.97 53 PHE B CA 1
ATOM 3248 C C . PHE B 1 74 ? 51.252 -25.296 35.052 1.00 22.23 53 PHE B C 1
ATOM 3249 O O . PHE B 1 74 ? 51.647 -26.152 34.221 1.00 21.68 53 PHE B O 1
ATOM 3257 N N . GLU B 1 75 ? 51.293 -25.485 36.371 1.00 23.98 54 GLU B N 1
ATOM 3258 C CA . GLU B 1 75 ? 51.906 -26.673 37.027 1.00 26.06 54 GLU B CA 1
ATOM 3259 C C . GLU B 1 75 ? 50.818 -27.698 37.356 1.00 23.52 54 GLU B C 1
ATOM 3260 O O . GLU B 1 75 ? 50.075 -27.508 38.325 1.00 22.04 54 GLU B O 1
ATOM 3266 N N . ALA B 1 76 ? 50.773 -28.766 36.570 1.00 23.19 55 ALA B N 1
ATOM 3267 C CA . ALA B 1 76 ? 49.900 -29.941 36.774 1.00 23.48 55 ALA B CA 1
ATOM 3268 C C . ALA B 1 76 ? 50.391 -30.698 37.999 1.00 22.05 55 ALA B C 1
ATOM 3269 O O . ALA B 1 76 ? 51.559 -30.531 38.354 1.00 22.24 55 ALA B O 1
ATOM 3271 N N . ARG B 1 77 ? 49.523 -31.497 38.588 1.00 22.14 56 ARG B N 1
ATOM 3272 C CA . ARG B 1 77 ? 49.874 -32.400 39.702 1.00 25.35 56 ARG B CA 1
ATOM 3273 C C . ARG B 1 77 ? 49.581 -33.838 39.316 1.00 25.79 56 ARG B C 1
ATOM 3274 O O . ARG B 1 77 ? 48.675 -34.081 38.523 1.00 24.85 56 ARG B O 1
ATOM 3282 N N . PRO B 1 78 ? 50.330 -34.818 39.883 1.00 26.24 57 PRO B N 1
ATOM 3283 C CA . PRO B 1 78 ? 50.135 -36.225 39.530 1.00 27.83 57 PRO B CA 1
ATOM 3284 C C . PRO B 1 78 ? 48.722 -36.739 39.869 1.00 26.60 57 PRO B C 1
ATOM 3285 O O . PRO B 1 78 ? 48.295 -37.658 39.254 1.00 23.23 57 PRO B O 1
ATOM 3289 N N . ASP B 1 79 ? 47.986 -36.103 40.781 1.00 24.50 58 ASP B N 1
ATOM 3290 C CA . ASP B 1 79 ? 46.605 -36.552 41.112 1.00 26.04 58 ASP B CA 1
ATOM 3291 C C . ASP B 1 79 ? 45.550 -35.631 40.471 1.00 25.51 58 ASP B C 1
ATOM 3292 O O . ASP B 1 79 ? 44.386 -35.686 40.891 1.00 26.34 58 ASP B O 1
ATOM 3297 N N . ASP B 1 80 ? 45.918 -34.802 39.491 1.00 23.08 59 ASP B N 1
ATOM 3298 C CA . ASP B 1 80 ? 44.933 -34.044 38.677 1.00 21.38 59 ASP B CA 1
ATOM 3299 C C . ASP B 1 80 ? 44.196 -35.029 37.769 1.00 22.52 59 ASP B C 1
ATOM 3300 O O . ASP B 1 80 ? 44.825 -35.994 37.343 1.00 21.78 59 ASP B O 1
ATOM 3305 N N . THR B 1 81 ? 42.923 -34.762 37.466 1.00 21.30 60 THR B N 1
ATOM 3306 C CA . THR B 1 81 ? 42.193 -35.423 36.366 1.00 19.34 60 THR B CA 1
ATOM 3307 C C . THR B 1 81 ? 41.877 -34.331 35.346 1.00 19.75 60 THR B C 1
ATOM 3308 O O . THR B 1 81 ? 41.148 -33.394 35.715 1.00 18.28 60 THR B O 1
ATOM 3312 N N . TRP B 1 82 ? 42.409 -34.471 34.126 1.00 18.49 61 TRP B N 1
ATOM 3313 C CA . TRP B 1 82 ? 42.212 -33.549 32.982 1.00 19.04 61 TRP B CA 1
ATOM 3314 C C . TRP B 1 82 ? 41.235 -34.153 31.983 1.00 20.35 61 TRP B C 1
ATOM 3315 O O . TRP B 1 82 ? 41.390 -35.349 31.630 1.00 22.25 61 TRP B O 1
ATOM 3326 N N . ILE B 1 83 ? 40.262 -33.364 31.528 1.00 18.89 62 ILE B N 1
ATOM 3327 C CA . ILE B 1 83 ? 39.440 -33.750 30.350 1.00 17.99 62 ILE B CA 1
ATOM 3328 C C . ILE B 1 83 ? 39.839 -32.835 29.214 1.00 18.14 62 ILE B C 1
ATOM 3329 O O . ILE B 1 83 ? 39.740 -31.594 29.361 1.00 17.75 62 ILE B O 1
ATOM 3334 N N . VAL B 1 84 ? 40.291 -33.452 28.122 1.00 17.97 63 VAL B N 1
ATOM 3335 C CA . VAL B 1 84 ? 40.830 -32.750 26.936 1.00 18.95 63 VAL B CA 1
ATOM 3336 C C . VAL B 1 84 ? 39.945 -33.143 25.762 1.00 18.68 63 VAL B C 1
ATOM 3337 O O . VAL B 1 84 ? 39.874 -34.335 25.494 1.00 18.69 63 VAL B O 1
ATOM 3341 N N . THR B 1 85 ? 39.258 -32.176 25.153 1.00 19.85 64 THR B N 1
ATOM 3342 C CA . THR B 1 85 ? 38.364 -32.408 23.987 1.00 20.28 64 THR B CA 1
ATOM 3343 C C . THR B 1 85 ? 38.434 -31.248 23.011 1.00 18.65 64 THR B C 1
ATOM 3344 O O . THR B 1 85 ? 38.731 -30.145 23.427 1.00 18.91 64 THR B O 1
ATOM 3348 N N . TYR B 1 86 ? 38.124 -31.493 21.750 1.00 17.49 65 TYR B N 1
ATOM 3349 C CA . TYR B 1 86 ? 37.674 -30.409 20.866 1.00 17.13 65 TYR B CA 1
ATOM 3350 C C . TYR B 1 86 ? 36.331 -29.955 21.426 1.00 17.31 65 TYR B C 1
ATOM 3351 O O . TYR B 1 86 ? 35.617 -30.741 22.037 1.00 19.05 65 TYR B O 1
ATOM 3360 N N . PRO B 1 87 ? 35.958 -28.671 21.317 1.00 17.88 66 PRO B N 1
ATOM 3361 C CA . PRO B 1 87 ? 34.644 -28.235 21.806 1.00 19.45 66 PRO B CA 1
ATOM 3362 C C . PRO B 1 87 ? 33.458 -29.065 21.294 1.00 19.65 66 PRO B C 1
ATOM 3363 O O . PRO B 1 87 ? 33.481 -29.544 20.142 1.00 19.61 66 PRO B O 1
ATOM 3367 N N . ARG B 1 88 ? 32.459 -29.240 22.174 1.00 20.26 67 ARG B N 1
ATOM 3368 C CA . ARG B 1 88 ? 31.173 -29.941 21.912 1.00 19.99 67 ARG B CA 1
ATOM 3369 C C . ARG B 1 88 ? 31.449 -31.371 21.446 1.00 21.22 67 ARG B C 1
ATOM 3370 O O . ARG B 1 88 ? 30.759 -31.870 20.534 1.00 22.53 67 ARG B O 1
ATOM 3378 N N . SER B 1 89 ? 32.394 -32.015 22.119 1.00 20.88 68 SER B N 1
ATOM 3379 C CA . SER B 1 89 ? 32.798 -33.429 21.920 1.00 21.82 68 SER B CA 1
ATOM 3380 C C . SER B 1 89 ? 32.520 -34.210 23.213 1.00 22.43 68 SER B C 1
ATOM 3381 O O . SER B 1 89 ? 33.184 -35.190 23.453 1.00 26.34 68 SER B O 1
ATOM 3384 N N . GLY B 1 90 ? 31.468 -33.827 23.935 1.00 21.77 69 GLY B N 1
ATOM 3385 C CA . GLY B 1 90 ? 30.905 -34.581 25.073 1.00 22.16 69 GLY B CA 1
ATOM 3386 C C . GLY B 1 90 ? 31.559 -34.212 26.371 1.00 20.73 69 GLY B C 1
ATOM 3387 O O . GLY B 1 90 ? 31.543 -35.003 27.309 1.00 19.14 69 GLY B O 1
ATOM 3388 N N . THR B 1 91 ? 32.074 -32.999 26.418 1.00 23.26 70 THR B N 1
ATOM 3389 C CA . THR B 1 91 ? 32.903 -32.475 27.523 1.00 24.01 70 THR B CA 1
ATOM 3390 C C . THR B 1 91 ? 32.066 -32.422 28.821 1.00 22.34 70 THR B C 1
ATOM 3391 O O . THR B 1 91 ? 32.523 -32.964 29.839 1.00 24.74 70 THR B O 1
ATOM 3395 N N . THR B 1 92 ? 30.900 -31.776 28.810 1.00 22.33 71 THR B N 1
ATOM 3396 C CA . THR B 1 92 ? 30.091 -31.501 30.040 1.00 23.03 71 THR B CA 1
ATOM 3397 C C . THR B 1 92 ? 29.612 -32.827 30.664 1.00 23.11 71 THR B C 1
ATOM 3398 O O . THR B 1 92 ? 29.758 -33.028 31.914 1.00 21.06 71 THR B O 1
ATOM 3402 N N . TRP B 1 93 ? 29.084 -33.709 29.815 1.00 20.82 72 TRP B N 1
ATOM 3403 C CA . TRP B 1 93 ? 28.586 -35.036 30.225 1.00 21.03 72 TRP B CA 1
ATOM 3404 C C . TRP B 1 93 ? 29.737 -35.837 30.830 1.00 19.94 72 TRP B C 1
ATOM 3405 O O . TRP B 1 93 ? 29.540 -36.424 31.946 1.00 19.91 72 TRP B O 1
ATOM 3416 N N . SER B 1 94 ? 30.904 -35.840 30.172 1.00 18.17 73 SER B N 1
ATOM 3417 C CA . SER B 1 94 ? 32.116 -36.560 30.652 1.00 17.42 73 SER B CA 1
ATOM 3418 C C . SER B 1 94 ? 32.579 -35.998 32.002 1.00 17.94 73 SER B C 1
ATOM 3419 O O . SER B 1 94 ? 33.029 -36.788 32.850 1.00 17.45 73 SER B O 1
ATOM 3422 N N . GLN B 1 95 ? 32.527 -34.676 32.171 1.00 18.81 74 GLN B N 1
ATOM 3423 C CA . GLN B 1 95 ? 33.025 -33.995 33.393 1.00 19.25 74 GLN B CA 1
ATOM 3424 C C . GLN B 1 95 ? 32.135 -34.438 34.540 1.00 19.95 74 GLN B C 1
ATOM 3425 O O . GLN B 1 95 ? 32.656 -34.693 35.627 1.00 19.05 74 GLN B O 1
ATOM 3431 N N . GLU B 1 96 ? 30.828 -34.470 34.291 1.00 20.62 75 GLU B N 1
ATOM 3432 C CA . GLU B 1 96 ? 29.833 -34.870 35.310 1.00 22.21 75 GLU B CA 1
ATOM 3433 C C . GLU B 1 96 ? 30.145 -36.322 35.684 1.00 20.95 75 GLU B C 1
ATOM 3434 O O . GLU B 1 96 ? 30.285 -36.602 36.857 1.00 19.99 75 GLU B O 1
ATOM 3440 N N . MET B 1 97 ? 30.279 -37.210 34.700 1.00 18.94 76 MET B N 1
ATOM 3441 C CA . MET B 1 97 ? 30.588 -38.634 34.960 1.00 19.90 76 MET B CA 1
ATOM 3442 C C . MET B 1 97 ? 31.881 -38.737 35.779 1.00 20.72 76 MET B C 1
ATOM 3443 O O . MET B 1 97 ? 31.861 -39.415 36.831 1.00 21.15 76 MET B O 1
ATOM 3448 N N . VAL B 1 98 ? 32.951 -38.070 35.338 1.00 19.87 77 VAL B N 1
ATOM 3449 C CA . VAL B 1 98 ? 34.308 -38.215 35.941 1.00 20.88 77 VAL B CA 1
ATOM 3450 C C . VAL B 1 98 ? 34.314 -37.653 37.372 1.00 20.05 77 VAL B C 1
ATOM 3451 O O . VAL B 1 98 ? 34.867 -38.342 38.279 1.00 20.85 77 VAL B O 1
ATOM 3455 N N . TRP B 1 99 ? 33.701 -36.488 37.593 1.00 20.34 78 TRP B N 1
ATOM 3456 C CA . TRP B 1 99 ? 33.699 -35.838 38.923 1.00 21.62 78 TRP B CA 1
ATOM 3457 C C . TRP B 1 99 ? 33.065 -36.818 39.924 1.00 24.36 78 TRP B C 1
ATOM 3458 O O . TRP B 1 99 ? 33.684 -37.112 40.977 1.00 23.07 78 TRP B O 1
ATOM 3469 N N . LEU B 1 100 ? 31.908 -37.366 39.570 1.00 23.19 79 LEU B N 1
ATOM 3470 C CA . LEU B 1 100 ? 31.178 -38.321 40.424 1.00 23.57 79 LEU B CA 1
ATOM 3471 C C . LEU B 1 100 ? 32.027 -39.583 40.680 1.00 23.18 79 LEU B C 1
ATOM 3472 O O . LEU B 1 100 ? 32.133 -39.971 41.836 1.00 22.18 79 LEU B O 1
ATOM 3477 N N . LEU B 1 101 ? 32.661 -40.186 39.673 1.00 22.01 80 LEU B N 1
ATOM 3478 C CA . LEU B 1 101 ? 33.481 -41.410 39.883 1.00 22.55 80 LEU B CA 1
ATOM 3479 C C . LEU B 1 101 ? 34.641 -41.102 40.833 1.00 24.19 80 LEU B C 1
ATOM 3480 O O . LEU B 1 101 ? 35.085 -42.020 41.532 1.00 22.83 80 LEU B O 1
ATOM 3485 N N . CYS B 1 102 ? 35.134 -39.865 40.865 1.00 24.89 81 CYS B N 1
ATOM 3486 C CA . CYS B 1 102 ? 36.340 -39.527 41.656 1.00 26.64 81 CYS B CA 1
ATOM 3487 C C . CYS B 1 102 ? 35.943 -38.967 43.022 1.00 26.99 81 CYS B C 1
ATOM 3488 O O . CYS B 1 102 ? 36.844 -38.622 43.767 1.00 26.24 81 CYS B O 1
ATOM 3491 N N . ASN B 1 103 ? 34.648 -38.899 43.335 1.00 27.58 82 ASN B N 1
ATOM 3492 C CA . ASN B 1 103 ? 34.140 -38.233 44.569 1.00 27.95 82 ASN B CA 1
ATOM 3493 C C . ASN B 1 103 ? 33.044 -39.103 45.201 1.00 28.36 82 ASN B C 1
ATOM 3494 O O . ASN B 1 103 ? 32.045 -38.552 45.672 1.00 30.02 82 ASN B O 1
ATOM 3499 N N . GLU B 1 104 ? 33.231 -40.421 45.167 1.00 31.16 83 GLU B N 1
ATOM 3500 C CA . GLU B 1 104 ? 32.351 -41.453 45.774 1.00 33.46 83 GLU B CA 1
ATOM 3501 C C . GLU B 1 104 ? 30.879 -41.197 45.434 1.00 35.70 83 GLU B C 1
ATOM 3502 O O . GLU B 1 104 ? 30.027 -41.377 46.306 1.00 36.77 83 GLU B O 1
ATOM 3508 N N . LEU B 1 105 ? 30.591 -40.866 44.172 1.00 31.17 84 LEU B N 1
ATOM 3509 C CA . LEU B 1 105 ? 29.217 -40.771 43.626 1.00 29.99 84 LEU B CA 1
ATOM 3510 C C . LEU B 1 105 ? 28.419 -39.797 44.500 1.00 32.01 84 LEU B C 1
ATOM 3511 O O . LEU B 1 105 ? 27.235 -40.064 44.752 1.00 31.22 84 LEU B O 1
ATOM 3516 N N . ASP B 1 106 ? 29.044 -38.694 44.918 1.00 30.03 85 ASP B N 1
ATOM 3517 C CA . ASP B 1 106 ? 28.407 -37.701 45.819 1.00 30.34 85 ASP B CA 1
ATOM 3518 C C . ASP B 1 106 ? 27.475 -36.805 44.996 1.00 28.66 85 ASP B C 1
ATOM 3519 O O . ASP B 1 106 ? 27.857 -35.663 44.699 1.00 29.55 85 ASP B O 1
ATOM 3524 N N . PHE B 1 107 ? 26.290 -37.326 44.655 1.00 29.56 86 PHE B N 1
ATOM 3525 C CA . PHE B 1 107 ? 25.243 -36.644 43.851 1.00 30.82 86 PHE B CA 1
ATOM 3526 C C . PHE B 1 107 ? 24.836 -35.336 44.527 1.00 31.82 86 PHE B C 1
ATOM 3527 O O . PHE B 1 107 ? 24.618 -34.338 43.820 1.00 32.80 86 PHE B O 1
ATOM 3535 N N . GLU B 1 108 ? 24.784 -35.321 45.857 1.00 36.92 87 GLU B N 1
ATOM 3536 C CA . GLU B 1 108 ? 24.309 -34.148 46.635 1.00 35.95 87 GLU B CA 1
ATOM 3537 C C . GLU B 1 108 ? 25.294 -32.993 46.437 1.00 31.92 87 GLU B C 1
ATOM 3538 O O . GLU B 1 108 ? 24.846 -31.888 46.131 1.00 31.39 87 GLU B O 1
ATOM 3544 N N . THR B 1 109 ? 26.595 -33.236 46.571 1.00 29.88 88 THR B N 1
ATOM 3545 C CA . THR B 1 109 ? 27.616 -32.182 46.332 1.00 27.79 88 THR B CA 1
ATOM 3546 C C . THR B 1 109 ? 27.612 -31.795 44.850 1.00 27.63 88 THR B C 1
ATOM 3547 O O . THR B 1 109 ? 27.694 -30.590 44.570 1.00 26.92 88 THR B O 1
ATOM 3551 N N . ALA B 1 110 ? 27.537 -32.756 43.923 1.00 29.07 89 ALA B N 1
ATOM 3552 C CA . ALA B 1 110 ? 27.530 -32.458 42.464 1.00 29.06 89 ALA B CA 1
ATOM 3553 C C . ALA B 1 110 ? 26.363 -31.499 42.149 1.00 29.87 89 ALA B C 1
ATOM 3554 O O . ALA B 1 110 ? 26.546 -30.561 41.377 1.00 29.94 89 ALA B O 1
ATOM 3556 N N . LYS B 1 111 ? 25.208 -31.682 42.784 1.00 33.46 90 LYS B N 1
ATOM 3557 C CA . LYS B 1 111 ? 23.985 -30.867 42.538 1.00 34.65 90 LYS B CA 1
ATOM 3558 C C . LYS B 1 111 ? 24.170 -29.450 43.108 1.00 34.21 90 LYS B C 1
ATOM 3559 O O . LYS B 1 111 ? 23.711 -28.492 42.473 1.00 30.10 90 LYS B O 1
ATOM 3565 N N . SER B 1 112 ? 24.795 -29.307 44.282 1.00 32.88 91 SER B N 1
ATOM 3566 C CA . SER B 1 112 ? 24.811 -28.030 45.049 1.00 34.95 91 SER B CA 1
ATOM 3567 C C . SER B 1 112 ? 25.944 -27.114 44.577 1.00 32.60 91 SER B C 1
ATOM 3568 O O . SER B 1 112 ? 25.804 -25.905 44.738 1.00 36.59 91 SER B O 1
ATOM 3571 N N . ILE B 1 113 ? 27.024 -27.652 44.014 1.00 30.24 92 ILE B N 1
ATOM 3572 C CA . ILE B 1 113 ? 28.162 -26.828 43.514 1.00 28.84 92 ILE B CA 1
ATOM 3573 C C . ILE B 1 113 ? 28.140 -26.890 41.993 1.00 28.70 92 ILE B C 1
ATOM 3574 O O . ILE B 1 113 ? 28.144 -27.969 41.413 1.00 29.47 92 ILE B O 1
ATOM 3579 N N . PRO B 1 114 ? 28.135 -25.746 41.287 1.00 26.50 93 PRO B N 1
ATOM 3580 C CA . PRO B 1 114 ? 28.204 -25.759 39.831 1.00 26.96 93 PRO B CA 1
ATOM 3581 C C . PRO B 1 114 ? 29.446 -26.497 39.317 1.00 27.47 93 PRO B C 1
ATOM 3582 O O . PRO B 1 114 ? 30.535 -26.368 39.890 1.00 24.83 93 PRO B O 1
ATOM 3586 N N . LEU B 1 115 ? 29.253 -27.217 38.219 1.00 28.44 94 LEU B N 1
ATOM 3587 C CA . LEU B 1 115 ? 30.320 -27.948 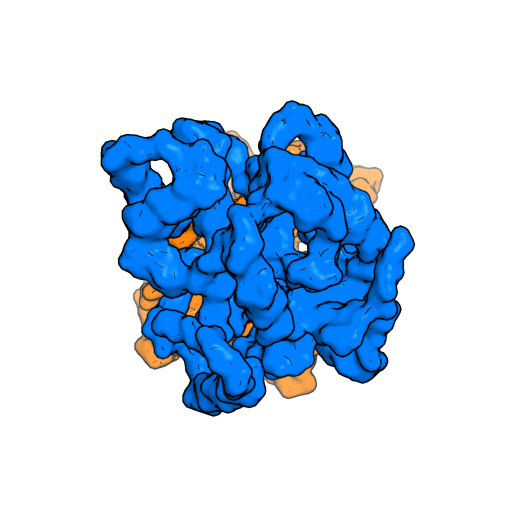37.490 1.00 26.73 94 LEU B CA 1
ATOM 3588 C C . LEU B 1 115 ? 31.500 -27.030 37.174 1.00 24.73 94 LEU B C 1
ATOM 3589 O O . LEU B 1 115 ? 32.661 -27.513 37.231 1.00 23.96 94 LEU B O 1
ATOM 3594 N N . THR B 1 116 ? 31.244 -25.773 36.828 1.00 28.07 95 THR B N 1
ATOM 3595 C CA . THR B 1 116 ? 32.309 -24.806 36.448 1.00 29.02 95 THR B CA 1
ATOM 3596 C C . THR B 1 116 ? 33.204 -24.523 37.664 1.00 27.75 95 THR B C 1
ATOM 3597 O O . THR B 1 116 ? 34.365 -24.137 37.451 1.00 31.09 95 THR B O 1
ATOM 3601 N N . GLN B 1 117 ? 32.700 -24.692 38.893 1.00 27.54 96 GLN B N 1
ATOM 3602 C CA . GLN B 1 117 ? 33.519 -24.546 40.128 1.00 27.76 96 GLN B CA 1
ATOM 3603 C C . GLN B 1 117 ? 34.152 -25.898 40.458 1.00 24.09 96 GLN B C 1
ATOM 3604 O O . GLN B 1 117 ? 35.303 -25.928 40.891 1.00 23.91 96 GLN B O 1
ATOM 3610 N N . ARG B 1 118 ? 33.433 -27.003 40.278 1.00 24.42 97 ARG B N 1
ATOM 3611 C CA . ARG B 1 118 ? 33.981 -28.351 40.623 1.00 23.20 97 ARG B CA 1
ATOM 3612 C C . ARG B 1 118 ? 35.045 -28.758 39.616 1.00 20.73 97 ARG B C 1
ATOM 3613 O O . ARG B 1 118 ? 35.899 -29.579 39.968 1.00 21.10 97 ARG B O 1
ATOM 3621 N N . PHE B 1 119 ? 34.945 -28.244 38.390 1.00 21.57 98 PHE B N 1
ATOM 3622 C CA . PHE B 1 119 ? 35.707 -28.748 37.215 1.00 21.36 98 PHE B CA 1
ATOM 3623 C C . PHE B 1 119 ? 36.133 -27.570 36.346 1.00 20.75 98 PHE B C 1
ATOM 3624 O O . PHE B 1 119 ? 35.672 -27.438 35.218 1.00 19.41 98 PHE B O 1
ATOM 3632 N N . PRO B 1 120 ? 37.008 -26.665 36.847 1.00 20.26 99 PRO B N 1
ATOM 3633 C CA . PRO B 1 120 ? 37.249 -25.400 36.161 1.00 20.76 99 PRO B CA 1
ATOM 3634 C C . PRO B 1 120 ? 37.861 -25.537 34.754 1.00 20.55 99 PRO B C 1
ATOM 3635 O O . PRO B 1 120 ? 38.573 -26.470 34.467 1.00 19.81 99 PRO B O 1
ATOM 3639 N N . PHE B 1 121 ? 37.543 -24.565 33.911 1.00 20.02 100 PHE B N 1
ATOM 3640 C CA . PHE B 1 121 ? 37.918 -24.480 32.485 1.00 19.01 100 PHE B CA 1
ATOM 3641 C C . PHE B 1 121 ? 39.179 -23.625 32.393 1.00 18.53 100 PHE B C 1
ATOM 3642 O O . PHE B 1 121 ? 39.103 -22.407 32.505 1.00 17.48 100 PHE B O 1
ATOM 3650 N N . LEU B 1 122 ? 40.322 -24.267 32.181 1.00 18.36 101 LEU B N 1
ATOM 3651 C CA . LEU B 1 122 ? 41.650 -23.614 32.286 1.00 17.65 101 LEU B CA 1
ATOM 3652 C C . LEU B 1 122 ? 41.713 -22.311 31.475 1.00 19.03 101 LEU B C 1
ATOM 3653 O O . LEU B 1 122 ? 42.193 -21.300 32.039 1.00 17.92 101 LEU B O 1
ATOM 3658 N N . GLU B 1 123 ? 41.283 -22.315 30.207 1.00 18.12 102 GLU B N 1
ATOM 3659 C CA . GLU B 1 123 ? 41.580 -21.196 29.278 1.00 18.30 102 GLU B CA 1
ATOM 3660 C C . GLU B 1 123 ? 40.309 -20.402 28.923 1.00 18.90 102 GLU B C 1
ATOM 3661 O O . GLU B 1 123 ? 40.359 -19.635 27.952 1.00 19.53 102 GLU B O 1
ATOM 3667 N N . PHE B 1 124 ? 39.236 -20.458 29.713 1.00 19.63 103 PHE B N 1
ATOM 3668 C CA . PHE B 1 124 ? 38.002 -19.689 29.387 1.00 19.27 103 PHE B CA 1
ATOM 3669 C C . PHE B 1 124 ? 38.311 -18.185 29.273 1.00 18.85 103 PHE B C 1
ATOM 3670 O O . PHE B 1 124 ? 37.750 -17.521 28.405 1.00 19.61 103 PHE B O 1
ATOM 3678 N N . HIS B 1 125 ? 39.168 -17.671 30.156 1.00 19.70 104 HIS B N 1
ATOM 3679 C CA . HIS B 1 125 ? 39.541 -16.231 30.263 1.00 18.94 104 HIS B CA 1
ATOM 3680 C C . HIS B 1 125 ? 40.067 -15.687 28.933 1.00 18.27 104 HIS B C 1
ATOM 3681 O O . HIS B 1 125 ? 39.943 -14.507 28.747 1.00 17.96 104 HIS B O 1
ATOM 3688 N N . LEU B 1 126 ? 40.579 -16.519 28.024 1.00 19.83 105 LEU B N 1
ATOM 3689 C CA . LEU B 1 126 ? 41.024 -16.074 26.676 1.00 19.62 105 LEU B CA 1
ATOM 3690 C C . LEU B 1 126 ? 39.873 -15.400 25.928 1.00 18.86 105 LEU B C 1
ATOM 3691 O O . LEU B 1 126 ? 40.144 -14.621 25.038 1.00 20.27 105 LEU B O 1
ATOM 3696 N N . PHE B 1 127 ? 38.633 -15.757 26.230 1.00 19.92 106 PHE B N 1
ATOM 3697 C CA . PHE B 1 127 ? 37.466 -15.465 25.360 1.00 19.41 106 PHE B CA 1
ATOM 3698 C C . PHE B 1 127 ? 36.626 -14.350 25.982 1.00 19.01 106 PHE B C 1
ATOM 3699 O O . PHE B 1 127 ? 35.501 -14.088 25.522 1.00 18.14 106 PHE B O 1
ATOM 3707 N N . VAL B 1 128 ? 37.177 -13.680 26.998 1.00 18.72 107 VAL B N 1
ATOM 3708 C CA . VAL B 1 128 ? 36.549 -12.462 27.577 1.00 19.25 107 VAL B CA 1
ATOM 3709 C C . VAL B 1 128 ? 37.417 -11.254 27.200 1.00 18.24 107 VAL B C 1
ATOM 3710 O O . VAL B 1 128 ? 38.348 -10.854 27.951 1.00 18.78 107 VAL B O 1
ATOM 3714 N N . HIS B 1 129 ? 37.067 -10.642 26.085 1.00 18.82 108 HIS B N 1
ATOM 3715 C CA . HIS B 1 129 ? 37.724 -9.436 25.540 1.00 20.15 108 HIS B CA 1
ATOM 3716 C C . HIS B 1 129 ? 37.326 -8.233 26.404 1.00 20.28 108 HIS B C 1
ATOM 3717 O O . HIS B 1 129 ? 36.165 -8.179 26.821 1.00 17.52 108 HIS B O 1
ATOM 3724 N N . ASP B 1 130 ? 38.268 -7.321 26.674 1.00 22.54 109 ASP B N 1
ATOM 3725 C CA . ASP B 1 130 ? 38.042 -6.171 27.591 1.00 22.37 109 ASP B CA 1
ATOM 3726 C C . ASP B 1 130 ? 36.820 -5.372 27.116 1.00 20.70 109 ASP B C 1
ATOM 3727 O O . ASP B 1 130 ? 36.032 -4.942 27.966 1.00 19.57 109 ASP B O 1
ATOM 3732 N N . GLU B 1 131 ? 36.678 -5.127 25.822 1.00 21.66 110 GLU B N 1
ATOM 3733 C CA . GLU B 1 131 ? 35.592 -4.257 25.292 1.00 23.95 110 GLU B CA 1
ATOM 3734 C C . GLU B 1 131 ? 34.237 -4.984 25.415 1.00 23.65 110 GLU B C 1
ATOM 3735 O O . GLU B 1 131 ? 33.204 -4.301 25.573 1.00 23.64 110 GLU B O 1
ATOM 3741 N N . VAL B 1 132 ? 34.215 -6.324 25.297 1.00 21.36 111 VAL B N 1
ATOM 3742 C CA . VAL B 1 132 ? 32.960 -7.114 25.449 1.00 19.39 111 VAL B CA 1
ATOM 3743 C C . VAL B 1 132 ? 32.646 -7.174 26.943 1.00 21.09 111 VAL B C 1
ATOM 3744 O O . VAL B 1 132 ? 31.463 -6.959 27.326 1.00 20.88 111 VAL B O 1
ATOM 3748 N N . LYS B 1 133 ? 33.669 -7.367 27.776 1.00 19.48 112 LYS B N 1
ATOM 3749 C CA . LYS B 1 133 ? 33.465 -7.408 29.246 1.00 19.48 112 LYS B CA 1
ATOM 3750 C C . LYS B 1 133 ? 32.749 -6.123 29.693 1.00 20.45 112 LYS B C 1
ATOM 3751 O O . LYS B 1 133 ? 31.867 -6.197 30.613 1.00 19.66 112 LYS B O 1
ATOM 3757 N N . ALA B 1 134 ? 33.129 -4.982 29.115 1.00 20.06 113 ALA B N 1
ATOM 3758 C CA . ALA B 1 134 ? 32.567 -3.646 29.451 1.00 20.16 113 ALA B CA 1
ATOM 3759 C C . ALA B 1 134 ? 31.042 -3.629 29.188 1.00 18.99 113 ALA B C 1
ATOM 3760 O O . ALA B 1 134 ? 30.275 -3.072 30.005 1.00 19.03 113 ALA B O 1
ATOM 3762 N N . GLU B 1 135 ? 30.609 -4.227 28.080 1.00 18.71 114 GLU B N 1
ATOM 3763 C CA . GLU B 1 135 ? 29.174 -4.404 27.742 1.00 19.57 114 GLU B CA 1
ATOM 3764 C C . GLU B 1 135 ? 28.483 -5.271 28.809 1.00 20.57 114 GLU B C 1
ATOM 3765 O O . GLU B 1 135 ? 27.428 -4.854 29.321 1.00 18.98 114 GLU B O 1
ATOM 3771 N N . PHE B 1 136 ? 29.069 -6.412 29.182 1.00 19.93 115 PHE B N 1
ATOM 3772 C CA . PHE B 1 136 ? 28.496 -7.304 30.220 1.00 19.33 115 PHE B CA 1
ATOM 3773 C C . PHE B 1 136 ? 28.329 -6.516 31.522 1.00 20.02 115 PHE B C 1
ATOM 3774 O O . PHE B 1 136 ? 27.317 -6.674 32.207 1.00 19.44 115 PHE B O 1
ATOM 3782 N N . LEU B 1 137 ? 29.325 -5.705 31.874 1.00 20.36 116 LEU B N 1
ATOM 3783 C CA . LEU B 1 137 ? 29.333 -4.943 33.145 1.00 20.17 116 LEU B CA 1
ATOM 3784 C C . LEU B 1 137 ? 28.215 -3.891 33.060 1.00 20.53 116 LEU B C 1
ATOM 3785 O O . LEU B 1 137 ? 27.426 -3.764 34.026 1.00 20.25 116 LEU B O 1
ATOM 3790 N N . LYS B 1 138 ? 28.110 -3.188 31.936 1.00 20.20 117 LYS B N 1
ATOM 3791 C CA . LYS B 1 138 ? 27.043 -2.169 31.751 1.00 22.02 117 LYS B CA 1
ATOM 3792 C C . LYS B 1 138 ? 25.683 -2.847 32.001 1.00 23.47 117 LYS B C 1
ATOM 3793 O O . LYS B 1 138 ? 24.838 -2.258 32.725 1.00 22.11 117 LYS B O 1
ATOM 3799 N N . GLU B 1 139 ? 25.473 -4.036 31.427 1.00 20.25 118 GLU B N 1
ATOM 3800 C CA . GLU B 1 139 ? 24.158 -4.728 31.464 1.00 22.30 118 GLU B CA 1
ATOM 3801 C C . GLU B 1 139 ? 23.882 -5.242 32.879 1.00 22.63 118 GLU B C 1
ATOM 3802 O O . GLU B 1 139 ? 22.743 -5.646 33.146 1.00 25.11 118 GLU B O 1
ATOM 3808 N N . ASN B 1 140 ? 24.896 -5.290 33.735 1.00 21.35 119 ASN B N 1
ATOM 3809 C CA . ASN B 1 140 ? 24.734 -5.829 35.104 1.00 21.30 119 ASN B CA 1
ATOM 3810 C C . ASN B 1 140 ? 25.188 -4.768 36.110 1.00 21.97 119 ASN B C 1
ATOM 3811 O O . ASN B 1 140 ? 25.544 -5.160 37.216 1.00 23.18 119 ASN B O 1
ATOM 3816 N N . GLU B 1 141 ? 25.209 -3.482 35.739 1.00 21.06 120 GLU B N 1
ATOM 3817 C CA . GLU B 1 141 ? 25.864 -2.409 36.548 1.00 25.17 120 GLU B CA 1
ATOM 3818 C C . GLU B 1 141 ? 25.167 -2.223 37.906 1.00 25.22 120 GLU B C 1
ATOM 3819 O O . GLU B 1 141 ? 25.793 -1.648 38.779 1.00 26.56 120 GLU B O 1
ATOM 3825 N N . HIS B 1 142 ? 23.940 -2.697 38.098 1.00 28.48 121 HIS B N 1
ATOM 3826 C CA . HIS B 1 142 ? 23.197 -2.498 39.380 1.00 29.35 121 HIS B CA 1
ATOM 3827 C C . HIS B 1 142 ? 23.398 -3.640 40.372 1.00 33.05 121 HIS B C 1
ATOM 3828 O O . HIS B 1 142 ? 22.879 -3.505 41.480 1.00 33.48 121 HIS B O 1
ATOM 3835 N N . ASP B 1 143 ? 24.169 -4.674 40.028 1.00 31.03 122 ASP B N 1
ATOM 3836 C CA . ASP B 1 143 ? 24.377 -5.853 40.910 1.00 32.64 122 ASP B CA 1
ATOM 3837 C C . ASP B 1 143 ? 25.881 -6.090 41.077 1.00 32.67 122 ASP B C 1
ATOM 3838 O O . ASP B 1 143 ? 26.502 -6.689 40.156 1.00 28.78 122 ASP B O 1
ATOM 3843 N N . VAL B 1 144 ? 26.437 -5.651 42.207 1.00 30.92 123 VAL B N 1
ATOM 3844 C CA . VAL B 1 144 ? 27.897 -5.753 42.498 1.00 33.90 123 VAL B CA 1
ATOM 3845 C C . VAL B 1 144 ? 28.350 -7.217 42.413 1.00 29.17 123 VAL B C 1
ATOM 3846 O O . VAL B 1 144 ? 29.481 -7.434 41.960 1.00 27.43 123 VAL B O 1
ATOM 3850 N N . GLU B 1 145 ? 27.530 -8.178 42.828 1.00 30.60 124 GLU B N 1
ATOM 3851 C CA . GLU B 1 145 ? 27.957 -9.607 42.866 1.00 33.34 124 GLU B CA 1
ATOM 3852 C C . GLU B 1 145 ? 28.098 -10.092 41.416 1.00 27.97 124 GLU B C 1
ATOM 3853 O O . GLU B 1 145 ? 29.095 -10.740 41.099 1.00 27.36 124 GLU B O 1
ATOM 3859 N N . SER B 1 146 ? 27.150 -9.750 40.545 1.00 26.14 125 SER B N 1
ATOM 3860 C CA . SER B 1 146 ? 27.215 -10.056 39.096 1.00 25.01 125 SER B CA 1
ATOM 3861 C C . SER B 1 146 ? 28.504 -9.483 38.518 1.00 25.46 125 SER B C 1
ATOM 3862 O O . SER B 1 146 ? 29.148 -10.175 37.715 1.00 24.02 125 SER B O 1
ATOM 3865 N N . MET B 1 147 ? 28.850 -8.253 38.895 1.00 27.06 126 MET B N 1
ATOM 3866 C CA . MET B 1 147 ? 30.019 -7.533 38.331 1.00 27.59 126 MET B CA 1
ATOM 3867 C C . MET B 1 147 ? 31.319 -8.229 38.771 1.00 26.17 126 MET B C 1
ATOM 3868 O O . MET B 1 147 ? 32.207 -8.398 37.909 1.00 20.49 126 MET B O 1
ATOM 3873 N N . LYS B 1 148 ? 31.424 -8.653 40.036 1.00 26.36 127 LYS B N 1
ATOM 3874 C CA . LYS B 1 148 ? 32.598 -9.428 40.530 1.00 29.70 127 LYS B CA 1
ATOM 3875 C C . LYS B 1 148 ? 32.709 -10.745 39.753 1.00 28.59 127 LYS B C 1
ATOM 3876 O O . LYS B 1 148 ? 33.813 -11.086 39.340 1.00 29.57 127 LYS B O 1
ATOM 3882 N N . PHE B 1 149 ? 31.594 -11.457 39.592 1.00 24.92 128 PHE B N 1
ATOM 3883 C CA . PHE B 1 149 ? 31.513 -12.722 38.825 1.00 25.95 128 PHE B CA 1
ATOM 3884 C C . PHE B 1 149 ? 32.100 -12.503 37.420 1.00 25.26 128 PHE B C 1
ATOM 3885 O O . PHE B 1 149 ? 32.972 -13.279 36.974 1.00 25.28 128 PHE B O 1
ATOM 3893 N N . ILE B 1 150 ? 31.644 -11.464 36.728 1.00 24.53 129 ILE B N 1
ATOM 3894 C CA . ILE B 1 150 ? 32.078 -11.163 35.335 1.00 23.29 129 ILE B CA 1
ATOM 3895 C C . ILE B 1 150 ? 33.581 -10.907 35.340 1.00 24.47 129 ILE B C 1
ATOM 3896 O O . ILE B 1 150 ? 34.256 -11.474 34.460 1.00 22.85 129 ILE B O 1
ATOM 3901 N N . GLU B 1 151 ? 34.088 -10.089 36.283 1.00 26.56 130 GLU B N 1
ATOM 3902 C CA . GLU B 1 151 ? 35.538 -9.758 36.388 1.00 29.01 130 GLU B CA 1
ATOM 3903 C C . GLU B 1 151 ? 36.348 -11.051 36.541 1.00 28.90 130 GLU B C 1
ATOM 3904 O O . GLU B 1 151 ? 37.391 -11.177 35.856 1.00 26.18 130 GLU B O 1
ATOM 3910 N N . GLN B 1 152 ? 35.879 -11.962 37.401 1.00 31.59 131 GLN B N 1
ATOM 3911 C CA . GLN B 1 152 ? 36.524 -13.272 37.709 1.00 34.77 131 GLN B CA 1
ATOM 3912 C C . GLN B 1 152 ? 36.596 -14.130 36.434 1.00 32.27 131 GLN B C 1
ATOM 3913 O O . GLN B 1 152 ? 37.609 -14.836 36.240 1.00 29.81 131 GLN B O 1
ATOM 3919 N N . LEU B 1 153 ? 35.569 -14.081 35.581 1.00 28.89 132 LEU B N 1
ATOM 3920 C CA . LEU B 1 153 ? 35.584 -14.810 34.284 1.00 28.88 132 LEU B CA 1
ATOM 3921 C C . LEU B 1 153 ? 36.842 -14.443 33.503 1.00 28.65 132 LEU B C 1
ATOM 3922 O O . LEU B 1 153 ? 37.392 -15.345 32.861 1.00 27.68 132 LEU B O 1
ATOM 3927 N N . SER B 1 154 ? 37.281 -13.187 33.562 1.00 25.47 133 SER B N 1
ATOM 3928 C CA . SER B 1 154 ? 38.428 -12.684 32.765 1.00 26.72 133 SER B CA 1
ATOM 3929 C C . SER B 1 154 ? 39.762 -13.035 33.434 1.00 24.25 133 SER B C 1
ATOM 3930 O O . SER B 1 154 ? 40.784 -12.810 32.809 1.00 25.70 133 SER B O 1
ATOM 3933 N N . GLN B 1 155 ? 39.760 -13.571 34.651 1.00 25.08 134 GLN B N 1
ATOM 3934 C CA . GLN B 1 155 ? 40.997 -13.992 35.369 1.00 25.76 134 GLN B CA 1
ATOM 3935 C C . GLN B 1 155 ? 41.282 -15.472 35.108 1.00 23.11 134 GLN B C 1
ATOM 3936 O O . GLN B 1 155 ? 40.382 -16.299 35.097 1.00 20.91 134 GLN B O 1
ATOM 3942 N N . PRO B 1 156 ? 42.555 -15.871 34.958 1.00 23.96 135 PRO B N 1
ATOM 3943 C CA . PRO B 1 156 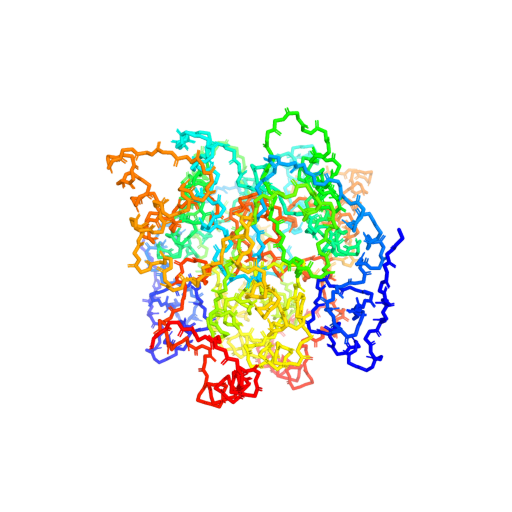? 42.906 -17.285 34.805 1.00 23.05 135 PRO B CA 1
ATOM 3944 C C . PRO B 1 156 ? 42.401 -18.183 35.949 1.00 22.21 135 PRO B C 1
ATOM 3945 O O . PRO B 1 156 ? 42.639 -17.862 37.085 1.00 23.20 135 PRO B O 1
ATOM 3949 N N . ALA B 1 157 ? 41.675 -19.256 35.627 1.00 21.67 136 ALA B N 1
ATOM 3950 C CA . ALA B 1 157 ? 41.292 -20.336 36.567 1.00 22.38 136 ALA B CA 1
ATOM 3951 C C . ALA B 1 157 ? 42.547 -20.892 37.255 1.00 22.95 136 ALA B C 1
ATOM 3952 O O . ALA B 1 157 ? 42.430 -21.409 38.408 1.00 24.36 136 ALA B O 1
ATOM 3954 N N . GLY B 1 158 ? 43.699 -20.814 36.577 1.00 23.11 137 GLY B N 1
ATOM 3955 C CA . GLY B 1 158 ? 44.999 -21.301 37.099 1.00 24.73 137 GLY B CA 1
ATOM 3956 C C . GLY B 1 158 ? 45.315 -20.794 38.502 1.00 27.33 137 GLY B C 1
ATOM 3957 O O . GLY B 1 158 ? 45.893 -21.588 39.294 1.00 25.09 137 GLY B O 1
ATOM 3958 N N . PHE B 1 159 ? 44.978 -19.532 38.813 1.00 29.95 138 PHE B N 1
ATOM 3959 C CA . PHE B 1 159 ? 45.244 -18.913 40.140 1.00 35.14 138 PHE B CA 1
ATOM 3960 C C . PHE B 1 159 ? 44.542 -19.734 41.224 1.00 29.82 138 PHE B C 1
ATOM 3961 O O . PHE B 1 159 ? 45.212 -20.199 42.153 1.00 33.31 138 PHE B O 1
ATOM 3969 N N . MET B 1 160 ? 43.224 -19.920 41.120 1.00 29.67 139 MET B N 1
ATOM 3970 C CA . MET B 1 160 ? 42.453 -20.641 42.153 1.00 30.71 139 MET B CA 1
ATOM 3971 C C . MET B 1 160 ? 42.854 -22.127 42.124 1.00 28.48 139 MET B C 1
ATOM 3972 O O . MET B 1 160 ? 42.893 -22.766 43.205 1.00 26.45 139 MET B O 1
ATOM 3977 N N . LEU B 1 161 ? 43.163 -22.683 40.949 1.00 25.53 140 LEU B N 1
ATOM 3978 C CA . LEU B 1 161 ? 43.586 -24.115 40.845 1.00 24.3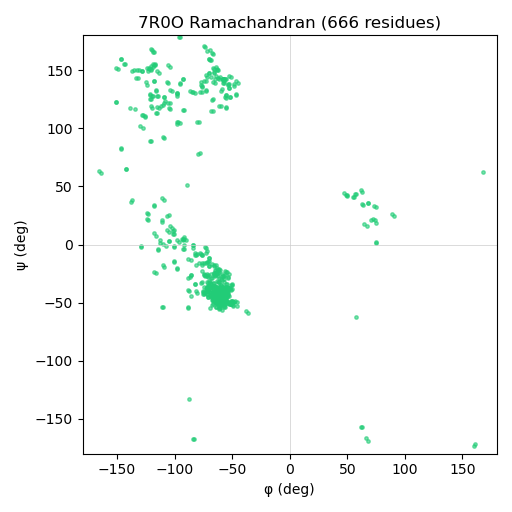4 140 LEU B CA 1
ATOM 3979 C C . LEU B 1 161 ? 44.885 -24.333 41.643 1.00 25.20 140 LEU B C 1
ATOM 3980 O O . LEU B 1 161 ? 44.948 -25.314 42.412 1.00 25.22 140 LEU B O 1
ATOM 3985 N N . ALA B 1 162 ? 45.868 -23.448 41.471 1.00 26.64 141 ALA B N 1
ATOM 3986 C CA . ALA B 1 162 ? 47.180 -23.499 42.156 1.00 27.92 141 ALA B CA 1
ATOM 3987 C C . ALA B 1 162 ? 46.969 -23.452 43.676 1.00 30.18 141 ALA B C 1
ATOM 3988 O O . ALA B 1 162 ? 47.712 -24.103 44.374 1.00 33.39 141 ALA B O 1
ATOM 3990 N N . GLU B 1 163 ? 45.925 -22.795 44.171 1.00 34.85 142 GLU B N 1
ATOM 3991 C CA . GLU B 1 163 ? 45.678 -22.657 45.631 1.00 39.09 142 GLU B CA 1
ATOM 3992 C C . GLU B 1 163 ? 45.015 -23.904 46.213 1.00 36.68 142 GLU B C 1
ATOM 3993 O O . GLU B 1 163 ? 45.062 -24.029 47.438 1.00 37.45 142 GLU B O 1
ATOM 3999 N N . MET B 1 164 ? 44.423 -24.785 45.400 1.00 32.62 143 MET B N 1
ATOM 4000 C CA . MET B 1 164 ? 43.684 -25.969 45.925 1.00 35.54 143 MET B CA 1
ATOM 4001 C C . MET B 1 164 ? 44.656 -26.900 46.650 1.00 35.05 143 MET B C 1
ATOM 4002 O O . MET B 1 164 ? 45.808 -27.030 46.218 1.00 36.23 143 MET B O 1
ATOM 4007 N N . LYS B 1 165 ? 44.180 -27.537 47.700 1.00 38.47 144 LYS B N 1
ATOM 4008 C CA . LYS B 1 165 ? 44.975 -28.505 48.491 1.00 42.39 144 LYS B CA 1
ATOM 4009 C C . LYS B 1 165 ? 44.308 -29.875 48.396 1.00 42.06 144 LYS B C 1
ATOM 4010 O O . LYS B 1 165 ? 44.737 -30.765 49.123 1.00 45.78 144 LYS B O 1
ATOM 4016 N N . THR B 1 166 ? 43.312 -30.035 47.519 1.00 38.66 145 THR B N 1
ATOM 4017 C CA . THR B 1 166 ? 42.628 -31.328 47.264 1.00 38.74 145 THR B CA 1
ATOM 4018 C C . THR B 1 166 ? 42.849 -31.694 45.803 1.00 33.89 145 THR B C 1
ATOM 4019 O O . THR B 1 166 ? 43.359 -30.874 45.051 1.00 29.79 145 THR B O 1
ATOM 4023 N N . PRO B 1 167 ? 42.582 -32.954 45.392 1.00 30.13 146 PRO B N 1
ATOM 4024 C CA . PRO B 1 167 ? 42.716 -33.350 43.985 1.00 27.95 146 PRO B CA 1
ATOM 4025 C C . PRO B 1 167 ? 41.845 -32.483 43.058 1.00 23.79 146 PRO B C 1
ATOM 4026 O O . PRO B 1 167 ? 40.764 -32.156 43.391 1.00 21.28 146 PRO B O 1
ATOM 4030 N N . ARG B 1 168 ? 42.392 -32.111 41.913 1.00 23.06 147 ARG B N 1
ATOM 4031 C CA . ARG B 1 168 ? 41.819 -31.096 40.995 1.00 22.77 147 ARG B CA 1
ATOM 4032 C C . ARG B 1 168 ? 41.222 -31.789 39.769 1.00 21.72 147 ARG B C 1
ATOM 4033 O O . ARG B 1 168 ? 41.667 -32.895 39.383 1.00 20.97 147 ARG B O 1
ATOM 4041 N N . PHE B 1 169 ? 40.253 -31.118 39.170 1.00 21.14 148 PHE B N 1
ATOM 4042 C CA . PHE B 1 169 ? 39.506 -31.574 37.979 1.00 20.23 148 PHE B CA 1
ATOM 4043 C C . PHE B 1 169 ? 39.587 -30.427 36.992 1.00 18.48 148 PHE B C 1
ATOM 4044 O O . PHE B 1 169 ? 39.066 -29.347 37.313 1.00 18.00 148 PHE B O 1
ATOM 4052 N N . ILE B 1 170 ? 40.311 -30.609 35.890 1.00 17.25 149 ILE B N 1
ATOM 4053 C CA . ILE B 1 170 ? 40.589 -29.483 34.958 1.00 18.34 149 ILE B CA 1
ATOM 4054 C C . ILE B 1 170 ? 40.040 -29.853 33.576 1.00 18.44 149 ILE B C 1
ATOM 4055 O O . ILE B 1 170 ? 40.353 -30.939 33.090 1.00 19.67 149 ILE B O 1
ATOM 4060 N N . LYS B 1 171 ? 39.195 -28.984 33.023 1.00 18.66 150 LYS B N 1
ATOM 4061 C CA . LYS B 1 171 ? 38.670 -29.054 31.639 1.00 19.20 150 LYS B CA 1
ATOM 4062 C C . LYS B 1 171 ? 39.550 -28.167 30.765 1.00 17.54 150 LYS B C 1
ATOM 4063 O O . LYS B 1 171 ? 39.833 -27.018 31.154 1.00 16.66 150 LYS B O 1
ATOM 4069 N N . THR B 1 172 ? 39.877 -28.626 29.564 1.00 18.20 151 THR B N 1
ATOM 4070 C CA . THR B 1 172 ? 40.571 -27.796 28.545 1.00 17.67 151 THR B CA 1
ATOM 4071 C C . THR B 1 172 ? 40.166 -28.287 27.161 1.00 15.88 151 THR B C 1
ATOM 4072 O O . THR B 1 172 ? 39.851 -29.479 27.016 1.00 14.33 151 THR B O 1
ATOM 4076 N N . HIS B 1 173 ? 40.185 -27.385 26.191 1.00 16.87 152 HIS B N 1
ATOM 4077 C CA . HIS B 1 173 ? 40.150 -27.739 24.746 1.00 16.92 152 HIS B CA 1
ATOM 4078 C C . HIS B 1 173 ? 41.536 -27.566 24.123 1.00 17.48 152 HIS B C 1
ATOM 4079 O O . HIS B 1 173 ? 41.657 -27.761 22.888 1.00 17.33 152 HIS B O 1
ATOM 4086 N N . LEU B 1 174 ? 42.561 -27.206 24.914 1.00 17.32 153 LEU B N 1
ATOM 4087 C CA . LEU B 1 174 ? 43.930 -27.094 24.354 1.00 19.06 153 LEU B CA 1
ATOM 4088 C C . LEU B 1 174 ? 44.315 -28.455 23.770 1.00 18.47 153 LEU B C 1
ATOM 4089 O O . LEU B 1 174 ? 44.135 -29.485 24.421 1.00 19.62 153 LEU B O 1
ATOM 4094 N N . PRO B 1 175 ? 44.881 -28.514 22.549 1.00 18.56 154 PRO B N 1
ATOM 4095 C CA . PRO B 1 175 ? 45.358 -29.777 21.994 1.00 18.87 154 PRO B CA 1
ATOM 4096 C C . PRO B 1 175 ? 46.562 -30.276 22.797 1.00 19.04 154 PRO B C 1
ATOM 4097 O O . PRO B 1 175 ? 47.140 -29.509 23.545 1.00 18.98 154 PRO B O 1
ATOM 4101 N N . ILE B 1 176 ? 46.906 -31.546 22.619 1.00 18.70 155 ILE B N 1
ATOM 4102 C CA . ILE B 1 176 ? 48.045 -32.192 23.325 1.00 20.69 155 ILE B CA 1
ATOM 4103 C C . ILE B 1 176 ? 49.260 -31.275 23.228 1.00 20.95 155 ILE B C 1
ATOM 4104 O O . ILE B 1 176 ? 49.868 -31.023 24.267 1.00 20.77 155 ILE B O 1
ATOM 4109 N N . SER B 1 177 ? 49.584 -30.777 22.032 1.00 22.21 156 SER B N 1
ATOM 4110 C CA . SER B 1 177 ? 50.855 -30.034 21.805 1.00 23.79 156 SER B CA 1
ATOM 4111 C C . SER B 1 177 ? 50.850 -28.660 22.496 1.00 22.69 156 SER B C 1
ATOM 4112 O O . SER B 1 177 ? 51.926 -28.066 22.551 1.00 20.66 156 SER B O 1
ATOM 4115 N N . LEU B 1 178 ? 49.705 -28.167 22.994 1.00 21.07 157 LEU B N 1
ATOM 4116 C CA . LEU B 1 178 ? 49.642 -26.867 23.724 1.00 20.16 157 LEU B CA 1
ATOM 4117 C C . LEU B 1 178 ? 49.301 -27.068 25.202 1.00 20.20 157 LEU B C 1
ATOM 4118 O O . LEU B 1 178 ? 49.139 -26.045 25.877 1.00 19.72 157 LEU B O 1
ATOM 4123 N N . LEU B 1 179 ? 49.176 -28.306 25.676 1.00 19.99 158 LEU B N 1
ATOM 4124 C CA . LEU B 1 179 ? 48.977 -28.585 27.117 1.00 22.02 158 LEU B CA 1
ATOM 4125 C C . LEU B 1 179 ? 50.220 -28.102 27.852 1.00 22.71 158 LEU B C 1
ATOM 4126 O O . LEU B 1 179 ? 51.316 -28.169 27.314 1.00 22.13 158 LEU B O 1
ATOM 4131 N N . PRO B 1 180 ? 50.113 -27.673 29.121 1.00 22.58 159 PRO B N 1
ATOM 4132 C CA . PRO B 1 180 ? 51.307 -27.512 29.949 1.00 23.42 159 PRO B CA 1
ATOM 4133 C C . PRO B 1 180 ? 52.115 -28.807 29.908 1.00 22.75 159 PRO B C 1
ATOM 4134 O O . PRO B 1 180 ? 51.578 -29.888 30.139 1.00 24.75 159 PRO B O 1
ATOM 4138 N N . PRO B 1 181 ? 53.420 -28.762 29.574 1.00 21.87 160 PRO B N 1
ATOM 4139 C CA . PRO B 1 181 ? 54.245 -29.965 29.599 1.00 21.68 160 PRO B CA 1
ATOM 4140 C C . PRO B 1 181 ? 54.218 -30.690 30.950 1.00 20.92 160 PRO B C 1
ATOM 4141 O O . PRO B 1 181 ? 54.439 -31.889 30.946 1.00 22.51 160 PRO B O 1
ATOM 4145 N N . SER B 1 182 ? 53.897 -29.989 32.039 1.00 20.62 161 SER B N 1
ATOM 4146 C CA . SER B 1 182 ? 53.786 -30.587 33.392 1.00 22.99 161 SER B CA 1
ATOM 4147 C C . SER B 1 182 ? 52.686 -31.667 33.423 1.00 23.34 161 SER B C 1
ATOM 4148 O O . SER B 1 182 ? 52.763 -32.556 34.292 1.00 24.10 161 SER B O 1
ATOM 4151 N N . VAL B 1 183 ? 51.698 -31.639 32.523 1.00 23.86 162 VAL B N 1
ATOM 4152 C CA . VAL B 1 183 ? 50.619 -32.684 32.520 1.00 23.80 162 VAL B CA 1
ATOM 4153 C C . VAL B 1 183 ? 51.244 -34.072 32.273 1.00 23.41 162 VAL B C 1
ATOM 4154 O O . VAL B 1 183 ? 51.022 -34.975 33.112 1.00 24.03 162 VAL B O 1
ATOM 4158 N N . PHE B 1 184 ? 52.010 -34.255 31.192 1.00 23.01 163 PHE B N 1
ATOM 4159 C CA . PHE B 1 184 ? 52.701 -35.535 30.864 1.00 24.36 163 PHE B CA 1
ATOM 4160 C C . PHE B 1 184 ? 53.884 -35.786 31.809 1.00 23.57 163 PHE B C 1
ATOM 4161 O O . PHE B 1 184 ? 54.056 -36.929 32.230 1.00 23.72 163 PHE B O 1
ATOM 4169 N N . GLU B 1 185 ? 54.630 -34.757 32.194 1.00 21.72 164 GLU B N 1
ATOM 4170 C CA . GLU B 1 185 ? 55.742 -34.905 33.170 1.00 25.21 164 GLU B CA 1
ATOM 4171 C C . GLU B 1 185 ? 55.241 -35.549 34.467 1.00 24.67 164 GLU B C 1
ATOM 4172 O O . GLU B 1 185 ? 55.981 -36.345 35.058 1.00 22.76 164 GLU B O 1
ATOM 4178 N N . GLN B 1 186 ? 54.050 -35.159 34.933 1.00 26.37 165 GLN B N 1
ATOM 4179 C CA . GLN B 1 186 ? 53.488 -35.603 36.238 1.00 26.21 165 GLN B CA 1
ATOM 4180 C C . GLN B 1 186 ? 52.643 -36.853 36.023 1.00 26.76 165 GLN B C 1
ATOM 4181 O O . GLN B 1 186 ? 52.176 -37.407 37.021 1.00 25.87 165 GLN B O 1
ATOM 4187 N N . LYS B 1 187 ? 52.486 -37.276 34.764 1.00 25.78 166 LYS B N 1
ATOM 4188 C CA . LYS B 1 187 ? 51.581 -38.381 34.368 1.00 28.51 166 LYS B CA 1
ATOM 4189 C C . LYS B 1 187 ? 50.178 -38.202 34.989 1.00 2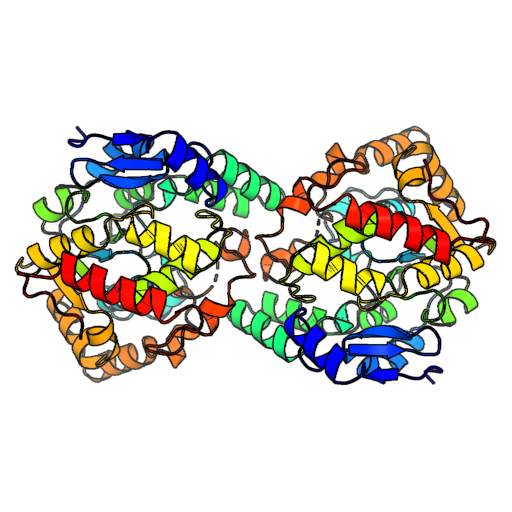4.25 166 LYS B C 1
ATOM 4190 O O . LYS B 1 187 ? 49.580 -39.189 35.429 1.00 23.95 166 LYS B O 1
ATOM 4196 N N . ALA B 1 188 ? 49.648 -36.983 34.983 1.00 22.82 167 ALA B N 1
ATOM 4197 C CA . ALA B 1 188 ? 48.247 -36.701 35.338 1.00 22.18 167 ALA B CA 1
ATOM 4198 C C . ALA B 1 188 ? 47.361 -37.511 34.395 1.00 22.06 167 ALA B C 1
ATOM 4199 O O . ALA B 1 188 ? 47.740 -37.710 33.213 1.00 23.38 167 ALA B O 1
ATOM 4201 N N . LYS B 1 189 ? 46.260 -38.034 34.905 1.00 20.66 168 LYS B N 1
ATOM 4202 C CA . LYS B 1 189 ? 45.322 -38.806 34.066 1.00 22.19 168 LYS B CA 1
ATOM 4203 C C . LYS B 1 189 ? 44.577 -37.847 33.150 1.00 23.10 168 LYS B C 1
ATOM 4204 O O . LYS B 1 189 ? 44.106 -36.770 33.617 1.00 23.00 168 LYS B O 1
ATOM 4210 N N . ILE B 1 190 ? 44.504 -38.220 31.874 1.00 23.33 169 ILE B N 1
ATOM 4211 C CA . ILE B 1 190 ? 43.820 -37.450 30.802 1.00 21.05 169 ILE B CA 1
ATOM 4212 C C . ILE B 1 190 ? 42.710 -38.324 30.226 1.00 20.37 169 ILE B C 1
ATOM 4213 O O . ILE B 1 190 ? 43.023 -39.431 29.773 1.00 19.13 169 ILE B O 1
ATOM 4218 N N . ILE B 1 191 ? 41.493 -37.812 30.156 1.00 18.63 170 ILE B N 1
ATOM 4219 C CA . ILE B 1 191 ? 40.430 -38.428 29.319 1.00 18.84 170 ILE B CA 1
ATOM 4220 C C . ILE B 1 191 ? 40.267 -37.557 28.077 1.00 17.34 170 ILE B C 1
ATOM 4221 O O . ILE B 1 191 ? 40.005 -36.336 28.239 1.00 17.97 170 ILE B O 1
ATOM 4226 N N . TYR B 1 192 ? 40.533 -38.135 26.903 1.00 17.05 171 TYR B N 1
ATOM 4227 C CA . TYR B 1 192 ? 40.409 -37.488 25.578 1.00 15.63 171 TYR B CA 1
ATOM 4228 C C . TYR B 1 192 ? 39.157 -38.064 24.915 1.00 17.14 171 TYR B C 1
ATOM 4229 O O . TYR B 1 192 ? 39.047 -39.306 24.721 1.00 16.42 171 TYR B O 1
ATOM 4238 N N . VAL B 1 193 ? 38.216 -37.192 24.558 1.00 16.27 172 VAL B N 1
ATOM 4239 C CA . VAL B 1 193 ? 36.980 -37.629 23.870 1.00 16.64 172 VAL B CA 1
ATOM 4240 C C . VAL B 1 193 ? 36.980 -37.018 22.474 1.00 17.04 172 VAL B C 1
ATOM 4241 O O . VAL B 1 193 ? 37.158 -35.809 22.359 1.00 20.53 172 VAL B O 1
ATOM 4245 N N . ALA B 1 194 ? 36.799 -37.870 21.472 1.00 17.51 173 ALA B N 1
ATOM 4246 C CA . ALA B 1 194 ? 36.682 -37.510 20.046 1.00 18.61 173 ALA B CA 1
ATOM 4247 C C . ALA B 1 194 ? 35.220 -37.648 19.644 1.00 18.45 173 ALA B C 1
ATOM 4248 O O . ALA B 1 194 ? 34.595 -38.633 20.062 1.00 21.80 173 ALA B O 1
ATOM 4250 N N . ARG B 1 195 ? 34.709 -36.709 18.856 1.00 19.74 174 ARG B N 1
ATOM 4251 C CA . ARG B 1 195 ? 33.327 -36.777 18.303 1.00 19.39 174 ARG B CA 1
ATOM 4252 C C . ARG B 1 195 ? 33.380 -36.487 16.805 1.00 19.98 174 ARG B C 1
ATOM 4253 O O . ARG B 1 195 ? 34.242 -35.688 16.372 1.00 21.14 174 ARG B O 1
ATOM 4261 N N . ASN B 1 196 ? 32.527 -37.179 16.044 1.00 21.80 175 ASN B N 1
ATOM 4262 C CA . ASN B 1 196 ? 32.477 -37.121 14.560 1.00 21.44 175 ASN B CA 1
ATOM 4263 C C . ASN B 1 196 ? 32.283 -35.669 14.120 1.00 21.56 175 ASN B C 1
ATOM 4264 O O . ASN B 1 196 ? 31.543 -34.916 14.744 1.00 21.10 175 ASN B O 1
ATOM 4269 N N . PRO B 1 197 ? 32.924 -35.237 13.016 1.00 21.49 176 PRO B N 1
ATOM 4270 C CA . PRO B 1 197 ? 32.897 -33.831 12.616 1.00 21.77 176 PRO B CA 1
ATOM 4271 C C . PRO B 1 197 ? 31.517 -33.271 12.226 1.00 20.24 176 PRO B C 1
ATOM 4272 O O . PRO B 1 197 ? 31.340 -32.084 12.371 1.00 20.68 176 PRO B O 1
ATOM 4276 N N . SER B 1 198 ? 30.569 -34.101 11.789 1.00 21.32 177 SER B N 1
ATOM 4277 C CA . SER B 1 198 ? 29.193 -33.659 11.420 1.00 22.04 177 SER B CA 1
ATOM 4278 C C . SER B 1 198 ? 28.479 -33.116 12.656 1.00 20.28 177 SER B C 1
ATOM 4279 O O . SER B 1 198 ? 27.952 -31.995 12.611 1.00 19.01 177 SER B O 1
ATOM 4282 N N . ASP B 1 199 ? 28.506 -33.892 13.727 1.00 20.20 178 ASP B N 1
ATOM 4283 C CA . ASP B 1 199 ? 27.813 -33.528 14.986 1.00 20.75 178 ASP B CA 1
ATOM 4284 C C . ASP B 1 199 ? 28.589 -32.386 15.649 1.00 19.75 178 ASP B C 1
ATOM 4285 O O . ASP B 1 199 ? 27.931 -31.487 16.180 1.00 18.11 178 ASP B O 1
ATOM 4290 N N . VAL B 1 200 ? 29.923 -32.390 15.576 1.00 18.48 179 VAL B N 1
ATOM 4291 C CA . VAL B 1 200 ? 30.743 -31.293 16.155 1.00 18.41 179 VAL B CA 1
ATOM 4292 C C . VAL B 1 200 ? 30.425 -29.983 15.420 1.00 18.47 179 VAL B C 1
ATOM 4293 O O . VAL B 1 200 ? 30.176 -28.997 16.093 1.00 18.94 179 VAL B O 1
ATOM 4297 N N . ALA B 1 201 ? 30.422 -29.977 14.091 1.00 17.54 180 ALA B N 1
ATOM 4298 C CA . ALA B 1 201 ? 30.145 -28.769 13.288 1.00 19.16 180 ALA B CA 1
ATOM 4299 C C . ALA B 1 201 ? 28.835 -28.127 13.754 1.00 18.68 180 ALA B C 1
ATOM 4300 O O . ALA B 1 201 ? 28.826 -26.908 14.023 1.00 19.22 180 ALA B O 1
ATOM 4302 N N . VAL B 1 202 ? 27.765 -28.903 13.848 1.00 18.72 181 VAL B N 1
ATOM 4303 C CA . VAL B 1 202 ? 26.410 -28.352 14.153 1.00 19.84 181 VAL B CA 1
ATOM 4304 C C . VAL B 1 202 ? 26.384 -27.902 15.622 1.00 18.53 181 VAL B C 1
ATOM 4305 O O . VAL B 1 202 ? 25.917 -26.794 15.883 1.00 18.27 181 VAL B O 1
ATOM 4309 N N . SER B 1 203 ? 26.906 -28.715 16.545 1.00 18.51 182 SER B N 1
ATOM 4310 C CA . SER B 1 203 ? 26.916 -28.353 17.991 1.00 18.82 182 SER B CA 1
ATOM 4311 C C . SER B 1 203 ? 27.802 -27.122 18.235 1.00 18.30 182 SER B C 1
ATOM 4312 O O . SER B 1 203 ? 27.414 -26.233 19.035 1.00 17.29 182 SER B O 1
ATOM 4315 N N . TYR B 1 204 ? 28.973 -27.071 17.600 1.00 17.12 183 TYR B N 1
ATOM 4316 C CA . TYR B 1 204 ? 29.932 -25.957 17.770 1.00 17.40 183 TYR B CA 1
ATOM 4317 C C . TYR B 1 204 ? 29.325 -24.670 17.189 1.00 16.74 183 TYR B C 1
ATOM 4318 O O . TYR B 1 204 ? 29.522 -23.608 17.738 1.00 16.00 183 TYR B O 1
ATOM 4327 N N . TYR B 1 205 ? 28.631 -24.767 16.049 1.00 19.94 184 TYR B N 1
ATOM 4328 C CA . TYR B 1 205 ? 27.824 -23.656 15.480 1.00 19.54 184 TYR B CA 1
ATOM 4329 C C . TYR B 1 205 ? 26.864 -23.086 16.549 1.00 18.87 184 TYR B C 1
ATOM 4330 O O . TYR B 1 205 ? 26.823 -21.848 16.818 1.00 19.04 184 TYR B O 1
ATOM 4339 N N . HIS B 1 206 ? 26.108 -23.965 17.199 1.00 17.92 185 HIS B N 1
ATOM 4340 C CA . HIS B 1 206 ? 25.146 -23.561 18.265 1.00 18.94 185 HIS B CA 1
ATOM 4341 C C . HIS B 1 206 ? 25.903 -22.985 19.461 1.00 18.72 185 HIS B C 1
ATOM 4342 O O . HIS B 1 206 ? 25.448 -21.953 19.980 1.00 18.38 185 HIS B O 1
ATOM 4349 N N . LEU B 1 207 ? 27.033 -23.581 19.847 1.00 19.30 186 LEU B N 1
ATOM 4350 C CA . LEU B 1 207 ? 27.870 -22.995 20.946 1.00 21.10 186 LEU B CA 1
ATOM 4351 C C . LEU B 1 207 ? 28.243 -21.548 20.587 1.00 20.66 186 LEU B C 1
ATOM 4352 O O . LEU B 1 207 ? 28.166 -20.691 21.451 1.00 19.88 186 LEU B O 1
ATOM 4357 N N . ASN B 1 208 ? 28.629 -21.290 19.343 1.00 20.06 187 ASN B N 1
ATOM 4358 C CA . ASN B 1 208 ? 29.134 -19.965 18.909 1.00 21.09 187 ASN B CA 1
ATOM 4359 C C . ASN B 1 208 ? 27.984 -18.944 18.955 1.00 23.16 187 ASN B C 1
ATOM 4360 O O . ASN B 1 208 ? 28.253 -17.747 19.169 1.00 20.99 187 ASN B O 1
ATOM 4365 N N . ARG B 1 209 ? 26.743 -19.398 18.768 1.00 23.82 188 ARG B N 1
ATOM 4366 C CA . ARG B 1 209 ? 25.542 -18.530 18.849 1.00 25.60 188 ARG B CA 1
ATOM 4367 C C . ARG B 1 209 ? 25.122 -18.355 20.313 1.00 24.46 188 ARG B C 1
ATOM 4368 O O . ARG B 1 209 ? 24.622 -17.289 20.631 1.00 25.73 188 ARG B O 1
ATOM 4376 N N . LEU B 1 210 ? 25.304 -19.371 21.155 1.00 21.27 189 LEU B N 1
ATOM 4377 C CA . LEU B 1 210 ? 24.853 -19.360 22.570 1.00 21.02 189 LEU B CA 1
ATOM 4378 C C . LEU B 1 210 ? 25.776 -18.474 23.427 1.00 21.54 189 LEU B C 1
ATOM 4379 O O . LEU B 1 210 ? 25.278 -17.802 24.345 1.00 21.42 189 LEU B O 1
ATOM 4384 N N . TYR B 1 211 ? 27.082 -18.509 23.200 1.00 19.47 190 TYR B N 1
ATOM 4385 C CA . TYR B 1 211 ? 28.068 -17.793 24.022 1.00 22.82 190 TYR B CA 1
ATOM 4386 C C . TYR B 1 211 ? 28.347 -16.421 23.415 1.00 20.25 190 TYR B C 1
ATOM 4387 O O . TYR B 1 211 ? 28.907 -16.349 22.347 1.00 21.20 190 TYR B O 1
ATOM 4396 N N . ARG B 1 212 ? 28.008 -15.349 24.123 1.00 19.88 191 ARG B N 1
ATOM 4397 C CA . ARG B 1 212 ? 28.264 -13.976 23.625 1.00 18.55 191 ARG B CA 1
ATOM 4398 C C . ARG B 1 212 ? 29.762 -13.687 23.646 1.00 18.81 191 ARG B C 1
ATOM 4399 O O . ARG B 1 212 ? 30.170 -12.781 22.911 1.00 19.31 191 ARG B O 1
ATOM 4407 N N . THR B 1 213 ? 30.562 -14.442 24.396 1.00 16.74 192 THR B N 1
ATOM 4408 C CA . THR B 1 213 ? 32.050 -14.415 24.345 1.00 18.24 192 THR B CA 1
ATOM 4409 C C . THR B 1 213 ? 32.552 -14.853 22.955 1.00 19.41 192 THR B C 1
ATOM 4410 O O . THR B 1 213 ? 33.672 -14.442 22.564 1.00 24.42 192 THR B O 1
ATOM 4414 N N . GLN B 1 214 ? 31.773 -15.642 22.223 1.00 19.27 193 GLN B N 1
ATOM 4415 C CA . GLN B 1 214 ? 32.029 -15.962 20.789 1.00 20.86 193 GLN B CA 1
ATOM 4416 C C . GLN B 1 214 ? 31.360 -14.905 19.924 1.00 19.83 193 GLN B C 1
ATOM 4417 O O . GLN B 1 214 ? 32.064 -14.331 19.046 1.00 20.48 193 GLN B O 1
ATOM 4423 N N . GLY B 1 215 ? 30.056 -14.680 20.136 1.00 21.25 194 GLY B N 1
ATOM 4424 C CA . GLY B 1 215 ? 29.287 -13.585 19.487 1.00 19.89 194 GLY B CA 1
ATOM 4425 C C . GLY B 1 215 ? 29.131 -13.796 17.988 1.00 20.63 194 GLY B C 1
ATOM 4426 O O . GLY B 1 215 ? 29.169 -12.814 17.236 1.00 22.18 194 GLY B O 1
ATOM 4427 N N . TYR B 1 216 ? 28.974 -15.042 17.556 1.00 21.46 195 TYR B N 1
ATOM 4428 C CA . TYR B 1 216 ? 28.795 -15.402 16.125 1.00 23.47 195 TYR B CA 1
ATOM 4429 C C . TYR B 1 216 ? 27.355 -15.095 15.727 1.00 24.22 195 TYR B C 1
ATOM 4430 O O . TYR B 1 216 ? 26.466 -15.516 16.459 1.00 26.52 195 TYR B O 1
ATOM 4439 N N . VAL B 1 217 ? 27.150 -14.400 14.611 1.00 30.44 196 VAL B N 1
ATOM 4440 C CA . VAL B 1 217 ? 25.824 -13.847 14.188 1.00 35.36 196 VAL B CA 1
ATOM 4441 C C . VAL B 1 217 ? 25.267 -14.588 12.959 1.00 35.70 196 VAL B C 1
ATOM 4442 O O . VAL B 1 217 ? 24.042 -14.527 12.732 1.00 41.35 196 VAL B O 1
ATOM 4446 N N . GLY B 1 218 ? 26.095 -15.323 12.224 1.00 31.14 197 GLY B N 1
ATOM 4447 C CA . GLY B 1 218 ? 25.742 -15.849 10.886 1.00 30.93 197 GLY B CA 1
ATOM 4448 C C . GLY B 1 218 ? 24.963 -17.153 10.904 1.00 26.23 197 GLY B C 1
ATOM 4449 O O . GLY B 1 218 ? 24.503 -17.581 11.961 1.00 24.32 197 GLY B O 1
ATOM 4450 N N . ASP B 1 219 ? 24.856 -17.789 9.746 1.00 23.03 198 ASP B N 1
ATOM 4451 C CA . ASP B 1 219 ? 24.112 -19.058 9.590 1.00 26.69 198 ASP B CA 1
ATOM 4452 C C . ASP B 1 219 ? 25.082 -20.242 9.689 1.00 24.14 198 ASP B C 1
ATOM 4453 O O . ASP B 1 219 ? 26.304 -20.035 9.823 1.00 24.86 198 ASP B O 1
ATOM 4458 N N . PHE B 1 220 ? 24.557 -21.457 9.596 1.00 24.39 199 PHE B N 1
ATOM 4459 C CA . PHE B 1 220 ? 25.371 -22.682 9.737 1.00 23.94 199 PHE B CA 1
ATOM 4460 C C . PHE B 1 220 ? 26.374 -22.796 8.587 1.00 23.67 199 PHE B C 1
ATOM 4461 O O . PHE B 1 220 ? 27.548 -23.125 8.835 1.00 20.80 199 PHE B O 1
ATOM 4469 N N . GLU B 1 221 ? 25.950 -22.552 7.349 1.00 23.93 200 GLU B N 1
ATOM 4470 C CA . GLU B 1 221 ? 26.866 -22.739 6.194 1.00 23.71 200 GLU B CA 1
ATOM 4471 C C . GLU B 1 221 ? 28.078 -21.805 6.323 1.00 23.15 200 GLU B C 1
ATOM 4472 O O . GLU B 1 221 ? 29.203 -22.268 6.037 1.00 23.86 200 GLU B O 1
ATOM 4478 N N . THR B 1 222 ? 27.895 -20.534 6.706 1.00 22.75 201 THR B N 1
ATOM 4479 C CA . THR B 1 222 ? 29.044 -19.608 6.890 1.00 24.15 201 THR B CA 1
ATOM 4480 C C . THR B 1 222 ? 29.951 -20.138 8.006 1.00 23.54 201 THR B C 1
ATOM 4481 O O . THR B 1 222 ? 31.199 -20.042 7.892 1.00 22.42 201 THR B O 1
ATOM 4485 N N . PHE B 1 223 ? 29.361 -20.693 9.057 1.00 21.60 202 PHE B N 1
ATOM 4486 C CA . PHE B 1 223 ? 30.159 -21.224 10.185 1.00 20.60 202 PHE B CA 1
ATOM 4487 C C . PHE B 1 223 ? 30.963 -22.447 9.704 1.00 19.58 202 PHE B C 1
ATOM 4488 O O . PHE B 1 223 ? 32.175 -22.525 9.955 1.00 18.65 202 PHE B O 1
ATOM 4496 N N . TYR B 1 224 ? 30.315 -23.382 9.021 1.00 18.62 203 TYR B N 1
ATOM 4497 C CA . TYR B 1 224 ? 30.983 -24.585 8.469 1.00 20.12 203 TYR B CA 1
ATOM 4498 C C . TYR B 1 224 ? 32.175 -24.157 7.602 1.00 21.13 203 TYR B C 1
ATOM 4499 O O . TYR B 1 224 ? 33.217 -24.823 7.680 1.00 23.49 203 TYR B O 1
ATOM 4508 N N . ASN B 1 225 ? 32.057 -23.062 6.855 1.00 21.01 204 ASN B N 1
ATOM 4509 C CA . ASN B 1 225 ? 33.137 -22.565 5.955 1.00 22.87 204 ASN B CA 1
ATOM 4510 C C . ASN B 1 225 ? 34.362 -22.194 6.797 1.00 22.80 204 ASN B C 1
ATOM 4511 O O . ASN B 1 225 ? 35.503 -22.555 6.421 1.00 20.91 204 ASN B O 1
ATOM 4516 N N . TYR B 1 226 ? 34.126 -21.518 7.922 1.00 22.47 205 TYR B N 1
ATOM 4517 C CA . TYR B 1 226 ? 35.185 -21.126 8.880 1.00 21.05 205 TYR B CA 1
ATOM 4518 C C . TYR B 1 226 ? 35.812 -22.386 9.486 1.00 21.08 205 TYR B C 1
ATOM 4519 O O . TYR B 1 226 ? 37.045 -22.519 9.494 1.00 19.96 205 TYR B O 1
ATOM 4528 N N . PHE B 1 227 ? 34.959 -23.289 9.972 1.00 21.07 206 PHE B N 1
ATOM 4529 C CA . PHE B 1 227 ? 35.325 -24.559 10.649 1.00 21.31 206 PHE B CA 1
ATOM 4530 C C . PHE B 1 227 ? 36.196 -25.405 9.715 1.00 21.49 206 PHE B C 1
ATOM 4531 O O . PHE B 1 227 ? 37.263 -25.889 10.148 1.00 18.90 206 PHE B O 1
ATOM 4539 N N . GLU B 1 228 ? 35.766 -25.566 8.459 1.00 20.67 207 GLU B N 1
ATOM 4540 C CA . GLU B 1 228 ? 36.500 -26.395 7.477 1.00 22.36 207 GLU B CA 1
ATOM 4541 C C . GLU B 1 228 ? 37.862 -25.756 7.164 1.00 21.11 207 GLU B C 1
ATOM 4542 O O . GLU B 1 228 ? 38.782 -26.503 6.829 1.00 19.83 207 GLU B O 1
ATOM 4548 N N . LYS B 1 229 ? 38.002 -24.439 7.312 1.00 23.19 208 LYS B N 1
ATOM 4549 C CA . LYS B 1 229 ? 39.277 -23.711 7.071 1.00 24.90 208 LYS B CA 1
ATOM 4550 C C . LYS B 1 229 ? 40.117 -23.628 8.347 1.00 23.20 208 LYS B C 1
ATOM 4551 O O . LYS B 1 229 ? 41.166 -22.923 8.332 1.00 21.82 208 LYS B O 1
ATOM 4557 N N . ASP B 1 230 ? 39.672 -24.244 9.436 1.00 21.00 209 ASP B N 1
ATOM 4558 C CA . ASP B 1 230 ? 40.421 -24.197 10.710 1.00 20.26 209 ASP B CA 1
ATOM 4559 C C . ASP B 1 230 ? 40.525 -22.746 11.225 1.00 19.79 209 ASP B C 1
ATOM 4560 O O . ASP B 1 230 ? 41.544 -22.413 11.910 1.00 16.86 209 ASP B O 1
ATOM 4565 N N . LEU B 1 231 ? 39.473 -21.947 10.998 1.00 20.38 210 LEU B N 1
ATOM 4566 C CA . LEU B 1 231 ? 39.379 -20.537 11.475 1.00 20.48 210 LEU B CA 1
ATOM 4567 C C . LEU B 1 231 ? 38.314 -20.440 12.569 1.00 20.85 210 LEU B C 1
ATOM 4568 O O . LEU B 1 231 ? 37.557 -19.411 12.621 1.00 18.72 210 LEU B O 1
ATOM 4573 N N . THR B 1 232 ? 38.289 -21.460 13.430 1.00 19.77 211 THR B N 1
ATOM 4574 C CA . THR B 1 232 ? 37.470 -21.485 14.660 1.00 19.29 211 THR B CA 1
ATOM 4575 C C . THR B 1 232 ? 38.386 -21.842 15.821 1.00 17.47 211 THR B C 1
ATOM 4576 O O . THR B 1 232 ? 39.341 -22.589 15.667 1.00 16.99 211 THR B O 1
ATOM 4580 N N . PRO B 1 233 ? 38.114 -21.354 17.050 1.00 17.38 212 PRO B N 1
ATOM 4581 C CA . PRO B 1 233 ? 38.987 -21.659 18.173 1.00 16.69 212 PRO B CA 1
ATOM 4582 C C . PRO B 1 233 ? 39.239 -23.158 18.388 1.00 17.01 212 PRO B C 1
ATOM 4583 O O . PRO B 1 233 ? 38.320 -23.971 18.282 1.00 17.80 212 PRO B O 1
ATOM 4587 N N . TRP B 1 234 ? 40.515 -23.452 18.671 1.00 17.43 213 TRP B N 1
ATOM 4588 C CA . TRP B 1 234 ? 41.107 -24.767 18.996 1.00 17.55 213 TRP B CA 1
ATOM 4589 C C . TRP B 1 234 ? 41.230 -25.635 17.743 1.00 17.49 213 TRP B C 1
ATOM 4590 O O . TRP B 1 234 ? 41.694 -26.779 17.894 1.00 19.11 213 TRP B O 1
ATOM 4601 N N . SER B 1 235 ? 40.856 -25.132 16.563 1.00 17.72 214 SER B N 1
ATOM 4602 C CA . SER B 1 235 ? 41.172 -25.785 15.266 1.00 17.38 214 SER B CA 1
ATOM 4603 C C . SER B 1 235 ? 42.676 -25.646 15.040 1.00 18.85 214 SER B C 1
ATOM 4604 O O . SER B 1 235 ? 43.282 -24.734 15.610 1.00 18.21 214 SER B O 1
ATOM 4607 N N . PRO B 1 236 ? 43.333 -26.473 14.183 1.00 20.45 215 PRO B N 1
ATOM 4608 C CA . PRO B 1 236 ? 42.681 -27.495 13.357 1.00 21.91 215 PRO B CA 1
ATOM 4609 C C . PRO B 1 236 ? 42.046 -28.681 14.099 1.00 20.24 215 PRO B C 1
ATOM 4610 O O . PRO B 1 236 ? 42.732 -29.373 14.816 1.00 18.72 215 PRO B O 1
ATOM 4614 N N . TYR B 1 237 ? 40.759 -28.899 13.838 1.00 19.27 216 TYR B N 1
ATOM 4615 C CA . TYR B 1 237 ? 39.971 -30.034 14.363 1.00 19.74 216 TYR B CA 1
ATOM 4616 C C . TYR B 1 237 ? 40.729 -31.353 14.123 1.00 19.83 216 TYR B C 1
ATOM 4617 O O . TYR B 1 237 ? 40.860 -32.164 15.070 1.00 20.31 216 TYR B O 1
ATOM 4626 N N . TRP B 1 238 ? 41.164 -31.616 12.893 1.00 19.17 217 TRP B N 1
ATOM 4627 C CA . TRP B 1 238 ? 41.736 -32.944 12.548 1.00 19.35 217 TRP B CA 1
ATOM 4628 C C . TRP B 1 238 ? 43.051 -33.144 13.299 1.00 19.84 217 TRP B C 1
ATOM 4629 O O . TRP B 1 238 ? 43.273 -34.284 13.785 1.00 20.61 217 TRP B O 1
ATOM 4640 N N . GLU B 1 239 ? 43.849 -32.087 13.463 1.00 18.75 218 GLU B N 1
ATOM 4641 C CA . GLU B 1 239 ? 45.140 -32.216 14.190 1.00 19.85 218 GLU B CA 1
ATOM 4642 C C . GLU B 1 239 ? 44.841 -32.498 15.671 1.00 19.17 218 GLU B C 1
ATOM 4643 O O . GLU B 1 239 ? 45.572 -33.299 16.280 1.00 17.52 218 GLU B O 1
ATOM 4649 N N . HIS B 1 240 ? 43.774 -31.895 16.217 1.00 17.61 219 HIS B N 1
ATOM 4650 C CA . HIS B 1 240 ? 43.312 -32.126 17.612 1.00 17.36 219 HIS B CA 1
ATOM 4651 C C . HIS B 1 240 ? 43.060 -33.629 17.818 1.00 18.01 219 HIS B C 1
ATOM 4652 O O . HIS B 1 240 ? 43.639 -34.228 18.748 1.00 16.58 219 HIS B O 1
ATOM 4659 N N . ILE B 1 241 ? 42.237 -34.222 16.956 1.00 19.37 220 ILE B N 1
ATOM 4660 C CA . ILE B 1 241 ? 41.857 -35.659 16.998 1.00 20.28 220 ILE B CA 1
ATOM 4661 C C . ILE B 1 241 ? 43.116 -36.523 16.879 1.00 20.30 220 ILE B C 1
ATOM 4662 O O . ILE B 1 241 ? 43.288 -37.433 17.697 1.00 21.14 220 ILE B O 1
ATOM 4667 N N . LYS B 1 242 ? 43.941 -36.290 15.868 1.00 22.03 221 LYS B N 1
ATOM 4668 C CA . LYS B 1 242 ? 45.154 -37.117 15.615 1.00 21.74 221 LYS B CA 1
ATOM 4669 C C . LYS B 1 242 ? 46.128 -37.052 16.799 1.00 21.27 221 LYS B C 1
ATOM 4670 O O . LYS B 1 242 ? 46.715 -38.115 17.127 1.00 20.77 221 LYS B O 1
ATOM 4676 N N . GLU B 1 243 ? 46.305 -35.894 17.426 1.00 20.05 222 GLU B N 1
ATOM 4677 C CA . GLU B 1 243 ? 47.187 -35.758 18.622 1.00 20.91 222 GLU B CA 1
ATOM 4678 C C . GLU B 1 243 ? 46.643 -36.602 19.773 1.00 19.99 222 GLU B C 1
ATOM 4679 O O . GLU B 1 243 ? 47.454 -37.348 20.378 1.00 20.34 222 GLU B O 1
ATOM 4685 N N . GLY B 1 244 ? 45.328 -36.541 20.026 1.00 19.34 223 GLY B N 1
ATOM 4686 C CA . GLY B 1 244 ? 44.667 -37.382 21.046 1.00 19.95 223 GLY B CA 1
ATOM 4687 C C . GLY B 1 244 ? 44.847 -38.867 20.740 1.00 20.04 223 GLY B C 1
ATOM 4688 O O . GLY B 1 244 ? 45.247 -39.631 21.643 1.00 21.84 223 GLY B O 1
ATOM 4689 N N . TRP B 1 245 ? 44.639 -39.261 19.487 1.00 19.94 224 TRP B N 1
ATOM 4690 C CA . TRP B 1 245 ? 44.830 -40.663 19.028 1.00 22.57 224 TRP B CA 1
ATOM 4691 C C . TRP B 1 245 ? 46.292 -41.096 19.243 1.00 21.11 224 TRP B C 1
ATOM 4692 O O . TRP B 1 245 ? 46.499 -42.234 19.675 1.00 18.40 224 TRP B O 1
ATOM 4703 N N . ALA B 1 246 ? 47.260 -40.196 18.988 1.00 21.87 225 ALA B N 1
ATOM 4704 C CA . ALA B 1 246 ? 48.710 -40.472 19.069 1.00 20.85 225 ALA B CA 1
ATOM 4705 C C . ALA B 1 246 ? 49.166 -40.602 20.530 1.00 22.89 225 ALA B C 1
ATOM 4706 O O . ALA B 1 246 ? 50.325 -41.006 20.737 1.00 23.36 225 ALA B O 1
ATOM 4708 N N . GLU B 1 247 ? 48.316 -40.324 21.513 1.00 20.93 226 GLU B N 1
ATOM 4709 C CA . GLU B 1 247 ? 48.707 -40.525 22.927 1.00 21.51 226 GLU B CA 1
ATOM 4710 C C . GLU B 1 247 ? 47.885 -41.627 23.608 1.00 19.27 226 GLU B C 1
ATOM 4711 O O . GLU B 1 247 ? 48.148 -41.854 24.796 1.00 17.52 226 GLU B O 1
ATOM 4717 N N . ARG B 1 248 ? 46.886 -42.228 22.952 1.00 18.53 227 ARG B N 1
ATOM 4718 C CA . ARG B 1 248 ? 45.891 -43.102 23.661 1.00 19.67 227 ARG B CA 1
ATOM 4719 C C . ARG B 1 248 ? 46.524 -44.349 24.318 1.00 19.12 227 ARG B C 1
ATOM 4720 O O . ARG B 1 248 ? 45.915 -44.916 25.267 1.00 16.92 227 ARG B O 1
ATOM 4728 N N . ASP B 1 249 ? 47.702 -44.769 23.846 1.00 19.35 228 ASP B N 1
ATOM 4729 C CA . ASP B 1 249 ? 48.449 -45.948 24.367 1.00 20.81 228 ASP B CA 1
ATOM 4730 C C . ASP B 1 249 ? 49.127 -45.614 25.701 1.00 21.81 228 ASP B C 1
ATOM 4731 O O . ASP B 1 249 ? 49.529 -46.544 26.405 1.00 19.99 228 ASP B O 1
ATOM 4736 N N . ARG B 1 250 ? 49.294 -44.346 26.051 1.00 20.59 229 ARG B N 1
ATOM 4737 C CA . ARG B 1 250 ? 49.978 -44.012 27.327 1.00 21.28 229 ARG B CA 1
ATOM 4738 C C . ARG B 1 250 ? 49.094 -44.519 28.474 1.00 22.53 229 ARG B C 1
ATOM 4739 O O . ARG B 1 250 ? 47.847 -44.606 28.306 1.00 20.53 229 ARG B O 1
ATOM 4747 N N . GLU B 1 251 ? 49.716 -44.870 29.598 1.00 21.99 230 GLU B N 1
ATOM 4748 C CA . GLU B 1 251 ? 49.009 -45.472 30.756 1.00 24.72 230 GLU B CA 1
ATOM 4749 C C . GLU B 1 251 ? 48.081 -44.422 31.398 1.00 21.58 230 GLU B C 1
ATOM 4750 O O . GLU B 1 251 ? 47.117 -44.819 32.038 1.00 21.24 230 GLU B O 1
ATOM 4756 N N . ASN B 1 252 ? 48.383 -43.131 31.247 1.00 21.22 231 ASN B N 1
ATOM 4757 C CA . ASN B 1 252 ? 47.654 -41.997 31.874 1.00 19.53 231 ASN B CA 1
ATOM 4758 C C . ASN B 1 252 ? 46.712 -41.331 30.850 1.00 19.49 231 ASN B C 1
ATOM 4759 O O . ASN B 1 252 ? 46.190 -40.226 31.144 1.00 18.72 231 ASN B O 1
ATOM 4764 N N . VAL B 1 253 ? 46.471 -41.946 29.676 1.00 20.13 232 VAL B N 1
ATOM 4765 C CA . VAL B 1 253 ? 45.497 -41.397 28.682 1.00 18.87 232 VAL B CA 1
ATOM 4766 C C . VAL B 1 253 ? 44.403 -42.429 28.388 1.00 19.63 232 VAL B C 1
ATOM 4767 O O . VAL B 1 253 ? 44.730 -43.577 28.058 1.00 19.62 232 VAL B O 1
ATOM 4771 N N . LEU B 1 254 ? 43.134 -42.023 28.488 1.00 19.12 233 LEU B N 1
ATOM 4772 C CA . LEU B 1 254 ? 41.992 -42.831 28.039 1.00 18.65 233 LEU B CA 1
ATOM 4773 C C . LEU B 1 254 ? 41.330 -42.089 26.895 1.00 18.71 233 LEU B C 1
ATOM 4774 O O . LEU B 1 254 ? 40.794 -40.998 27.137 1.00 19.93 233 LEU B O 1
ATOM 4779 N N . PHE B 1 255 ? 41.382 -42.646 25.687 1.00 18.90 234 PHE B N 1
ATOM 4780 C CA . PHE B 1 255 ? 40.729 -42.061 24.497 1.00 19.10 234 PHE B CA 1
ATOM 4781 C C . PHE B 1 255 ? 39.386 -42.763 24.295 1.00 19.40 234 PHE B C 1
ATOM 4782 O O . PHE B 1 255 ? 39.373 -43.981 24.247 1.00 19.12 234 PHE B O 1
ATOM 4790 N N . MET B 1 256 ? 38.304 -42.026 24.126 1.00 17.86 235 MET B N 1
ATOM 4791 C CA . MET B 1 256 ? 37.012 -42.633 23.725 1.00 19.75 235 MET B CA 1
ATOM 4792 C C . MET B 1 256 ? 36.347 -41.772 22.650 1.00 19.10 235 MET B C 1
ATOM 4793 O O . MET B 1 256 ? 36.515 -40.539 22.654 1.00 18.60 235 MET B O 1
ATOM 4798 N N . TYR B 1 257 ? 35.591 -42.430 21.777 1.00 19.00 236 TYR B N 1
ATOM 4799 C CA . TYR B 1 257 ? 34.655 -41.814 20.811 1.00 19.81 236 TYR B CA 1
ATOM 4800 C C . TYR B 1 257 ? 33.302 -41.572 21.493 1.00 19.45 236 TYR B C 1
ATOM 4801 O O . TYR B 1 257 ? 32.771 -42.459 22.170 1.00 17.30 236 TYR B O 1
ATOM 4810 N N . TYR B 1 258 ? 32.794 -40.362 21.337 1.00 20.85 237 TYR B N 1
ATOM 4811 C CA . TYR B 1 258 ? 31.537 -39.861 21.949 1.00 23.38 237 TYR B CA 1
ATOM 4812 C C . TYR B 1 258 ? 30.389 -40.853 21.715 1.00 22.43 237 TYR B C 1
ATOM 4813 O O . TYR B 1 258 ? 29.689 -41.236 22.688 1.00 21.05 237 TYR B O 1
ATOM 4822 N N . GLU B 1 259 ? 30.209 -41.291 20.469 1.00 24.87 238 GLU B N 1
ATOM 4823 C CA . GLU B 1 259 ? 29.087 -42.192 20.110 1.00 28.65 238 GLU B CA 1
ATOM 4824 C C . GLU B 1 259 ? 29.269 -43.559 20.800 1.00 27.25 238 GLU B C 1
ATOM 4825 O O . GLU B 1 259 ? 28.236 -44.116 21.212 1.00 26.45 238 GLU B O 1
ATOM 4831 N N . ASP B 1 260 ? 30.501 -44.048 21.013 1.00 24.25 239 ASP B N 1
ATOM 4832 C CA . ASP B 1 260 ? 30.721 -45.302 21.791 1.00 24.83 239 ASP B CA 1
ATOM 4833 C C . ASP B 1 260 ? 30.297 -45.055 23.246 1.00 24.76 239 ASP B C 1
ATOM 4834 O O . ASP B 1 260 ? 29.637 -45.917 23.843 1.00 24.58 239 ASP B O 1
ATOM 4839 N N . MET B 1 261 ? 30.650 -43.916 23.815 1.00 23.10 240 MET B N 1
ATOM 4840 C CA . MET B 1 261 ? 30.383 -43.671 25.255 1.00 25.98 240 MET B CA 1
ATOM 4841 C C . MET B 1 261 ? 28.877 -43.666 25.491 1.00 27.11 240 MET B C 1
ATOM 4842 O O . MET B 1 261 ? 28.440 -44.218 26.516 1.00 27.30 240 MET B O 1
ATOM 4847 N N . LYS B 1 262 ? 28.131 -43.000 24.604 1.00 25.58 241 LYS B N 1
ATOM 4848 C CA . LYS B 1 262 ? 26.672 -42.805 24.763 1.00 28.59 241 LYS B CA 1
ATOM 4849 C C . LYS B 1 262 ? 25.947 -44.124 24.460 1.00 28.45 241 LYS B C 1
ATOM 4850 O O . LYS B 1 262 ? 24.860 -44.284 24.988 1.00 26.48 241 LYS B O 1
ATOM 4856 N N . ARG B 1 263 ? 26.520 -45.007 23.637 1.00 27.83 242 ARG B N 1
ATOM 4857 C CA . ARG B 1 263 ? 25.847 -46.251 23.183 1.00 32.42 242 ARG B CA 1
ATOM 4858 C C . ARG B 1 263 ? 25.797 -47.279 24.320 1.00 29.92 242 ARG B C 1
ATOM 4859 O O . ARG B 1 263 ? 24.940 -48.124 24.307 1.00 25.59 242 ARG B O 1
ATOM 4867 N N . ASN B 1 264 ? 26.713 -47.249 25.269 1.00 30.85 243 ASN B N 1
ATOM 4868 C CA . ASN B 1 264 ? 26.770 -48.311 26.310 1.00 29.48 243 ASN B CA 1
ATOM 4869 C C . ASN B 1 264 ? 27.239 -47.660 27.605 1.00 27.54 243 ASN B C 1
ATOM 4870 O O . ASN B 1 264 ? 28.444 -47.732 27.890 1.00 23.21 243 ASN B O 1
ATOM 4875 N N . LEU B 1 265 ? 26.313 -47.045 28.342 1.00 28.36 244 LEU B N 1
ATOM 4876 C CA . LEU B 1 265 ? 26.675 -46.329 29.588 1.00 27.95 244 LEU B CA 1
ATOM 4877 C C . LEU B 1 265 ? 27.350 -47.278 30.568 1.00 24.53 244 LEU B C 1
ATOM 4878 O O . LEU B 1 265 ? 28.338 -46.881 31.155 1.00 24.08 244 LEU B O 1
ATOM 4883 N N . PRO B 1 266 ? 26.831 -48.501 30.845 1.00 25.40 245 PRO B N 1
ATOM 4884 C CA . PRO B 1 266 ? 27.447 -49.374 31.845 1.00 23.79 245 PRO B CA 1
ATOM 4885 C C . PRO B 1 266 ? 28.921 -49.635 31.531 1.00 22.03 245 PRO B C 1
ATOM 4886 O O . PRO B 1 266 ? 29.721 -49.514 32.453 1.00 21.07 245 PRO B O 1
ATOM 4890 N N . ASP B 1 267 ? 29.251 -49.946 30.282 1.00 20.45 246 ASP B N 1
ATOM 4891 C CA . ASP B 1 267 ? 30.651 -50.222 29.873 1.00 22.42 246 ASP B CA 1
ATOM 4892 C C . ASP B 1 267 ? 31.464 -48.923 30.004 1.00 21.53 246 ASP B C 1
ATOM 4893 O O . ASP B 1 267 ? 32.585 -48.966 30.597 1.00 20.34 246 ASP B O 1
ATOM 4898 N N . THR B 1 268 ? 30.902 -47.795 29.553 1.00 21.37 247 THR B N 1
ATOM 4899 C CA . THR B 1 268 ? 31.601 -46.491 29.616 1.00 21.67 247 THR B CA 1
ATOM 4900 C C . THR B 1 268 ? 31.968 -46.204 31.072 1.00 19.97 247 THR B C 1
ATOM 4901 O O . THR B 1 268 ? 33.146 -45.875 31.369 1.00 19.04 247 THR B O 1
ATOM 4905 N N . ILE B 1 269 ? 30.994 -46.319 31.958 1.00 21.09 248 ILE B N 1
ATOM 4906 C CA . ILE B 1 269 ? 31.187 -45.954 33.392 1.00 19.17 248 ILE B CA 1
ATOM 4907 C C . ILE B 1 269 ? 32.249 -46.885 34.009 1.00 20.48 248 ILE B C 1
ATOM 4908 O O . ILE B 1 269 ? 33.138 -46.365 34.706 1.00 20.01 248 ILE B O 1
ATOM 4913 N N . ARG B 1 270 ? 32.175 -48.210 33.770 1.00 20.26 249 ARG B N 1
ATOM 4914 C CA . ARG B 1 270 ? 33.084 -49.196 34.395 1.00 22.29 249 ARG B CA 1
ATOM 4915 C C . ARG B 1 270 ? 34.514 -48.957 33.928 1.00 20.00 249 ARG B C 1
ATOM 4916 O O . ARG B 1 270 ? 35.448 -48.957 34.738 1.00 17.55 249 ARG B O 1
ATOM 4924 N N . LYS B 1 271 ? 34.654 -48.801 32.628 1.00 20.82 250 LYS B N 1
ATOM 4925 C CA . LYS B 1 271 ? 35.950 -48.611 31.945 1.00 20.77 250 LYS B CA 1
ATOM 4926 C C . LYS B 1 271 ? 36.594 -47.318 32.452 1.00 19.97 250 LYS B C 1
ATOM 4927 O O . LYS B 1 271 ? 37.814 -47.328 32.730 1.00 20.09 250 LYS B O 1
ATOM 4933 N N . THR B 1 272 ? 35.817 -46.240 32.564 1.00 18.03 251 THR B N 1
ATOM 4934 C CA . THR B 1 272 ? 36.322 -44.932 33.009 1.00 18.41 251 THR B CA 1
ATOM 4935 C C . THR B 1 272 ? 36.760 -45.079 34.471 1.00 19.17 251 THR B C 1
ATOM 4936 O O . THR B 1 272 ? 37.863 -44.662 34.808 1.00 16.47 251 THR B O 1
ATOM 4940 N N . ALA B 1 273 ? 35.905 -45.678 35.298 1.00 19.95 252 ALA B N 1
ATOM 4941 C CA . ALA B 1 273 ? 36.167 -45.937 36.729 1.00 20.75 252 ALA B CA 1
ATOM 4942 C C . ALA B 1 273 ? 37.481 -46.716 36.870 1.00 21.26 252 ALA B C 1
ATOM 4943 O O . ALA B 1 273 ? 38.326 -46.306 37.676 1.00 22.83 252 ALA B O 1
ATOM 4945 N N . ALA B 1 274 ? 37.651 -47.794 36.100 1.00 20.93 253 ALA B N 1
ATOM 4946 C CA . ALA B 1 274 ? 38.865 -48.647 36.130 1.00 20.81 253 ALA B CA 1
ATOM 4947 C C . ALA B 1 274 ? 40.076 -47.811 35.723 1.00 20.34 253 ALA B C 1
ATOM 4948 O O . ALA B 1 274 ? 41.091 -47.902 36.369 1.00 19.51 253 ALA B O 1
ATOM 4950 N N . PHE B 1 275 ? 39.965 -46.984 34.685 1.00 19.43 254 PHE B N 1
ATOM 4951 C CA . PHE B 1 275 ? 41.105 -46.144 34.256 1.00 20.48 254 PHE B CA 1
ATOM 4952 C C . PHE B 1 275 ? 41.503 -45.217 35.402 1.00 20.85 254 PHE B C 1
ATOM 4953 O O . PHE B 1 275 ? 42.724 -44.975 35.591 1.00 18.69 254 PHE B O 1
ATOM 4961 N N . LEU B 1 276 ? 40.514 -44.711 36.149 1.00 21.82 255 LEU B N 1
ATOM 4962 C CA . LEU B 1 276 ? 40.759 -43.729 37.237 1.00 22.99 255 LEU B CA 1
ATOM 4963 C C . LEU B 1 276 ? 41.150 -44.429 38.549 1.00 24.44 255 LEU B C 1
ATOM 4964 O O . LEU B 1 276 ? 41.378 -43.710 39.528 1.00 26.72 255 LEU B O 1
ATOM 4969 N N . GLY B 1 277 ? 41.218 -45.759 38.588 1.00 24.25 256 GLY B N 1
ATOM 4970 C CA . GLY B 1 277 ? 41.619 -46.491 39.813 1.00 26.04 256 GLY B CA 1
ATOM 4971 C C . GLY B 1 277 ? 40.492 -46.499 40.832 1.00 27.60 256 GLY B C 1
ATOM 4972 O O . GLY B 1 277 ? 40.783 -46.429 42.044 1.00 24.85 256 GLY B O 1
ATOM 4973 N N . LYS B 1 278 ? 39.240 -46.508 40.359 1.00 25.76 257 LYS B N 1
ATOM 4974 C CA . LYS B 1 278 ? 38.049 -46.541 41.243 1.00 25.96 257 LYS B CA 1
ATOM 4975 C C . LYS B 1 278 ? 37.263 -47.814 40.953 1.00 28.48 257 LYS B C 1
ATOM 4976 O O . LYS B 1 278 ? 37.323 -48.337 39.818 1.00 30.45 257 LYS B O 1
ATOM 4982 N N . SER B 1 279 ? 36.506 -48.253 41.942 1.00 28.39 258 SER B N 1
ATOM 4983 C CA . SER B 1 279 ? 35.852 -49.582 42.004 1.00 29.76 258 SER B CA 1
ATOM 4984 C C . SER B 1 279 ? 34.437 -49.402 42.565 1.00 30.39 258 SER B C 1
ATOM 4985 O O . SER B 1 279 ? 34.340 -48.965 43.718 1.00 32.22 258 SER B O 1
ATOM 4988 N N . PHE B 1 280 ? 33.388 -49.729 41.799 1.00 28.03 259 PHE B N 1
ATOM 4989 C CA . PHE B 1 280 ? 31.976 -49.539 42.222 1.00 29.21 259 PHE B CA 1
ATOM 4990 C C . PHE B 1 280 ? 31.155 -50.813 41.991 1.00 29.52 259 PHE B C 1
ATOM 4991 O O . PHE B 1 280 ? 31.446 -51.548 41.076 1.00 30.40 259 PHE B O 1
ATOM 4999 N N . SER B 1 281 ? 30.126 -51.031 42.814 1.00 32.73 260 SER B N 1
ATOM 5000 C CA . SER B 1 281 ? 29.171 -52.164 42.699 1.00 34.37 260 SER B CA 1
ATOM 5001 C C . SER B 1 281 ? 28.289 -51.978 41.463 1.00 37.27 260 SER B C 1
ATOM 5002 O O . SER B 1 281 ? 28.269 -50.869 40.895 1.00 33.99 260 SER B O 1
ATOM 5005 N N . ASP B 1 282 ? 27.577 -53.032 41.083 1.00 36.50 261 ASP B N 1
ATOM 5006 C CA . ASP B 1 282 ? 26.544 -53.019 40.020 1.00 37.91 261 ASP B CA 1
ATOM 5007 C C . ASP B 1 282 ? 25.485 -51.977 40.357 1.00 35.33 261 ASP B C 1
ATOM 5008 O O . ASP B 1 282 ? 25.095 -51.226 39.464 1.00 37.29 261 ASP B O 1
ATOM 5013 N N . ASP B 1 283 ? 25.038 -51.951 41.607 1.00 33.46 262 ASP B N 1
ATOM 5014 C CA . ASP B 1 283 ? 23.989 -51.025 42.079 1.00 34.10 262 ASP B CA 1
ATOM 5015 C C . ASP B 1 283 ? 24.485 -49.595 41.865 1.00 33.61 262 ASP B C 1
ATOM 5016 O O . ASP B 1 283 ? 23.708 -48.770 41.381 1.00 32.82 262 ASP B O 1
ATOM 5021 N N . GLN B 1 284 ? 25.728 -49.313 42.237 1.00 29.31 263 GLN B N 1
ATOM 5022 C CA . GLN B 1 284 ? 26.317 -47.968 42.066 1.00 28.95 263 GLN B CA 1
ATOM 5023 C C . GLN B 1 284 ? 26.391 -47.618 40.578 1.00 27.02 263 GLN B C 1
ATOM 5024 O O . GLN B 1 284 ? 25.983 -46.509 40.205 1.00 26.74 263 GLN B O 1
ATOM 5030 N N . ILE B 1 285 ? 26.859 -48.539 39.745 1.00 27.02 264 ILE B N 1
ATOM 5031 C CA . ILE B 1 285 ? 26.977 -48.301 38.279 1.00 26.21 264 ILE B CA 1
ATOM 5032 C C . ILE B 1 285 ? 25.579 -47.963 37.737 1.00 27.08 264 ILE B C 1
ATOM 5033 O O . ILE B 1 285 ? 25.486 -47.047 36.904 1.00 26.36 264 ILE B O 1
ATOM 5038 N N . ASP B 1 286 ? 24.531 -48.664 38.195 1.00 28.52 265 ASP B N 1
ATOM 5039 C CA . ASP B 1 286 ? 23.120 -48.432 37.778 1.00 28.54 265 ASP B CA 1
ATOM 5040 C C . ASP B 1 286 ? 22.682 -47.003 38.135 1.00 25.80 265 ASP B C 1
ATOM 5041 O O . ASP B 1 286 ? 22.095 -46.356 37.287 1.00 24.30 265 ASP B O 1
ATOM 5046 N N . THR B 1 287 ? 22.926 -46.510 39.348 1.00 26.48 266 THR B N 1
ATOM 5047 C CA . THR B 1 287 ? 22.574 -45.104 39.708 1.00 26.56 266 THR B CA 1
ATOM 5048 C C . THR B 1 287 ? 23.304 -44.140 38.771 1.00 25.37 266 THR B C 1
ATOM 5049 O O . THR B 1 287 ? 22.692 -43.143 38.373 1.00 26.37 266 THR B O 1
ATOM 5053 N N . MET B 1 288 ? 24.542 -44.440 38.379 1.00 23.72 267 MET B N 1
ATOM 5054 C CA . MET B 1 288 ? 25.301 -43.549 37.466 1.00 22.57 267 MET B CA 1
ATOM 5055 C C . MET B 1 288 ? 24.691 -43.619 36.061 1.00 20.97 267 MET B C 1
ATOM 5056 O O . MET B 1 288 ? 24.618 -42.561 35.421 1.00 21.19 267 MET B O 1
ATOM 5061 N N . CYS B 1 289 ? 24.206 -44.782 35.617 1.00 21.58 268 CYS B N 1
ATOM 5062 C CA . CYS B 1 289 ? 23.480 -44.924 34.321 1.00 23.57 268 CYS B CA 1
ATOM 5063 C C . CYS B 1 289 ? 22.228 -44.039 34.315 1.00 23.83 268 CYS B C 1
ATOM 5064 O O . CYS B 1 289 ? 21.992 -43.362 33.294 1.00 23.85 268 CYS B O 1
ATOM 5067 N N . THR B 1 290 ? 21.463 -44.032 35.414 1.00 23.09 269 THR B N 1
ATOM 5068 C CA . THR B 1 290 ? 20.225 -43.208 35.566 1.00 24.67 269 THR B CA 1
ATOM 5069 C C . THR B 1 290 ? 20.578 -41.722 35.477 1.00 22.98 269 THR B C 1
ATOM 5070 O O . THR B 1 290 ? 19.927 -40.991 34.677 1.00 23.95 269 THR B O 1
ATOM 5074 N N . HIS B 1 291 ? 21.595 -41.310 36.232 1.00 22.51 270 HIS B N 1
ATOM 5075 C CA . HIS B 1 291 ? 22.037 -39.900 36.329 1.00 23.78 270 HIS B CA 1
ATOM 5076 C C . HIS B 1 291 ? 22.456 -39.409 34.944 1.00 22.93 270 HIS B C 1
ATOM 5077 O O . HIS B 1 291 ? 22.227 -38.228 34.631 1.00 24.93 270 HIS B O 1
ATOM 5084 N N . LEU B 1 292 ? 23.079 -40.278 34.150 1.00 23.28 271 LEU B N 1
ATOM 5085 C CA . LEU B 1 292 ? 23.745 -39.850 32.895 1.00 23.37 271 LEU B CA 1
ATOM 5086 C C . LEU B 1 292 ? 22.844 -40.156 31.713 1.00 22.18 271 LEU B C 1
ATOM 5087 O O . LEU B 1 292 ? 23.220 -39.802 30.630 1.00 23.27 271 LEU B O 1
ATOM 5092 N N . ASP B 1 293 ? 21.689 -40.757 31.933 1.00 25.73 272 ASP B N 1
ATOM 5093 C CA . ASP B 1 293 ? 20.697 -41.006 30.862 1.00 28.59 272 ASP B CA 1
ATOM 5094 C C . ASP B 1 293 ? 20.338 -39.652 30.218 1.00 28.85 272 ASP B C 1
ATOM 5095 O O . ASP B 1 293 ? 20.190 -38.680 30.960 1.00 25.67 272 ASP B O 1
ATOM 5100 N N . ILE B 1 294 ? 20.162 -39.603 28.894 1.00 32.69 273 ILE B N 1
ATOM 5101 C CA . ILE B 1 294 ? 19.835 -38.356 28.124 1.00 36.68 273 ILE B CA 1
ATOM 5102 C C . ILE B 1 294 ? 18.584 -37.688 28.716 1.00 33.66 273 ILE B C 1
ATOM 5103 O O . ILE B 1 294 ? 18.586 -36.463 28.875 1.00 40.88 273 ILE B O 1
ATOM 5108 N N . ARG B 1 295 ? 17.586 -38.478 29.120 1.00 33.72 274 ARG B N 1
ATOM 5109 C CA . ARG B 1 295 ? 16.300 -38.003 29.686 1.00 33.61 274 ARG B CA 1
ATOM 5110 C C . ARG B 1 295 ? 16.557 -37.226 30.987 1.00 32.96 274 ARG B C 1
ATOM 5111 O O . ARG B 1 295 ? 15.980 -36.140 31.133 1.00 34.48 274 ARG B O 1
ATOM 5119 N N . ASN B 1 296 ? 17.379 -37.738 31.905 1.00 29.58 275 ASN B N 1
ATOM 5120 C CA . ASN B 1 296 ? 17.630 -37.076 33.213 1.00 29.49 275 ASN B CA 1
ATOM 5121 C C . ASN B 1 296 ? 18.652 -35.941 33.040 1.00 28.25 275 ASN B C 1
ATOM 5122 O O . ASN B 1 296 ? 18.471 -34.868 33.644 1.00 27.76 275 ASN B O 1
ATOM 5127 N N . PHE B 1 297 ? 19.693 -36.178 32.246 1.00 27.80 276 PHE B N 1
ATOM 5128 C CA . PHE B 1 297 ? 20.816 -35.235 32.033 1.00 27.30 276 PHE B CA 1
ATOM 5129 C C . PHE B 1 297 ? 20.297 -33.923 31.415 1.00 25.54 276 PHE B C 1
ATOM 5130 O O . PHE B 1 297 ? 20.878 -32.878 31.683 1.00 22.87 276 PHE B O 1
ATOM 5138 N N . ARG B 1 298 ? 19.245 -33.975 30.592 1.00 25.24 277 ARG B N 1
ATOM 5139 C CA . ARG B 1 298 ? 18.616 -32.755 30.019 1.00 25.28 277 ARG B CA 1
ATOM 5140 C C . ARG B 1 298 ? 18.177 -31.818 31.161 1.00 23.43 277 ARG B C 1
ATOM 5141 O O . ARG B 1 298 ? 18.133 -30.630 30.955 1.00 25.11 277 ARG B O 1
ATOM 5149 N N . HIS B 1 299 ? 17.836 -32.327 32.327 1.00 23.92 278 HIS B N 1
ATOM 5150 C CA . HIS B 1 299 ? 17.381 -31.503 33.473 1.00 24.29 278 HIS B CA 1
ATOM 5151 C C . HIS B 1 299 ? 18.514 -31.298 34.478 1.00 29.27 278 HIS B C 1
ATOM 5152 O O . HIS B 1 299 ? 18.232 -30.806 35.575 1.00 28.97 278 HIS B O 1
ATOM 5159 N N . ASN B 1 300 ? 19.744 -31.688 34.147 1.00 31.78 279 ASN B N 1
ATOM 5160 C CA . ASN B 1 300 ? 20.907 -31.464 35.046 1.00 34.51 279 ASN B CA 1
ATOM 5161 C C . ASN B 1 300 ? 21.321 -29.980 34.974 1.00 31.77 279 ASN B C 1
ATOM 5162 O O . ASN B 1 300 ? 21.401 -29.441 33.850 1.00 27.73 279 ASN B O 1
ATOM 5167 N N . LYS B 1 301 ? 21.586 -29.357 36.125 1.00 32.14 280 LYS B N 1
ATOM 5168 C CA . LYS B 1 301 ? 22.090 -27.953 36.254 1.00 36.54 280 LYS B CA 1
ATOM 5169 C C . LYS B 1 301 ? 23.314 -27.695 35.357 1.00 34.70 280 LYS B C 1
ATOM 5170 O O . LYS B 1 301 ? 23.425 -26.577 34.885 1.00 32.44 280 LYS B O 1
ATOM 5176 N N . SER B 1 302 ? 24.201 -28.676 35.146 1.00 35.78 281 SER B N 1
ATOM 5177 C CA . SER B 1 302 ? 25.447 -28.494 34.351 1.00 38.41 281 SER B CA 1
ATOM 5178 C C . SER B 1 302 ? 25.104 -28.264 32.876 1.00 41.21 281 SER B C 1
ATOM 5179 O O . SER B 1 302 ? 25.990 -27.852 32.133 1.00 40.30 281 SER B O 1
ATOM 5182 N N . VAL B 1 303 ? 23.874 -28.586 32.459 1.00 43.62 282 VAL B N 1
ATOM 5183 C CA . VAL B 1 303 ? 23.278 -28.221 31.135 1.00 43.04 282 VAL B CA 1
ATOM 5184 C C . VAL B 1 303 ? 22.598 -26.853 31.316 1.00 46.77 282 VAL B C 1
ATOM 5185 O O . VAL B 1 303 ? 22.699 -26.023 30.388 1.00 53.02 282 VAL B O 1
ATOM 5189 N N . CYS B 1 305 ? 24.608 -23.838 32.933 1.00 55.37 284 CYS B N 1
ATOM 5190 C CA . CYS B 1 305 ? 25.565 -22.805 33.435 1.00 61.07 284 CYS B CA 1
ATOM 5191 C C . CYS B 1 305 ? 24.797 -21.599 34.020 1.00 64.49 284 CYS B C 1
ATOM 5192 O O . CYS B 1 305 ? 24.973 -20.478 33.482 1.00 61.21 284 CYS B O 1
ATOM 5195 N N . GLU B 1 306 ? 24.007 -21.794 35.091 1.00 63.19 285 GLU B N 1
ATOM 5196 C CA . GLU B 1 306 ? 23.002 -20.809 35.615 1.00 64.68 285 GLU B CA 1
ATOM 5197 C C . GLU B 1 306 ? 23.656 -19.456 35.932 1.00 55.05 285 GLU B C 1
ATOM 5198 O O . GLU B 1 306 ? 22.942 -18.443 35.948 1.00 52.90 285 GLU B O 1
ATOM 5204 N N . GLU B 1 307 ? 24.949 -19.451 36.238 1.00 51.87 286 GLU B N 1
ATOM 5205 C CA . GLU B 1 307 ? 25.708 -18.222 36.588 1.00 51.67 286 GLU B CA 1
ATOM 5206 C C . GLU B 1 307 ? 25.823 -17.389 35.305 1.00 44.38 286 GLU B C 1
ATOM 5207 O O . GLU B 1 307 ? 25.337 -16.242 35.314 1.00 41.53 286 GLU B O 1
ATOM 5213 N N . LEU B 1 308 ? 26.351 -17.989 34.231 1.00 38.74 287 LEU B N 1
ATOM 5214 C CA . LEU B 1 308 ? 26.519 -17.340 32.902 1.00 36.10 287 LEU B CA 1
ATOM 5215 C C . LEU B 1 308 ? 25.151 -16.897 32.353 1.00 32.06 287 LEU B C 1
ATOM 5216 O O . LEU B 1 308 ? 25.096 -15.851 31.692 1.00 26.98 287 LEU B O 1
ATOM 5221 N N . LYS B 1 309 ? 24.079 -17.648 32.611 1.00 31.33 288 LYS B N 1
ATOM 5222 C CA . LYS B 1 309 ? 22.737 -17.330 32.055 1.00 33.94 288 LYS B CA 1
ATOM 5223 C C . LYS B 1 309 ? 22.202 -16.089 32.784 1.00 30.62 288 LYS B C 1
ATOM 5224 O O . LYS B 1 309 ? 21.737 -15.179 32.112 1.00 25.39 288 LYS B O 1
ATOM 5230 N N . ALA B 1 310 ? 22.386 -16.029 34.104 1.00 31.58 289 ALA B N 1
ATOM 5231 C CA . ALA B 1 310 ? 21.823 -15.007 35.017 1.00 32.19 289 ALA B CA 1
ATOM 5232 C C . ALA B 1 310 ? 22.384 -13.622 34.685 1.00 31.08 289 ALA B C 1
ATOM 5233 O O . ALA B 1 310 ? 21.602 -12.681 34.779 1.00 31.58 289 ALA B O 1
ATOM 5235 N N . VAL B 1 311 ? 23.660 -13.517 34.288 1.00 28.20 290 VAL B N 1
ATOM 5236 C CA . VAL B 1 311 ? 24.315 -12.222 33.912 1.00 25.84 290 VAL B CA 1
ATOM 5237 C C . VAL B 1 311 ? 24.204 -11.992 32.396 1.00 23.22 290 VAL B C 1
ATOM 5238 O O . VAL B 1 311 ? 24.785 -11.038 31.911 1.00 24.20 290 VAL B O 1
ATOM 5242 N N . GLY B 1 312 ? 23.514 -12.867 31.668 1.00 22.99 291 GLY B N 1
ATOM 5243 C CA . GLY B 1 312 ? 23.189 -12.684 30.242 1.00 23.16 291 GLY B CA 1
ATOM 5244 C C . GLY B 1 312 ? 24.387 -12.884 29.321 1.00 22.74 291 GLY B C 1
ATOM 5245 O O . GLY B 1 312 ? 24.330 -12.418 28.178 1.00 23.19 291 GLY B O 1
ATOM 5246 N N . ILE B 1 313 ? 25.433 -13.590 29.752 1.00 22.23 292 ILE B N 1
ATOM 5247 C CA . ILE B 1 313 ? 26.591 -13.941 28.865 1.00 25.22 292 ILE B CA 1
ATOM 5248 C C . ILE B 1 313 ? 26.207 -15.090 27.926 1.00 25.56 292 ILE B C 1
ATOM 5249 O O . ILE B 1 313 ? 26.713 -15.108 26.803 1.00 23.03 292 ILE B O 1
ATOM 5254 N N . LEU B 1 314 ? 25.337 -16.005 28.364 1.00 27.42 293 LEU B N 1
ATOM 5255 C CA . LEU B 1 314 ? 24.628 -16.936 27.451 1.00 29.11 293 LEU B CA 1
ATOM 5256 C C . LEU B 1 314 ? 23.520 -16.137 26.793 1.00 28.07 293 LEU B C 1
ATOM 5257 O O . LEU B 1 314 ? 22.895 -15.309 27.465 1.00 26.07 293 LEU B O 1
ATOM 5262 N N . ASN B 1 315 ? 23.362 -16.350 25.498 1.00 27.23 294 ASN B N 1
ATOM 5263 C CA . ASN B 1 315 ? 22.278 -15.789 24.664 1.00 28.32 294 ASN B CA 1
ATOM 5264 C C . ASN B 1 315 ? 21.015 -16.636 24.919 1.00 28.56 294 ASN B C 1
ATOM 5265 O O . ASN B 1 315 ? 20.939 -17.814 24.443 1.00 25.54 294 ASN B O 1
ATOM 5270 N N . SER B 1 316 ? 20.063 -16.079 25.674 1.00 26.39 295 SER B N 1
ATOM 5271 C CA . SER B 1 316 ? 18.820 -16.761 26.125 1.00 27.58 295 SER B CA 1
ATOM 5272 C C . SER B 1 316 ? 17.926 -17.102 24.925 1.00 25.84 295 SER B C 1
ATOM 5273 O O . SER B 1 316 ? 17.132 -18.045 25.033 1.00 25.94 295 SER B O 1
ATOM 5276 N N . GLY B 1 317 ? 18.101 -16.397 23.803 1.00 28.99 296 GLY B N 1
ATOM 5277 C CA . GLY B 1 317 ? 17.415 -16.696 22.534 1.00 28.58 296 GLY B CA 1
ATOM 5278 C C . GLY B 1 317 ? 17.939 -17.946 21.838 1.00 29.60 296 GLY B C 1
ATOM 5279 O O . GLY B 1 317 ? 17.377 -18.282 20.801 1.00 33.10 296 GLY B O 1
ATOM 5280 N N . GLU B 1 318 ? 18.968 -18.629 22.351 1.00 30.81 297 GLU B N 1
ATOM 5281 C CA . GLU B 1 318 ? 19.655 -19.750 21.630 1.00 29.12 297 GLU B CA 1
ATOM 5282 C C . GLU B 1 318 ? 19.605 -21.011 22.501 1.00 31.19 297 GLU B C 1
ATOM 5283 O O . GLU B 1 318 ? 20.495 -21.880 22.363 1.00 31.08 297 GLU B O 1
ATOM 5289 N N . GLN B 1 319 ? 18.601 -21.096 23.372 1.00 32.13 298 GLN B N 1
ATOM 5290 C CA . GLN B 1 319 ? 18.388 -22.245 24.292 1.00 35.27 298 GLN B CA 1
ATOM 5291 C C . GLN B 1 319 ? 17.579 -23.347 23.582 1.00 30.74 298 GLN B C 1
ATOM 5292 O O . GLN B 1 319 ? 17.585 -24.458 24.084 1.00 33.45 298 GLN B O 1
ATOM 5298 N N . GLY B 1 320 ? 16.968 -23.060 22.426 1.00 29.92 299 GLY B N 1
ATOM 5299 C CA . GLY B 1 320 ? 16.418 -24.061 21.491 1.00 28.61 299 GLY B CA 1
ATOM 5300 C C . GLY B 1 320 ? 17.267 -25.321 21.411 1.00 28.40 299 GLY B C 1
ATOM 5301 O O . GLY B 1 320 ? 16.739 -26.421 21.706 1.00 29.38 299 GLY B O 1
ATOM 5302 N N . PHE B 1 321 ? 18.541 -25.193 21.033 1.00 27.14 300 PHE B N 1
ATOM 5303 C CA . PHE B 1 321 ? 19.431 -26.342 20.745 1.00 27.50 300 PHE B CA 1
ATOM 5304 C C . PHE B 1 321 ? 19.788 -27.078 22.040 1.00 27.48 300 PHE B C 1
ATOM 5305 O O . PHE B 1 321 ? 19.799 -28.288 22.043 1.00 25.44 300 PHE B O 1
ATOM 5313 N N . VAL B 1 322 ? 20.039 -26.328 23.102 1.00 31.31 301 VAL B N 1
ATOM 5314 C CA . VAL B 1 322 ? 20.265 -26.813 24.500 1.00 35.10 301 VAL B CA 1
ATOM 5315 C C . VAL B 1 322 ? 19.087 -27.720 24.912 1.00 34.67 301 VAL B C 1
ATOM 5316 O O . VAL B 1 322 ? 19.359 -28.844 25.325 1.00 37.29 301 VAL B O 1
ATOM 5320 N N . ARG B 1 323 ? 17.828 -27.279 24.737 1.00 34.16 302 ARG B N 1
ATOM 5321 C CA . ARG B 1 323 ? 16.611 -28.048 25.138 1.00 36.80 302 ARG B CA 1
ATOM 5322 C C . ARG B 1 323 ? 16.414 -29.271 24.220 1.00 34.38 302 ARG B C 1
ATOM 5323 O O . ARG B 1 323 ? 15.978 -30.302 24.742 1.00 35.81 302 ARG B O 1
ATOM 5331 N N . ASN B 1 324 ? 16.721 -29.185 22.921 1.00 34.24 303 ASN B N 1
ATOM 5332 C CA . ASN B 1 324 ? 16.205 -30.139 21.893 1.00 38.02 303 ASN B CA 1
ATOM 5333 C C . ASN B 1 324 ? 17.295 -30.953 21.180 1.00 42.16 303 ASN B C 1
ATOM 5334 O O . ASN B 1 324 ? 16.915 -32.004 20.605 1.00 43.39 303 ASN B O 1
ATOM 5339 N N . GLY B 1 325 ? 18.553 -30.490 21.126 1.00 41.36 304 GLY B N 1
ATOM 5340 C CA . GLY B 1 325 ? 19.607 -31.148 20.319 1.00 40.87 304 GLY B CA 1
ATOM 5341 C C . GLY B 1 325 ? 19.273 -31.138 18.825 1.00 42.66 304 GLY B C 1
ATOM 5342 O O . GLY B 1 325 ? 18.479 -30.260 18.390 1.00 41.14 304 GLY B O 1
ATOM 5343 N N . GLN B 1 326 ? 19.851 -32.070 18.051 1.00 46.89 305 GLN B N 1
ATOM 5344 C CA . GLN B 1 326 ? 19.693 -32.167 16.569 1.00 49.28 305 GLN B CA 1
ATOM 5345 C C . GLN B 1 326 ? 19.013 -33.497 16.200 1.00 49.22 305 GLN B C 1
ATOM 5346 O O . GLN B 1 326 ? 19.150 -34.468 16.974 1.00 45.16 305 GLN B O 1
ATOM 5352 N N . VAL B 1 327 ? 18.329 -33.547 15.053 1.00 47.71 306 VAL B N 1
ATOM 5353 C CA . VAL B 1 327 ? 17.881 -34.817 14.409 1.00 47.70 306 VAL B CA 1
ATOM 5354 C C . VAL B 1 327 ? 19.134 -35.652 14.115 1.00 47.57 306 VAL B C 1
ATOM 5355 O O . VAL B 1 327 ? 20.024 -35.161 13.366 1.00 43.04 306 VAL B O 1
ATOM 5359 N N . ARG B 1 328 ? 19.189 -36.841 14.726 1.00 48.47 307 ARG B N 1
ATOM 5360 C CA . ARG B 1 328 ? 20.342 -37.785 14.728 1.00 54.52 307 ARG B CA 1
ATOM 5361 C C . ARG B 1 328 ? 20.728 -38.109 13.286 1.00 54.26 307 ARG B C 1
ATOM 5362 O O . ARG B 1 328 ? 19.855 -38.652 12.566 1.00 47.95 307 ARG B O 1
ATOM 5370 N N . GLY B 1 329 ? 21.959 -37.749 12.892 1.00 53.55 308 GLY B N 1
ATOM 5371 C CA . GLY B 1 329 ? 22.524 -37.960 11.544 1.00 53.96 308 GLY B CA 1
ATOM 5372 C C . GLY B 1 329 ? 21.800 -37.191 10.443 1.00 55.65 308 GLY B C 1
ATOM 5373 O O . GLY B 1 329 ? 21.979 -37.547 9.261 1.00 56.22 308 GLY B O 1
ATOM 5374 N N . ASN B 1 330 ? 21.014 -36.162 10.770 1.00 52.04 309 ASN B N 1
ATOM 5375 C CA . ASN B 1 330 ? 20.404 -35.276 9.742 1.00 50.68 309 ASN B CA 1
ATOM 5376 C C . ASN B 1 330 ? 19.900 -33.987 10.403 1.00 49.76 309 ASN B C 1
ATOM 5377 O O . ASN B 1 330 ? 18.674 -33.719 10.351 1.00 46.92 309 ASN B O 1
ATOM 5382 N N . ALA B 1 331 ? 20.821 -33.217 10.994 1.00 49.32 310 ALA B N 1
ATOM 5383 C CA . ALA B 1 331 ? 20.557 -31.876 11.564 1.00 47.22 310 ALA B CA 1
ATOM 5384 C C . ALA B 1 331 ? 19.784 -31.047 10.534 1.00 46.70 310 ALA B C 1
ATOM 5385 O O . ALA B 1 331 ? 20.115 -31.110 9.344 1.00 45.88 310 ALA B O 1
ATOM 5387 N N . GLU B 1 332 ? 18.788 -30.295 10.987 1.00 43.40 311 GLU B N 1
ATOM 5388 C CA . GLU B 1 332 ? 17.990 -29.345 10.175 1.00 45.18 311 GLU B CA 1
ATOM 5389 C C . GLU B 1 332 ? 18.874 -28.371 9.376 1.00 42.64 311 GLU B C 1
ATOM 5390 O O . GLU B 1 332 ? 18.456 -27.976 8.273 1.00 39.40 311 GLU B O 1
ATOM 5396 N N . GLU B 1 333 ? 20.023 -27.957 9.931 1.00 38.61 312 GLU B N 1
ATOM 5397 C CA . GLU B 1 333 ? 20.958 -26.966 9.314 1.00 37.51 312 GLU B CA 1
ATOM 5398 C C . GLU B 1 333 ? 21.767 -27.638 8.194 1.00 32.07 312 GLU B C 1
ATOM 5399 O O . GLU B 1 333 ? 22.296 -26.945 7.304 1.00 31.13 312 GLU B O 1
ATOM 5405 N N . MET B 1 334 ? 21.881 -28.955 8.256 1.00 31.18 313 MET B N 1
ATOM 5406 C CA . MET B 1 334 ? 22.709 -29.739 7.325 1.00 34.84 313 MET B CA 1
ATOM 5407 C C . MET B 1 334 ? 22.071 -29.630 5.930 1.00 36.24 313 MET B C 1
ATOM 5408 O O . MET B 1 334 ? 20.844 -29.534 5.847 1.00 33.97 313 MET B O 1
ATOM 5413 N N . THR B 1 335 ? 22.895 -29.502 4.892 1.00 38.64 314 THR B N 1
ATOM 5414 C CA . THR B 1 335 ? 22.516 -29.567 3.453 1.00 36.86 314 THR B CA 1
ATOM 5415 C C . THR B 1 335 ? 23.307 -30.728 2.842 1.00 38.68 314 THR B C 1
ATOM 5416 O O . THR B 1 335 ? 24.417 -31.021 3.346 1.00 38.85 314 THR B O 1
ATOM 5420 N N . ASP B 1 336 ? 22.797 -31.341 1.779 1.00 38.04 315 ASP B N 1
ATOM 5421 C CA . ASP B 1 336 ? 23.523 -32.375 0.991 1.00 38.84 315 ASP B CA 1
ATOM 5422 C C . ASP B 1 336 ? 24.928 -31.864 0.595 1.00 34.47 315 ASP B C 1
ATOM 5423 O O . ASP B 1 336 ? 25.885 -32.663 0.638 1.00 32.36 315 ASP B O 1
ATOM 5428 N N . ASP B 1 337 ? 25.075 -30.586 0.227 1.00 33.40 316 ASP B N 1
ATOM 5429 C CA . ASP B 1 337 ? 26.393 -30.024 -0.173 1.00 34.32 316 ASP B CA 1
ATOM 5430 C C . ASP B 1 337 ? 27.351 -30.058 1.028 1.00 32.58 316 ASP B C 1
ATOM 5431 O O . ASP B 1 337 ? 28.492 -30.532 0.884 1.00 28.75 316 ASP B O 1
ATOM 5436 N N . ILE B 1 338 ? 26.906 -29.580 2.186 1.00 31.87 317 ILE B N 1
ATOM 5437 C CA . ILE B 1 338 ? 27.767 -29.570 3.398 1.00 27.61 317 ILE B CA 1
ATOM 5438 C C . ILE B 1 338 ? 28.059 -31.019 3.805 1.00 27.61 317 ILE B C 1
ATOM 5439 O O . ILE B 1 338 ? 29.215 -31.304 4.127 1.00 26.96 317 ILE B O 1
ATOM 5444 N N . LYS B 1 339 ? 27.079 -31.920 3.747 1.00 28.08 318 LYS B N 1
ATOM 5445 C CA . LYS B 1 339 ? 27.311 -33.354 4.060 1.00 33.51 318 LYS B CA 1
ATOM 5446 C C . LYS B 1 339 ? 28.444 -33.895 3.173 1.00 30.03 318 LYS B C 1
ATOM 5447 O O . LYS B 1 339 ? 29.334 -34.556 3.684 1.00 26.52 318 LYS B O 1
ATOM 5453 N N . ARG B 1 340 ? 28.381 -33.642 1.873 1.00 28.78 319 ARG B N 1
ATOM 5454 C CA . ARG B 1 340 ? 29.404 -34.107 0.913 1.00 29.81 319 ARG B CA 1
ATOM 5455 C C . ARG B 1 340 ? 30.766 -33.519 1.306 1.00 30.60 319 ARG B C 1
ATOM 5456 O O . ARG B 1 340 ? 31.761 -34.284 1.277 1.00 30.09 319 ARG B O 1
ATOM 5464 N N . ARG B 1 341 ? 30.827 -32.221 1.638 1.00 28.09 320 ARG B N 1
ATOM 5465 C CA . ARG B 1 341 ? 32.097 -31.539 2.022 1.00 27.65 320 ARG B CA 1
ATOM 5466 C C . ARG B 1 341 ? 32.654 -32.174 3.306 1.00 26.19 320 ARG B C 1
ATOM 5467 O O . ARG B 1 341 ? 33.872 -32.364 3.386 1.00 25.07 320 ARG B O 1
ATOM 5475 N N . LEU B 1 342 ? 31.793 -32.515 4.262 1.00 27.17 321 LEU B N 1
ATOM 5476 C CA . LEU B 1 342 ? 32.214 -33.183 5.527 1.00 27.68 321 LEU B CA 1
ATOM 5477 C C . LEU B 1 342 ? 32.818 -34.553 5.211 1.00 26.52 321 LEU B C 1
ATOM 5478 O O . LEU B 1 342 ? 33.872 -34.878 5.768 1.00 25.75 321 LEU B O 1
ATOM 5483 N N . ASN B 1 343 ? 32.180 -35.314 4.320 1.00 29.02 322 ASN B N 1
ATOM 5484 C CA . ASN B 1 343 ? 32.699 -36.625 3.846 1.00 30.44 322 ASN B CA 1
ATOM 5485 C C . ASN B 1 343 ? 34.096 -36.451 3.251 1.00 27.69 322 ASN B C 1
ATOM 5486 O O . ASN B 1 343 ? 35.007 -37.169 3.676 1.00 26.02 322 ASN B O 1
ATOM 5491 N N . GLU B 1 344 ? 34.270 -35.534 2.306 1.00 27.88 323 GLU B N 1
ATOM 5492 C CA . GLU B 1 344 ? 35.567 -35.383 1.584 1.00 29.00 323 GLU B CA 1
ATOM 5493 C C . GLU B 1 344 ? 36.644 -34.826 2.526 1.00 28.19 323 GLU B C 1
ATOM 5494 O O . GLU B 1 344 ? 37.819 -35.213 2.410 1.00 26.58 323 GLU B O 1
ATOM 5500 N N . TRP B 1 345 ? 36.276 -33.911 3.418 1.00 27.67 324 TRP B N 1
ATOM 5501 C CA . TRP B 1 345 ? 37.211 -33.340 4.415 1.00 26.58 324 TRP B CA 1
ATOM 5502 C C . TRP B 1 345 ? 37.715 -34.461 5.332 1.00 24.15 324 TRP B C 1
ATOM 5503 O O . TRP B 1 345 ? 38.940 -34.501 5.636 1.00 24.74 324 TRP B O 1
ATOM 5514 N N . THR B 1 346 ? 36.800 -35.333 5.766 1.00 26.00 325 THR B N 1
ATOM 5515 C CA . THR B 1 346 ? 37.086 -36.553 6.569 1.00 27.21 325 THR B CA 1
ATOM 5516 C C . THR B 1 346 ? 38.064 -37.446 5.798 1.00 31.03 325 THR B C 1
ATOM 5517 O O . THR B 1 346 ? 39.095 -37.832 6.388 1.00 28.31 325 THR B O 1
ATOM 5521 N N . GLU B 1 347 ? 37.774 -37.720 4.517 1.00 35.93 326 GLU B N 1
ATOM 5522 C CA . GLU B 1 347 ? 38.603 -38.607 3.652 1.00 38.02 326 GLU B CA 1
ATOM 5523 C C . GLU B 1 347 ? 40.008 -38.027 3.541 1.00 32.39 326 GLU B C 1
ATOM 5524 O O . GLU B 1 347 ? 40.971 -38.762 3.844 1.00 28.65 326 GLU B O 1
ATOM 5530 N N . ARG B 1 348 ? 40.125 -36.757 3.150 1.00 33.09 327 ARG B N 1
ATOM 5531 C CA . ARG B 1 348 ? 41.443 -36.092 2.971 1.00 34.73 327 ARG B CA 1
ATOM 5532 C C . ARG B 1 348 ? 42.256 -36.253 4.259 1.00 32.44 327 ARG B C 1
ATOM 5533 O O . ARG B 1 348 ? 43.450 -36.489 4.152 1.00 32.28 327 ARG B O 1
ATOM 5541 N N . ASN B 1 349 ? 41.638 -36.084 5.431 1.00 27.70 328 ASN B N 1
ATOM 5542 C CA . ASN B 1 349 ? 42.382 -35.989 6.714 1.00 28.36 328 ASN B CA 1
ATOM 5543 C C . ASN B 1 349 ? 42.608 -37.376 7.343 1.00 28.53 328 ASN B C 1
ATOM 5544 O O . ASN B 1 349 ? 43.620 -37.506 8.094 1.00 32.56 328 ASN B O 1
ATOM 5549 N N . LEU B 1 350 ? 41.733 -38.360 7.108 1.00 28.20 329 LEU B N 1
ATOM 5550 C CA . LEU B 1 350 ? 41.837 -39.691 7.776 1.00 30.68 329 LEU B CA 1
ATOM 5551 C C . LEU B 1 350 ? 42.475 -40.744 6.858 1.00 35.41 329 LEU B C 1
ATOM 5552 O O . LEU B 1 350 ? 42.882 -41.778 7.390 1.00 31.93 329 LEU B O 1
ATOM 5557 N N . ASN B 1 351 ? 42.578 -40.480 5.553 1.00 38.54 330 ASN B N 1
ATOM 5558 C CA . ASN B 1 351 ? 43.289 -41.338 4.565 1.00 41.71 330 ASN B CA 1
ATOM 5559 C C . ASN B 1 351 ? 44.654 -41.742 5.127 1.00 35.65 330 ASN B C 1
ATOM 5560 O O . ASN B 1 351 ? 45.379 -40.848 5.577 1.00 33.59 330 ASN B O 1
ATOM 5565 N N . GLY B 1 352 ? 44.972 -43.040 5.124 1.00 36.07 331 GLY B N 1
ATOM 5566 C CA . GLY B 1 352 ? 46.261 -43.575 5.601 1.00 36.54 331 GLY B CA 1
ATOM 5567 C C . GLY B 1 352 ? 46.433 -43.499 7.114 1.00 36.57 331 GLY B C 1
ATOM 5568 O O . GLY B 1 352 ? 47.575 -43.536 7.581 1.00 40.34 331 GLY B O 1
ATOM 5569 N N . THR B 1 353 ? 45.337 -43.390 7.867 1.00 34.04 332 THR B N 1
ATOM 5570 C CA . THR B 1 353 ? 45.296 -43.507 9.348 1.00 29.21 332 THR B CA 1
ATOM 5571 C C . THR B 1 353 ? 44.368 -44.671 9.685 1.00 27.13 332 THR B C 1
ATOM 5572 O O . THR B 1 353 ? 43.589 -45.056 8.824 1.00 27.68 332 THR B O 1
ATOM 5576 N N . ASP B 1 354 ? 44.373 -45.122 10.932 1.00 26.96 333 ASP B N 1
ATOM 5577 C CA . ASP B 1 354 ? 43.411 -46.125 11.451 1.00 27.49 333 ASP B CA 1
ATOM 5578 C C . ASP B 1 354 ? 42.374 -45.421 12.331 1.00 26.55 333 ASP B C 1
ATOM 5579 O O . ASP B 1 354 ? 41.777 -46.079 13.170 1.00 23.54 333 ASP B O 1
ATOM 5584 N N . ILE B 1 355 ? 42.127 -44.132 12.119 1.00 25.28 334 ILE B N 1
ATOM 5585 C CA . ILE B 1 355 ? 41.057 -43.410 12.872 1.00 26.29 334 ILE B CA 1
ATOM 5586 C C . ILE B 1 355 ? 39.740 -43.668 12.149 1.00 25.91 334 ILE B C 1
ATOM 5587 O O . ILE B 1 355 ? 39.690 -43.461 10.924 1.00 28.86 334 ILE B O 1
ATOM 5592 N N . ARG B 1 356 ? 38.706 -44.063 12.881 1.00 26.05 335 ARG B N 1
ATOM 5593 C CA . ARG B 1 356 ? 37.384 -44.351 12.272 1.00 30.54 335 ARG B CA 1
ATOM 5594 C C . ARG B 1 356 ? 36.326 -44.057 13.320 1.00 27.47 335 ARG B C 1
ATOM 5595 O O . ARG B 1 356 ? 36.429 -44.642 14.390 1.00 27.43 335 ARG B O 1
ATOM 5603 N N . PHE B 1 357 ? 35.386 -43.168 13.018 1.00 26.88 336 PHE B N 1
ATOM 5604 C CA . PHE B 1 357 ? 34.262 -42.828 13.918 1.00 28.03 336 PHE B CA 1
ATOM 5605 C C . PHE B 1 357 ? 33.301 -44.009 13.910 1.00 29.39 336 PHE B C 1
ATOM 5606 O O . PHE B 1 357 ? 33.170 -44.674 12.898 1.00 32.03 336 PHE B O 1
ATOM 5614 N N . PRO B 1 358 ? 32.629 -44.330 15.033 1.00 31.14 337 PRO B N 1
ATOM 5615 C CA . PRO B 1 358 ? 31.568 -45.335 15.032 1.00 35.97 337 PRO B CA 1
ATOM 5616 C C . PRO B 1 358 ? 30.474 -45.088 13.981 1.00 42.07 337 PRO B C 1
ATOM 5617 O O . PRO B 1 358 ? 30.149 -43.930 13.804 1.00 38.11 337 PRO B O 1
ATOM 5621 N N . ASP B 1 359 ? 30.029 -46.166 13.306 1.00 51.87 338 ASP B N 1
ATOM 5622 C CA . ASP B 1 359 ? 28.800 -46.341 12.467 1.00 60.65 338 ASP B CA 1
ATOM 5623 C C . ASP B 1 359 ? 29.158 -47.035 11.144 1.00 64.29 338 ASP B C 1
ATOM 5624 O O . ASP B 1 359 ? 29.875 -48.041 11.094 1.00 65.21 338 ASP B O 1
#